Protein AF-0000000076832005 (afdb_homodimer)

pLDDT: mean 91.67, std 7.68, range [48.03, 98.44]

Nearest PDB structures (foldseek):
  1bcs-assembly1_B  TM=9.027E-01  e=2.244E-15  Triticum aestivum
  1gxs-assembly1_D  TM=8.799E-01  e=3.025E-14  Sorghum bicolor
  4mws-assembly1_B  TM=7.459E-01  e=1.011E-12  Homo sapiens
  7kdv-assembly1_B  TM=7.644E-01  e=4.303E-11  Mus musculus
  6k1a-assembly1_B  TM=3.938E-01  e=1.311E+00  Homo sapiens

Secondary structure (DSSP, 8-state):
--HHHHHHHHHHTTSS-HHHHHHHHHH--SSTT--HHHHHHHTT----S-BTTBTTS--EEE-TTS-EEESS-BTTB-TTHHHHHHHHHT-HHHHHHHTPPS----SS---------S-SHHHHHHHHHTT--EEEEEETT-SSS-HHHHHHHHHTTTPPEEEEEEEEEETTEEEEEEEEEGGGEEEEEETT--SSHHHH-HHHHHHHHHHHHHT-PPP--TT-/--HHHHHHHHHHTTSS-HHHHHHHHHH--SSTT--HHHHHHHTT----S-BTTBTTS--EEE-TTS-EEESS-BTTB-TTHHHHHHHHHT-HHHHHHHTPPS----SS---------S-SHHHHHHHHHTT--EEEEEETT-SSS-HHHHHHHHHTTTPPEEEEEEEEEETTEEEEEEEEEGGGEEEEEETT--SSHHHH-HHHHHHHHHHHHHT-PPP--TT-

Structure (mmCIF, N/CA/C/O backbone):
data_AF-0000000076832005-model_v1
#
loop_
_entity.id
_entity.type
_entity.pdbx_description
1 polymer 'Uncharacterized protein'
#
loop_
_atom_site.group_PDB
_atom_site.id
_atom_site.type_symbol
_atom_site.label_atom_id
_atom_site.label_alt_id
_atom_site.label_comp_id
_atom_site.label_asym_id
_atom_site.label_entity_id
_atom_site.label_seq_id
_atom_site.pdbx_PDB_ins_code
_atom_site.Cartn_x
_atom_site.Cartn_y
_atom_site.Cartn_z
_atom_site.occupancy
_atom_site.B_iso_or_equiv
_atom_site.auth_seq_id
_atom_site.auth_comp_id
_atom_site.auth_asym_id
_atom_site.auth_atom_id
_atom_site.pdbx_PDB_model_num
ATOM 1 N N . MET A 1 1 ? 4.004 -12.062 -17.266 1 69.19 1 MET A N 1
ATOM 2 C CA . MET A 1 1 ? 3.912 -11.008 -16.266 1 69.19 1 MET A CA 1
ATOM 3 C C . MET A 1 1 ? 3.604 -9.664 -16.906 1 69.19 1 MET A C 1
ATOM 5 O O . MET A 1 1 ? 4.129 -9.344 -17.984 1 69.19 1 MET A O 1
ATOM 9 N N . ASN A 1 2 ? 2.572 -8.938 -16.359 1 85.69 2 ASN A N 1
ATOM 10 C CA . ASN A 1 2 ? 2.232 -7.609 -16.859 1 85.69 2 ASN A CA 1
ATOM 11 C C . ASN A 1 2 ? 3.156 -6.543 -16.281 1 85.69 2 ASN A C 1
ATOM 13 O O . ASN A 1 2 ? 2.924 -6.047 -15.18 1 85.69 2 ASN A O 1
ATOM 17 N N . THR A 1 3 ? 4.223 -6.25 -17.031 1 89.94 3 THR A N 1
ATOM 18 C CA . THR A 1 3 ? 5.289 -5.375 -16.562 1 89.94 3 THR A CA 1
ATOM 19 C C . THR A 1 3 ? 4.77 -3.961 -16.328 1 89.94 3 THR A C 1
ATOM 21 O O . THR A 1 3 ? 5.215 -3.275 -15.398 1 89.94 3 THR A O 1
ATOM 24 N N . LYS A 1 4 ? 3.879 -3.523 -17.188 1 93.94 4 LYS A N 1
ATOM 25 C CA . LYS A 1 4 ? 3.285 -2.205 -16.969 1 93.94 4 LYS A CA 1
ATOM 26 C C . LYS A 1 4 ? 2.607 -2.117 -15.609 1 93.94 4 LYS A C 1
ATOM 28 O O . LYS A 1 4 ? 2.75 -1.117 -14.906 1 93.94 4 LYS A O 1
ATOM 33 N N . GLY A 1 5 ? 1.863 -3.189 -15.281 1 94.5 5 GLY A N 1
ATOM 34 C CA . GLY A 1 5 ? 1.214 -3.242 -13.977 1 94.5 5 GLY A CA 1
ATOM 35 C C . GLY A 1 5 ? 2.193 -3.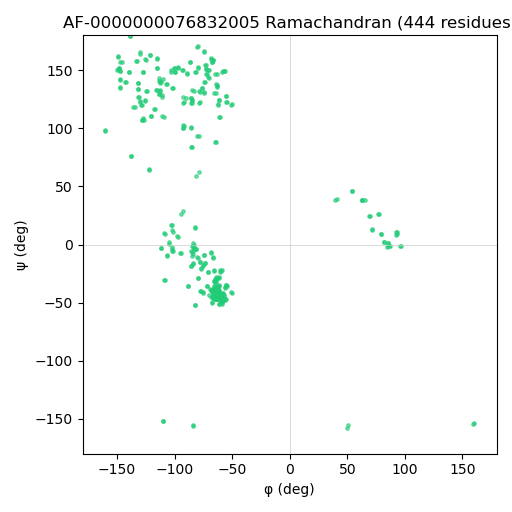219 -12.82 1 94.5 5 GLY A C 1
ATOM 36 O O . GLY A 1 5 ? 1.916 -2.619 -11.781 1 94.5 5 GLY A O 1
ATOM 37 N N . VAL A 1 6 ? 3.326 -3.83 -12.992 1 94.69 6 VAL A N 1
ATOM 38 C CA . VAL A 1 6 ? 4.367 -3.84 -11.969 1 94.69 6 VAL A CA 1
ATOM 39 C C . VAL A 1 6 ? 4.914 -2.428 -11.781 1 94.69 6 VAL A C 1
ATOM 41 O O . VAL A 1 6 ? 5.055 -1.958 -10.648 1 94.69 6 VAL A O 1
ATOM 44 N N . ILE A 1 7 ? 5.191 -1.732 -12.883 1 95.88 7 ILE A N 1
ATOM 45 C CA . ILE A 1 7 ? 5.75 -0.386 -12.852 1 95.88 7 ILE A CA 1
ATOM 46 C C . ILE A 1 7 ? 4.746 0.572 -12.211 1 95.88 7 ILE A C 1
ATOM 48 O O . ILE A 1 7 ? 5.109 1.389 -11.359 1 95.88 7 ILE A O 1
ATOM 52 N N . ASP A 1 8 ? 3.475 0.469 -12.594 1 95.62 8 ASP A N 1
ATOM 53 C CA . ASP A 1 8 ? 2.441 1.324 -12.023 1 95.62 8 ASP A CA 1
ATOM 54 C C . ASP A 1 8 ? 2.309 1.093 -10.523 1 95.62 8 ASP A C 1
ATOM 56 O O . ASP A 1 8 ? 2.111 2.039 -9.758 1 95.62 8 ASP A O 1
ATOM 60 N N . PHE A 1 9 ? 2.398 -0.144 -10.172 1 96.44 9 PHE A N 1
ATOM 61 C CA . PHE A 1 9 ? 2.324 -0.497 -8.766 1 96.44 9 PHE A CA 1
ATOM 62 C C . PHE A 1 9 ? 3.465 0.148 -7.984 1 96.44 9 PHE A C 1
ATOM 64 O O . PHE A 1 9 ? 3.234 0.805 -6.965 1 96.44 9 PHE A O 1
ATOM 71 N N . LEU A 1 10 ? 4.66 0.001 -8.406 1 96.19 10 LEU A N 1
ATOM 72 C CA . LEU A 1 10 ? 5.836 0.516 -7.715 1 96.19 10 LEU A CA 1
ATOM 73 C C . LEU A 1 10 ? 5.832 2.041 -7.699 1 96.19 10 LEU A C 1
ATOM 75 O O . LEU A 1 10 ? 6.277 2.658 -6.727 1 96.19 10 LEU A O 1
ATOM 79 N N . TRP A 1 11 ? 5.363 2.633 -8.773 1 96.44 11 TRP A N 1
ATOM 80 C CA . TRP A 1 11 ? 5.242 4.086 -8.836 1 96.44 11 TRP A CA 1
ATOM 81 C C . TRP A 1 11 ? 4.219 4.586 -7.82 1 96.44 11 TRP A C 1
ATOM 83 O O . TRP A 1 11 ? 4.477 5.543 -7.086 1 96.44 11 TRP A O 1
ATOM 93 N N . SER A 1 12 ? 3.086 3.881 -7.703 1 94.81 12 SER A N 1
ATOM 94 C CA . SER A 1 12 ? 2.006 4.312 -6.82 1 94.81 12 SER A CA 1
ATOM 95 C C . SER A 1 12 ? 2.346 4.039 -5.359 1 94.81 12 SER A C 1
ATOM 97 O O . SER A 1 12 ? 1.734 4.613 -4.457 1 94.81 12 SER A O 1
ATOM 99 N N . HIS A 1 13 ? 3.295 3.191 -5.113 1 95.5 13 HIS A N 1
ATOM 100 C CA . HIS A 1 13 ? 3.715 2.877 -3.754 1 95.5 13 HIS A CA 1
ATOM 101 C C . HIS A 1 13 ? 5.023 3.576 -3.406 1 95.5 13 HIS A C 1
ATOM 103 O O . HIS A 1 13 ? 5.75 3.137 -2.51 1 95.5 13 HIS A O 1
ATOM 109 N N . ALA A 1 14 ? 5.398 4.562 -4.152 1 95.12 14 ALA A N 1
ATOM 110 C CA . ALA A 1 14 ? 6.438 5.543 -3.85 1 95.12 14 ALA A CA 1
ATOM 111 C C . ALA A 1 14 ? 7.824 5 -4.18 1 95.12 14 ALA A C 1
ATOM 113 O O . ALA A 1 14 ? 8.828 5.695 -4.008 1 95.12 14 ALA A O 1
ATOM 114 N N . VAL A 1 15 ? 7.914 3.793 -4.719 1 95.5 15 VAL A N 1
ATOM 115 C CA . VAL A 1 15 ? 9.211 3.176 -4.961 1 95.5 15 VAL A CA 1
ATOM 116 C C . VAL A 1 15 ? 9.867 3.814 -6.184 1 95.5 15 VAL A C 1
ATOM 118 O O . VAL A 1 15 ? 11.07 4.098 -6.176 1 95.5 15 VAL A O 1
ATOM 121 N N . ILE A 1 16 ? 9.125 4.07 -7.195 1 95.94 16 ILE A N 1
ATOM 122 C CA . ILE A 1 16 ? 9.625 4.648 -8.438 1 95.94 16 ILE A CA 1
ATOM 123 C C . ILE A 1 16 ? 9.281 6.133 -8.492 1 95.94 16 ILE A C 1
ATOM 125 O O . ILE A 1 16 ? 8.156 6.531 -8.172 1 95.94 16 ILE A O 1
ATOM 129 N N . SER A 1 17 ? 10.211 6.934 -8.867 1 95.75 17 SER A N 1
ATOM 130 C CA . SER A 1 17 ? 10.008 8.375 -8.984 1 95.75 17 SER A CA 1
ATOM 131 C C . SER A 1 17 ? 9.18 8.719 -10.211 1 95.75 17 SER A C 1
ATOM 133 O O . SER A 1 17 ? 8.977 7.879 -11.086 1 95.75 17 SER A O 1
ATOM 135 N N . ASP A 1 18 ? 8.711 9.961 -10.227 1 95.31 18 ASP A N 1
ATOM 136 C CA . ASP A 1 18 ? 7.996 10.453 -11.398 1 95.31 18 ASP A CA 1
ATOM 137 C C . ASP A 1 18 ? 8.898 10.453 -12.633 1 95.31 18 ASP A C 1
ATOM 139 O O . ASP A 1 18 ? 8.461 10.094 -13.734 1 95.31 18 ASP A O 1
ATOM 143 N N . GLU A 1 19 ? 10.117 10.844 -12.445 1 95.12 19 GLU A N 1
ATOM 144 C CA . GLU A 1 19 ? 11.055 10.945 -13.555 1 95.12 19 GLU A CA 1
ATOM 145 C C . GLU A 1 19 ? 11.336 9.578 -14.172 1 95.12 19 GLU A C 1
ATOM 147 O O . GLU A 1 19 ? 11.328 9.43 -15.391 1 95.12 19 GLU A O 1
ATOM 152 N N . VAL A 1 20 ? 11.594 8.664 -13.312 1 96.06 20 VAL A N 1
ATOM 153 C CA . VAL A 1 20 ? 11.891 7.312 -13.781 1 96.06 20 VAL A CA 1
ATOM 154 C C . VAL A 1 20 ? 10.641 6.703 -14.422 1 96.06 20 VAL A C 1
ATOM 156 O O . VAL A 1 20 ? 10.727 6.066 -15.477 1 96.06 20 VAL A O 1
ATOM 159 N N . TYR A 1 21 ? 9.547 6.895 -13.812 1 96.69 21 TYR A N 1
ATOM 160 C CA . TYR A 1 21 ? 8.281 6.414 -14.359 1 96.69 21 TYR A CA 1
ATOM 161 C C . TYR A 1 21 ? 8.047 6.973 -15.758 1 96.69 21 TYR A C 1
ATOM 163 O O . TYR A 1 21 ? 7.68 6.234 -16.672 1 96.69 21 TYR A O 1
ATOM 171 N N . ALA A 1 22 ? 8.219 8.25 -15.945 1 96.25 22 ALA A N 1
ATOM 172 C CA . ALA A 1 22 ? 8.047 8.898 -17.234 1 96.25 22 ALA A CA 1
ATOM 173 C C . ALA A 1 22 ? 9.008 8.328 -18.281 1 96.25 22 ALA A C 1
ATOM 175 O O . ALA A 1 22 ? 8.625 8.094 -19.422 1 96.25 22 ALA A O 1
ATOM 176 N N . ASN A 1 23 ? 10.211 8.141 -17.859 1 96.94 23 ASN A N 1
ATOM 177 C CA . ASN A 1 23 ? 11.219 7.582 -18.766 1 96.94 23 ASN A CA 1
ATOM 178 C C . ASN A 1 23 ? 10.859 6.164 -19.203 1 96.94 23 ASN A C 1
ATOM 180 O O . ASN A 1 23 ? 10.992 5.82 -20.375 1 96.94 23 ASN A O 1
ATOM 184 N N . ILE A 1 24 ? 10.406 5.367 -18.266 1 96.94 24 ILE A N 1
ATOM 185 C CA . ILE A 1 24 ? 9.984 4.004 -18.578 1 96.94 24 ILE A CA 1
ATOM 186 C C . ILE A 1 24 ? 8.797 4.039 -19.531 1 96.94 24 ILE A C 1
ATOM 188 O O . ILE A 1 24 ? 8.781 3.332 -20.547 1 96.94 24 ILE A O 1
ATOM 192 N N . THR A 1 25 ? 7.832 4.879 -19.219 1 95.56 25 THR A N 1
ATOM 193 C CA . THR A 1 25 ? 6.621 4.98 -20.031 1 95.56 25 THR A CA 1
ATOM 194 C C . THR A 1 25 ? 6.953 5.438 -21.438 1 95.56 25 THR A C 1
ATOM 196 O O . THR A 1 25 ? 6.328 4.988 -22.406 1 95.56 25 THR A O 1
ATOM 199 N N . LYS A 1 26 ? 7.879 6.277 -21.594 1 96.38 26 LYS A N 1
ATOM 200 C CA . LYS A 1 26 ? 8.289 6.816 -22.891 1 96.38 26 LYS A CA 1
ATOM 201 C C . LYS A 1 26 ? 9.023 5.766 -23.719 1 96.38 26 LYS A C 1
ATOM 203 O O . LYS A 1 26 ? 8.867 5.699 -24.938 1 96.38 26 LYS A O 1
ATOM 208 N N . ASN A 1 27 ? 9.781 4.953 -23.078 1 96.38 27 ASN A N 1
ATOM 209 C CA . ASN A 1 27 ? 10.734 4.129 -23.812 1 96.38 27 ASN A CA 1
ATOM 210 C C . ASN A 1 27 ? 10.289 2.672 -23.875 1 96.38 27 ASN A C 1
ATOM 212 O O . ASN A 1 27 ? 10.906 1.854 -24.562 1 96.38 27 ASN A O 1
ATOM 216 N N . CYS A 1 28 ? 9.25 2.342 -23.109 1 95.56 28 CYS A N 1
ATOM 217 C CA . CYS A 1 28 ? 8.812 0.953 -23.062 1 95.56 28 CYS A CA 1
ATOM 218 C C . CYS A 1 28 ? 7.41 0.805 -23.641 1 95.56 28 CYS A C 1
ATOM 220 O O . CYS A 1 28 ? 6.512 1.585 -23.297 1 95.56 28 CYS A O 1
ATOM 222 N N . ASN A 1 29 ? 7.234 -0.164 -24.484 1 91.81 29 ASN A N 1
ATOM 223 C CA . ASN A 1 29 ? 5.918 -0.546 -24.984 1 91.81 29 ASN A CA 1
ATOM 224 C C . ASN A 1 29 ? 5.316 -1.688 -24.172 1 91.81 29 ASN A C 1
ATOM 226 O O . ASN A 1 29 ? 4.168 -2.072 -24.391 1 91.81 29 ASN A O 1
ATOM 230 N N . PHE A 1 30 ? 6.074 -2.227 -23.297 1 89.06 30 PHE A N 1
ATOM 231 C CA . PHE A 1 30 ? 5.695 -3.293 -22.391 1 89.06 30 PHE A CA 1
ATOM 232 C C . PHE A 1 30 ? 5.32 -4.559 -23.141 1 89.06 30 PHE A C 1
ATOM 234 O O . PHE A 1 30 ? 4.297 -5.18 -22.859 1 89.06 30 PHE A O 1
ATOM 241 N N . ASN A 1 31 ? 6.012 -4.812 -24.156 1 83.88 31 ASN A N 1
ATOM 242 C CA . ASN A 1 31 ? 5.883 -6.043 -2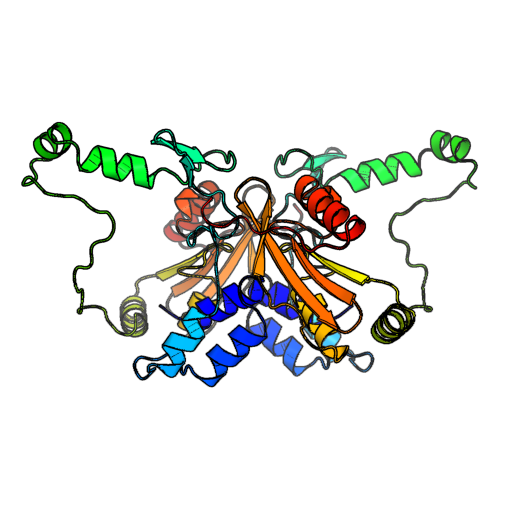4.922 1 83.88 31 ASN A CA 1
ATOM 243 C C . ASN A 1 31 ? 7.246 -6.59 -25.344 1 83.88 31 ASN A C 1
ATOM 245 O O . ASN A 1 31 ? 8.281 -6.086 -24.906 1 83.88 31 ASN A O 1
ATOM 249 N N . LEU A 1 32 ? 7.223 -7.719 -26.031 1 78.5 32 LEU A N 1
ATOM 250 C CA . LEU A 1 32 ? 8.445 -8.461 -26.344 1 78.5 32 LEU A CA 1
ATOM 251 C C . LEU A 1 32 ? 9.336 -7.668 -27.297 1 78.5 32 LEU A C 1
ATOM 253 O O . LEU A 1 32 ? 10.523 -7.984 -27.438 1 78.5 32 LEU A O 1
ATOM 257 N N . SER A 1 33 ? 8.875 -6.551 -27.922 1 81.69 33 SER A N 1
ATOM 258 C CA . SER A 1 33 ? 9.656 -5.77 -28.875 1 81.69 33 SER A CA 1
ATOM 259 C C . SER A 1 33 ? 10.531 -4.742 -28.156 1 81.69 33 SER A C 1
ATOM 261 O O . SER A 1 33 ? 11.359 -4.082 -28.781 1 81.69 33 SER A O 1
ATOM 263 N N . ASP A 1 34 ? 10.32 -4.68 -26.859 1 88.12 34 ASP A N 1
ATOM 264 C CA . ASP A 1 34 ? 11.07 -3.664 -26.125 1 88.12 34 ASP A CA 1
ATOM 265 C C . ASP A 1 34 ? 12.57 -3.936 -26.203 1 88.12 34 ASP A C 1
ATOM 267 O O . ASP A 1 34 ? 13.008 -5.09 -26.125 1 88.12 34 ASP A O 1
ATOM 271 N N . GLY A 1 35 ? 13.383 -2.889 -26.438 1 89.56 35 GLY A N 1
ATOM 272 C CA . GLY A 1 35 ? 14.82 -3 -26.625 1 89.56 35 GLY A CA 1
ATOM 273 C C . GLY A 1 35 ? 15.617 -2.414 -25.469 1 89.56 35 GLY A C 1
ATOM 274 O O . GLY A 1 35 ? 15.141 -2.4 -24.328 1 89.56 35 GLY A O 1
ATOM 275 N N . ASN A 1 36 ? 16.781 -1.972 -25.781 1 91.75 36 ASN A N 1
ATOM 276 C CA . ASN A 1 36 ? 17.75 -1.51 -24.797 1 91.75 36 ASN A CA 1
ATOM 277 C C . ASN A 1 36 ? 17.266 -0.248 -24.078 1 91.75 36 ASN A C 1
ATOM 279 O O . ASN A 1 36 ? 17.516 -0.066 -22.891 1 91.75 36 ASN A O 1
ATOM 283 N N . ALA A 1 37 ? 16.641 0.579 -24.828 1 92.5 37 ALA A N 1
ATOM 284 C CA . ALA A 1 37 ? 16.141 1.817 -24.234 1 92.5 37 ALA A CA 1
ATOM 285 C C . ALA A 1 37 ? 15.195 1.527 -23.078 1 92.5 37 ALA A C 1
ATOM 287 O O . ALA A 1 37 ? 15.258 2.182 -22.031 1 92.5 37 ALA A O 1
ATOM 288 N N . CYS A 1 38 ? 14.352 0.58 -23.266 1 93.12 38 CYS A N 1
ATOM 289 C CA . CYS A 1 38 ? 13.438 0.172 -22.219 1 93.12 38 CYS A CA 1
ATOM 290 C C . CYS A 1 38 ? 14.195 -0.462 -21.047 1 93.12 38 CYS A C 1
ATOM 292 O O . CYS A 1 38 ? 13.953 -0.126 -19.891 1 93.12 38 CYS A O 1
ATOM 294 N N . SER A 1 39 ? 15.078 -1.318 -21.328 1 91.94 39 SER A N 1
ATOM 295 C CA . SER A 1 39 ? 15.867 -1.978 -20.297 1 91.94 39 SER A CA 1
ATOM 296 C C . SER A 1 39 ? 16.641 -0.961 -19.453 1 91.94 39 SER A C 1
ATOM 298 O O . SER A 1 39 ? 16.688 -1.079 -18.234 1 91.94 39 SER A O 1
ATOM 300 N N . ASP A 1 40 ? 17.219 0.04 -20.062 1 92.38 40 ASP A N 1
ATOM 301 C CA . ASP A 1 40 ? 17.969 1.086 -19.359 1 92.38 40 ASP A CA 1
ATOM 302 C C . ASP A 1 40 ? 17.031 1.9 -18.469 1 92.38 40 ASP A C 1
ATOM 304 O O . ASP A 1 40 ? 17.406 2.234 -17.328 1 92.38 40 ASP A O 1
ATOM 308 N N . ALA A 1 41 ? 15.891 2.189 -19.016 1 91.5 41 ALA A N 1
ATOM 309 C CA . ALA A 1 41 ? 14.914 2.949 -18.234 1 91.5 41 ALA A CA 1
ATOM 310 C C . ALA A 1 41 ? 14.492 2.176 -16.984 1 91.5 41 ALA A C 1
ATOM 312 O O . ALA A 1 41 ? 14.367 2.75 -15.898 1 91.5 41 ALA A O 1
ATOM 313 N N . MET A 1 42 ? 14.336 0.905 -17.141 1 90.12 42 MET A N 1
ATOM 314 C CA . MET A 1 42 ? 13.883 0.042 -16.062 1 90.12 42 MET A CA 1
ATOM 315 C C . MET A 1 42 ? 14.969 -0.114 -15 1 90.12 42 MET A C 1
ATOM 317 O O . MET A 1 42 ? 14.664 -0.37 -13.828 1 90.12 42 MET A O 1
ATOM 321 N N . ALA A 1 43 ? 16.141 0.066 -15.328 1 89 43 ALA A N 1
ATOM 322 C CA . ALA A 1 43 ? 17.266 -0.116 -14.414 1 89 43 ALA A CA 1
ATOM 323 C C . ALA A 1 43 ? 17.453 1.107 -13.523 1 89 43 ALA A C 1
ATOM 325 O O . ALA A 1 43 ? 18.234 1.074 -12.57 1 89 43 ALA A O 1
ATOM 326 N N . ALA A 1 44 ? 16.688 2.09 -13.758 1 86.75 44 ALA A N 1
ATOM 327 C CA . ALA A 1 44 ? 16.953 3.383 -13.133 1 86.75 44 ALA A CA 1
ATOM 328 C C . ALA A 1 44 ? 16.328 3.463 -11.75 1 86.75 44 ALA A C 1
ATOM 330 O O . ALA A 1 44 ? 16.656 4.352 -10.961 1 86.75 44 ALA A O 1
ATOM 331 N N . TYR A 1 45 ? 15.391 2.615 -11.469 1 83 45 TYR A N 1
ATOM 332 C CA . TYR A 1 45 ? 14.859 2.699 -10.117 1 83 45 TYR A CA 1
ATOM 333 C C . TYR A 1 45 ? 15.516 1.676 -9.203 1 83 45 TYR A C 1
ATOM 335 O O . TYR A 1 45 ? 16.016 0.652 -9.664 1 83 45 TYR A O 1
ATOM 343 N N . ASP A 1 46 ? 15.547 2.049 -7.895 1 81.56 46 ASP A N 1
ATOM 344 C CA . ASP A 1 46 ? 16.156 1.252 -6.836 1 81.56 46 ASP A CA 1
ATOM 345 C C . ASP A 1 46 ? 15.109 0.813 -5.812 1 81.56 46 ASP A C 1
ATOM 347 O O . ASP A 1 46 ? 14.523 1.647 -5.117 1 81.56 46 ASP A O 1
ATOM 351 N N . THR A 1 47 ? 14.898 -0.48 -5.707 1 83.25 47 THR A N 1
ATOM 352 C CA . THR A 1 47 ? 13.969 -0.996 -4.711 1 83.25 47 THR A CA 1
ATOM 353 C C . THR A 1 47 ? 14.656 -1.146 -3.355 1 83.25 47 THR A C 1
ATOM 355 O O . THR A 1 47 ? 14.008 -1.433 -2.35 1 83.25 47 THR A O 1
ATOM 358 N N . ALA A 1 48 ? 15.945 -0.822 -3.365 1 86.12 48 ALA A N 1
ATOM 359 C CA . ALA A 1 48 ? 16.734 -0.964 -2.146 1 86.12 48 ALA A CA 1
ATOM 360 C C . ALA A 1 48 ? 16.547 -2.348 -1.531 1 86.12 48 ALA A C 1
ATOM 362 O O . ALA A 1 48 ? 16.391 -3.336 -2.25 1 86.12 48 ALA A O 1
ATOM 363 N N . ASN A 1 49 ? 16.828 -2.451 -0.228 1 85.06 49 ASN A N 1
ATOM 364 C CA . ASN A 1 49 ? 16.688 -3.723 0.475 1 85.06 49 ASN A CA 1
ATOM 365 C C . ASN A 1 49 ? 15.234 -4.02 0.83 1 85.06 49 ASN A C 1
ATOM 367 O O . ASN A 1 49 ? 14.867 -4.027 2.006 1 85.06 49 ASN A O 1
ATOM 371 N N . THR A 1 50 ? 14.438 -4.152 -0.23 1 90.12 50 THR A N 1
ATOM 372 C CA . THR A 1 50 ? 13.039 -4.535 -0.045 1 90.12 50 THR A CA 1
ATOM 373 C C . THR A 1 50 ? 12.773 -5.914 -0.637 1 90.12 50 THR A C 1
ATOM 375 O O . THR A 1 50 ? 13.43 -6.32 -1.597 1 90.12 50 THR A O 1
ATOM 378 N N . LEU A 1 51 ? 11.945 -6.602 0.048 1 89.75 51 LEU A N 1
ATOM 379 C CA . LEU A 1 51 ? 11.5 -7.883 -0.489 1 89.75 51 LEU A CA 1
ATOM 380 C C . LEU A 1 51 ? 10.422 -7.68 -1.552 1 89.75 51 LEU A C 1
ATOM 382 O O . LEU A 1 51 ? 9.359 -7.125 -1.268 1 89.75 51 LEU A O 1
ATOM 386 N N . LEU A 1 52 ? 10.656 -8.148 -2.713 1 90.31 52 LEU A N 1
ATOM 387 C CA . LEU A 1 52 ? 9.719 -7.961 -3.811 1 90.31 52 LEU A CA 1
ATOM 388 C C . LEU A 1 52 ? 8.391 -8.656 -3.516 1 90.31 52 LEU A C 1
ATOM 390 O O . LEU A 1 52 ? 7.336 -8.203 -3.955 1 90.31 52 LEU A O 1
ATOM 394 N N . PHE A 1 53 ? 8.406 -9.711 -2.742 1 93.12 53 PHE A N 1
ATOM 395 C CA . PHE A 1 53 ? 7.219 -10.508 -2.457 1 93.12 53 PHE A CA 1
ATOM 396 C C . PHE A 1 53 ? 6.34 -9.82 -1.42 1 93.12 53 PHE A C 1
ATOM 398 O O . PHE A 1 53 ? 5.184 -10.195 -1.228 1 93.12 53 PHE A O 1
ATOM 405 N N . ASP A 1 54 ? 6.852 -8.867 -0.76 1 95.88 54 ASP A N 1
ATOM 406 C CA . ASP A 1 54 ? 6.18 -7.996 0.202 1 95.88 54 ASP A CA 1
ATOM 407 C C . ASP A 1 54 ? 6.969 -6.707 0.42 1 95.88 54 ASP A C 1
ATOM 409 O O . ASP A 1 54 ? 7.844 -6.645 1.285 1 95.88 54 ASP A O 1
ATOM 413 N N . ILE A 1 55 ? 6.629 -5.688 -0.204 1 95.81 55 ILE A N 1
ATOM 414 C CA . ILE A 1 55 ? 7.473 -4.496 -0.255 1 95.81 55 ILE A CA 1
ATOM 415 C C . ILE A 1 55 ? 7.41 -3.766 1.084 1 95.81 55 ILE A C 1
ATOM 417 O O . ILE A 1 55 ? 8.219 -2.867 1.344 1 95.81 55 ILE A O 1
ATOM 421 N N . TYR A 1 56 ? 6.535 -4.152 1.959 1 95.56 56 TYR A N 1
ATOM 422 C CA . TYR A 1 56 ? 6.426 -3.494 3.258 1 95.56 56 TYR A CA 1
ATOM 423 C C . TYR A 1 56 ? 6.879 -4.426 4.379 1 95.56 56 TYR A C 1
ATOM 425 O O . TYR A 1 56 ? 6.871 -4.043 5.551 1 95.56 56 TYR A O 1
ATOM 433 N N . GLY A 1 57 ? 7.23 -5.668 4.027 1 93.94 57 GLY A N 1
ATOM 434 C CA . GLY A 1 57 ? 7.629 -6.66 5.012 1 93.94 57 GLY A CA 1
ATOM 435 C C . GLY A 1 57 ? 9.07 -6.504 5.465 1 93.94 57 GLY A C 1
ATOM 436 O O . GLY A 1 57 ? 9.82 -5.715 4.895 1 93.94 57 GLY A O 1
ATOM 437 N N . PRO A 1 58 ? 9.406 -7.258 6.512 1 94.44 58 PRO A N 1
ATOM 438 C CA . PRO A 1 58 ? 10.805 -7.281 6.941 1 94.44 58 PRO A CA 1
ATOM 439 C C . PRO A 1 58 ? 11.719 -7.969 5.934 1 94.44 58 PRO A C 1
ATOM 441 O O . PRO A 1 58 ? 11.242 -8.68 5.043 1 94.44 58 PRO A O 1
ATOM 444 N N . VAL A 1 59 ? 12.945 -7.695 6.027 1 94.31 59 VAL A N 1
ATOM 445 C CA . VAL A 1 59 ? 13.945 -8.312 5.16 1 94.31 59 VAL A CA 1
ATOM 446 C C . VAL A 1 59 ? 14.891 -9.18 5.992 1 94.31 59 VAL A C 1
ATOM 448 O O . VAL A 1 59 ? 14.93 -9.055 7.219 1 94.31 59 VAL A O 1
ATOM 451 N N . CYS A 1 60 ? 15.531 -10.039 5.355 1 94 60 CYS A N 1
ATOM 452 C CA . CYS A 1 60 ? 16.547 -10.852 6.016 1 94 60 CYS A CA 1
ATOM 453 C C . CYS A 1 60 ? 17.891 -10.133 6.051 1 94 60 CYS A C 1
ATOM 455 O O . CYS A 1 60 ? 18.391 -9.711 5.012 1 94 60 CYS A O 1
ATOM 457 N N . ILE A 1 61 ? 18.422 -9.977 7.184 1 92.88 61 ILE A N 1
ATOM 458 C CA . ILE A 1 61 ? 19.734 -9.359 7.375 1 92.88 61 ILE A CA 1
ATOM 459 C C . ILE A 1 61 ? 20.812 -10.438 7.379 1 92.88 61 ILE A C 1
ATOM 461 O O . ILE A 1 61 ? 20.703 -11.445 8.086 1 92.88 61 ILE A O 1
ATOM 465 N N . ASP A 1 62 ? 21.688 -10.219 6.469 1 90.12 62 ASP A N 1
ATOM 466 C CA . ASP A 1 62 ? 22.875 -11.062 6.438 1 90.12 62 ASP A CA 1
ATOM 467 C C . ASP A 1 62 ? 24.016 -10.438 7.23 1 90.12 62 ASP A C 1
ATOM 469 O O . ASP A 1 62 ? 24.766 -9.617 6.699 1 90.12 62 ASP A O 1
ATOM 473 N N . ALA A 1 63 ? 24.219 -10.891 8.438 1 89.69 63 ALA A N 1
ATOM 474 C CA . ALA A 1 63 ? 25.188 -10.273 9.328 1 89.69 63 ALA A CA 1
ATOM 475 C C . ALA A 1 63 ? 26.609 -10.734 9 1 89.69 63 ALA A C 1
ATOM 477 O O . ALA A 1 63 ? 26.797 -11.844 8.508 1 89.69 63 ALA A O 1
ATOM 478 N N . PRO A 1 64 ? 27.578 -9.891 9.305 1 89.44 64 PRO A N 1
ATOM 479 C CA . PRO A 1 64 ? 28.984 -10.227 9.016 1 89.44 64 PRO A CA 1
ATOM 480 C C . PRO A 1 64 ? 29.438 -11.484 9.742 1 89.44 64 PRO A C 1
ATOM 482 O O . PRO A 1 64 ? 30.375 -12.148 9.297 1 89.44 64 PRO A O 1
ATOM 485 N N . ASP A 1 65 ? 28.844 -11.82 10.766 1 90.69 65 ASP A N 1
ATOM 486 C CA . ASP A 1 65 ? 29.25 -12.992 11.531 1 90.69 65 ASP A CA 1
ATOM 487 C C . ASP A 1 65 ? 28.656 -14.273 10.953 1 90.69 65 ASP A C 1
ATOM 489 O O . ASP A 1 65 ? 28.797 -15.352 11.531 1 90.69 65 ASP A O 1
ATOM 493 N N . GLY A 1 66 ? 27.938 -14.109 9.945 1 86.12 66 GLY A N 1
ATOM 494 C CA . GLY A 1 66 ? 27.391 -15.273 9.25 1 86.12 66 GLY A CA 1
ATOM 495 C C . GLY A 1 66 ? 25.969 -15.609 9.664 1 86.12 66 GLY A C 1
ATOM 496 O O . GLY A 1 66 ? 25.391 -16.562 9.156 1 86.12 66 GLY A O 1
ATOM 497 N N . LYS A 1 67 ? 25.5 -14.867 10.547 1 90.44 67 LYS A N 1
ATOM 498 C CA . LYS A 1 67 ? 24.125 -15.133 11 1 90.44 67 LYS A CA 1
ATOM 499 C C . LYS A 1 67 ? 23.109 -14.375 10.156 1 90.44 67 LYS A C 1
ATOM 501 O O . LYS A 1 67 ? 23.406 -13.305 9.617 1 90.44 67 LYS A O 1
ATOM 506 N N . TYR A 1 68 ? 21.891 -15.016 9.984 1 92.56 68 TYR A N 1
ATOM 507 C CA . TYR A 1 68 ? 20.766 -14.391 9.32 1 92.56 68 TYR A CA 1
ATOM 508 C C . TYR A 1 68 ? 19.625 -14.125 10.305 1 92.56 68 TYR A C 1
ATOM 510 O O . TYR A 1 68 ? 19.312 -14.977 11.141 1 92.56 68 TYR A O 1
ATOM 518 N N . TYR A 1 69 ? 19.094 -12.953 10.273 1 93.75 69 TYR A N 1
ATOM 519 C CA . TYR A 1 69 ? 17.969 -12.633 11.141 1 93.75 69 TYR A CA 1
ATOM 520 C C . TYR A 1 69 ? 17.047 -11.617 10.484 1 93.75 69 TYR A C 1
ATOM 522 O O . TYR A 1 69 ? 17.469 -10.844 9.625 1 93.75 69 TYR A O 1
ATOM 530 N N . PRO A 1 70 ? 15.812 -11.688 10.859 1 94.5 70 PRO A N 1
ATOM 531 C CA . PRO A 1 70 ? 14.883 -10.711 10.289 1 94.5 70 PRO A CA 1
ATOM 532 C C . PRO A 1 70 ? 15.117 -9.297 10.812 1 94.5 70 PRO A C 1
ATOM 534 O O . PRO A 1 70 ? 15.469 -9.117 11.984 1 94.5 70 PRO A O 1
ATOM 537 N N . SER A 1 71 ? 14.945 -8.305 9.969 1 93.56 71 SER A N 1
ATOM 538 C CA . SER A 1 71 ? 15.078 -6.91 10.367 1 93.56 71 SER A CA 1
ATOM 539 C C . SER A 1 71 ? 14.039 -6.527 11.406 1 93.56 71 SER A C 1
ATOM 541 O O . SER A 1 71 ? 14.234 -5.586 12.18 1 93.56 71 SER A O 1
ATOM 543 N N . ARG A 1 72 ? 12.906 -7.168 11.391 1 91.44 72 ARG A N 1
ATOM 544 C CA . ARG A 1 72 ? 11.82 -6.988 12.352 1 91.44 72 ARG A CA 1
ATOM 545 C C . ARG A 1 72 ? 11.031 -8.281 12.539 1 91.44 72 ARG A C 1
ATOM 547 O O . ARG A 1 72 ? 10.883 -9.062 11.594 1 91.44 72 ARG A O 1
ATOM 554 N N . TYR A 1 73 ? 10.508 -8.398 13.719 1 90.12 73 TYR A N 1
ATOM 555 C CA . TYR A 1 73 ? 9.742 -9.602 14.008 1 90.12 73 TYR A CA 1
ATOM 556 C C . TYR A 1 73 ? 8.297 -9.453 13.562 1 90.12 73 TYR A C 1
ATOM 558 O O . TYR A 1 73 ? 7.625 -8.477 13.922 1 90.12 73 TYR A O 1
ATOM 566 N N . VAL A 1 74 ? 7.824 -10.352 12.789 1 87.5 74 VAL A N 1
ATOM 567 C CA . VAL A 1 74 ? 6.426 -10.5 12.398 1 87.5 74 VAL A CA 1
ATOM 568 C C . VAL A 1 74 ? 5.969 -11.938 12.641 1 87.5 74 VAL A C 1
ATOM 570 O O . VAL A 1 74 ? 6.539 -12.883 12.086 1 87.5 74 VAL A O 1
ATOM 573 N N . PRO A 1 75 ? 4.969 -12.023 13.484 1 86.25 75 PRO A N 1
ATOM 574 C CA . PRO A 1 75 ? 4.539 -13.398 13.773 1 86.25 75 PRO A CA 1
ATOM 575 C C . PRO A 1 75 ? 4.191 -14.188 12.516 1 86.25 75 PRO A C 1
ATOM 577 O O . PRO A 1 75 ? 3.451 -13.695 11.656 1 86.25 75 PRO A O 1
ATOM 580 N N . GLY A 1 76 ? 4.805 -15.359 12.43 1 86.62 76 GLY A N 1
ATOM 581 C CA . GLY A 1 76 ? 4.461 -16.266 11.352 1 86.62 76 GLY A CA 1
ATOM 582 C C . GLY A 1 76 ? 5.223 -15.992 10.07 1 86.62 76 GLY A C 1
ATOM 583 O O . GLY A 1 76 ? 5.008 -16.656 9.055 1 86.62 76 GLY A O 1
ATOM 584 N N . TYR A 1 77 ? 6.066 -15.031 10.148 1 89.31 77 TYR A N 1
ATOM 585 C CA . TYR A 1 77 ? 6.797 -14.68 8.938 1 89.31 77 TYR A CA 1
ATOM 586 C C . TYR A 1 77 ? 8.289 -14.562 9.219 1 89.31 77 TYR A C 1
ATOM 588 O O . TYR A 1 77 ? 8.703 -13.867 10.148 1 89.31 77 TYR A O 1
ATOM 596 N N . ASP A 1 78 ? 9.047 -15.297 8.422 1 93.69 78 ASP A N 1
ATOM 597 C CA . ASP A 1 78 ? 10.508 -15.211 8.484 1 93.69 78 ASP A CA 1
ATOM 598 C C . ASP A 1 78 ? 11.102 -14.961 7.105 1 93.69 78 ASP A C 1
ATOM 600 O O . ASP A 1 78 ? 11.148 -15.867 6.27 1 93.69 78 ASP A O 1
ATOM 604 N N . PRO A 1 79 ? 11.578 -13.766 6.867 1 93.69 79 PRO A N 1
ATOM 605 C CA . PRO A 1 79 ? 12.133 -13.453 5.551 1 93.69 79 PRO A CA 1
ATOM 606 C C . PRO A 1 79 ? 13.43 -14.203 5.262 1 93.69 79 PRO A C 1
ATOM 608 O O . PRO A 1 79 ? 13.922 -14.18 4.129 1 93.69 79 PRO A O 1
ATOM 611 N N . CYS A 1 80 ? 13.984 -14.914 6.238 1 94.44 80 CYS A N 1
ATOM 612 C CA . CYS A 1 80 ? 15.258 -15.602 6.059 1 94.44 80 CYS A CA 1
ATOM 613 C C . CYS A 1 80 ? 15.031 -17.078 5.711 1 94.44 80 CYS A C 1
ATOM 615 O O . CYS A 1 80 ? 15.992 -17.844 5.609 1 94.44 80 CYS A O 1
ATOM 617 N N . THR A 1 81 ? 13.836 -17.484 5.496 1 91.94 81 THR A N 1
ATOM 618 C CA . THR A 1 81 ? 13.484 -18.875 5.273 1 91.94 81 THR A CA 1
ATOM 619 C C . THR A 1 81 ? 14.273 -19.453 4.098 1 91.94 81 THR A C 1
ATOM 621 O O . THR A 1 81 ? 14.633 -20.625 4.102 1 91.94 81 THR A O 1
ATOM 624 N N . GLY A 1 82 ? 14.508 -18.641 3.047 1 88.56 82 GLY A N 1
ATOM 625 C CA . GLY A 1 82 ? 15.25 -19.094 1.885 1 88.56 82 GLY A CA 1
ATOM 626 C C . GLY A 1 82 ? 16.625 -19.656 2.234 1 88.56 82 GLY A C 1
ATOM 627 O O . GLY A 1 82 ? 17.078 -20.641 1.634 1 88.56 82 GLY A O 1
ATOM 628 N N . TYR A 1 83 ? 17.234 -19.062 3.232 1 88.94 83 TYR A N 1
ATOM 629 C CA . TYR A 1 83 ? 18.562 -19.516 3.652 1 88.94 83 TYR A CA 1
ATOM 630 C C . TYR A 1 83 ? 18.484 -20.906 4.281 1 88.94 83 TYR A C 1
ATOM 632 O O . TYR A 1 83 ? 19.328 -21.766 4.023 1 88.94 83 TYR A O 1
ATOM 640 N N . TYR A 1 84 ? 17.453 -21.094 5.035 1 90.81 84 TYR A N 1
ATOM 641 C CA . TYR A 1 84 ? 17.281 -22.391 5.691 1 90.81 84 TYR A CA 1
ATOM 642 C C . TYR A 1 84 ? 16.953 -23.484 4.672 1 90.81 84 TYR A C 1
ATOM 644 O O . TYR A 1 84 ? 17.453 -24.609 4.785 1 90.81 84 TYR A O 1
ATOM 652 N N . ILE A 1 85 ? 16.172 -23.078 3.725 1 92.44 85 ILE A N 1
ATOM 653 C CA . ILE A 1 85 ? 15.797 -24.031 2.68 1 92.44 85 ILE A CA 1
ATOM 654 C C . ILE A 1 85 ? 17.031 -24.422 1.875 1 92.44 85 ILE A C 1
ATOM 656 O O . ILE A 1 85 ? 17.281 -25.609 1.628 1 92.44 85 ILE A O 1
ATOM 660 N N . ASP A 1 86 ? 17.797 -23.484 1.516 1 91.69 86 ASP A N 1
ATOM 661 C CA . ASP A 1 86 ? 19.016 -23.734 0.754 1 91.69 86 ASP A CA 1
ATOM 662 C C . ASP A 1 86 ? 19.969 -24.641 1.52 1 91.69 86 ASP A C 1
ATOM 664 O O . ASP A 1 86 ? 20.484 -25.609 0.961 1 91.69 86 ASP A O 1
ATOM 668 N N . ALA A 1 87 ? 20.234 -24.312 2.779 1 92.56 87 ALA A N 1
ATOM 669 C CA . ALA A 1 87 ? 21.125 -25.125 3.609 1 92.56 87 ALA A CA 1
ATOM 670 C C . ALA A 1 87 ? 20.609 -26.547 3.742 1 92.56 87 ALA A C 1
ATOM 672 O O . ALA A 1 87 ? 21.359 -27.516 3.611 1 92.56 87 ALA A O 1
ATOM 673 N N . TYR A 1 88 ? 19.312 -26.656 3.955 1 95.62 88 TYR A N 1
ATOM 674 C CA . TYR A 1 88 ? 18.688 -27.953 4.16 1 95.62 88 TYR A CA 1
ATOM 675 C C . TYR A 1 88 ? 18.75 -28.797 2.895 1 95.62 88 TYR A C 1
ATOM 677 O O . TYR A 1 88 ? 19.141 -29.969 2.941 1 95.62 88 TYR A O 1
ATOM 685 N N . LEU A 1 89 ? 18.438 -28.188 1.746 1 96.12 89 LEU A N 1
ATOM 686 C CA . LEU A 1 89 ? 18.312 -28.938 0.507 1 96.12 89 LEU A CA 1
ATOM 687 C C . LEU A 1 89 ? 19.672 -29.203 -0.106 1 96.12 89 LEU A C 1
ATOM 689 O O . LEU A 1 89 ? 19.812 -30.047 -1.003 1 96.12 89 LEU A O 1
ATOM 693 N N . ASN A 1 90 ? 20.688 -28.578 0.406 1 96.12 90 ASN A N 1
ATOM 694 C CA . ASN A 1 90 ? 22.047 -28.844 -0.072 1 96.12 90 ASN A CA 1
ATOM 695 C C . ASN A 1 90 ? 22.812 -29.75 0.893 1 96.12 90 ASN A C 1
ATOM 697 O O . ASN A 1 90 ? 23.969 -30.062 0.652 1 96.12 90 ASN A O 1
ATOM 701 N N . ASP A 1 91 ? 22.203 -30.078 1.981 1 96.44 91 ASP A N 1
ATOM 702 C CA . ASP A 1 91 ? 22.781 -31.062 2.891 1 96.44 91 ASP A CA 1
ATOM 703 C C . ASP A 1 91 ? 22.875 -32.438 2.236 1 96.44 91 ASP A C 1
ATOM 705 O O . ASP A 1 91 ? 21.859 -32.969 1.777 1 96.44 91 ASP A O 1
ATOM 709 N N . PRO A 1 92 ? 24.031 -32.969 2.367 1 96.12 92 PRO A N 1
ATOM 710 C CA . PRO A 1 92 ? 24.203 -34.281 1.701 1 96.12 92 PRO A CA 1
ATOM 711 C C . PRO A 1 92 ? 23.312 -35.375 2.301 1 96.12 92 PRO A C 1
ATOM 713 O O . PRO A 1 92 ? 22.828 -36.219 1.577 1 96.12 92 PRO A O 1
ATOM 716 N N . GLU A 1 93 ? 23.156 -35.375 3.576 1 97.31 93 GLU A N 1
ATOM 717 C CA . GLU A 1 93 ? 22.297 -36.375 4.23 1 97.31 93 GLU A CA 1
ATOM 718 C C . GLU A 1 93 ? 20.844 -36.219 3.812 1 97.31 93 GLU A C 1
ATOM 720 O O . GLU A 1 93 ? 20.125 -37.219 3.664 1 97.31 93 GLU A O 1
ATOM 725 N N . VAL A 1 94 ? 20.391 -35 3.619 1 97.31 94 VAL A N 1
ATOM 726 C CA . VAL A 1 94 ? 19.031 -34.719 3.17 1 97.31 94 VAL A CA 1
ATOM 727 C C . VAL A 1 94 ? 18.859 -35.188 1.723 1 97.31 94 VAL A C 1
ATOM 729 O O . VAL A 1 94 ? 17.875 -35.844 1.386 1 97.31 94 VAL A O 1
ATOM 732 N N . GLN A 1 95 ? 19.844 -34.875 0.871 1 96.75 95 GLN A N 1
ATOM 733 C CA . GLN A 1 95 ? 19.766 -35.281 -0.527 1 96.75 95 GLN A CA 1
ATOM 734 C C . GLN A 1 95 ? 19.75 -36.812 -0.653 1 96.75 95 GLN A C 1
ATOM 736 O O . GLN A 1 95 ? 18.969 -37.344 -1.442 1 96.75 95 GLN A O 1
ATOM 741 N N . LYS A 1 96 ? 20.5 -37.438 0.178 1 96.44 96 LYS A N 1
ATOM 742 C CA . LYS A 1 96 ? 20.484 -38.906 0.208 1 96.44 96 LYS A CA 1
ATOM 743 C C . LYS A 1 96 ? 19.109 -39.438 0.624 1 96.44 96 LYS A C 1
ATOM 745 O O . LYS A 1 96 ? 18.594 -40.375 0.012 1 96.44 96 LYS A O 1
ATOM 750 N N . ALA A 1 97 ? 18.562 -38.812 1.629 1 97.19 97 ALA A N 1
ATOM 751 C CA . ALA A 1 97 ? 17.25 -39.219 2.137 1 97.19 97 ALA A CA 1
ATOM 752 C C . ALA A 1 97 ? 16.172 -39 1.084 1 97.19 97 ALA A C 1
ATOM 754 O O . ALA A 1 97 ? 15.211 -39.781 1.017 1 97.19 97 ALA A O 1
ATOM 755 N N . LEU A 1 98 ? 16.281 -38.031 0.25 1 95.56 98 LEU A N 1
ATOM 756 C CA . LEU A 1 98 ? 15.297 -37.688 -0.779 1 95.56 98 LEU A CA 1
ATOM 757 C C . LEU A 1 98 ? 15.531 -38.531 -2.041 1 95.56 98 LEU A C 1
ATOM 759 O O . LEU A 1 98 ? 14.727 -38.469 -2.973 1 95.56 98 LEU A O 1
ATOM 763 N N . HIS A 1 99 ? 16.625 -39.219 -2.08 1 96.62 99 HIS A N 1
ATOM 764 C CA . HIS A 1 99 ? 17 -40.094 -3.193 1 96.62 99 HIS A CA 1
ATOM 765 C C . HIS A 1 99 ? 17.234 -39.281 -4.465 1 96.62 99 HIS A C 1
ATOM 767 O O . HIS A 1 99 ? 16.859 -39.688 -5.559 1 96.62 99 HIS A O 1
ATOM 773 N N . VAL A 1 100 ? 17.828 -38.125 -4.336 1 94 100 VAL A N 1
ATOM 774 C CA . VAL A 1 100 ? 18.188 -37.312 -5.496 1 94 100 VAL A CA 1
ATOM 775 C C . VAL A 1 100 ? 19.656 -37.469 -5.824 1 94 100 VAL A C 1
ATOM 777 O O . VAL A 1 100 ? 20.453 -37.875 -4.965 1 94 100 VAL A O 1
ATOM 780 N N . ARG A 1 101 ? 19.984 -37.281 -7.113 1 92.5 101 ARG A N 1
ATOM 781 C CA . ARG A 1 101 ? 21.391 -37.219 -7.477 1 92.5 101 ARG A CA 1
ATOM 782 C C . ARG A 1 101 ? 22.062 -36 -6.824 1 92.5 101 ARG A C 1
ATOM 784 O O . ARG A 1 101 ? 21.469 -34.938 -6.719 1 92.5 101 ARG A O 1
ATOM 791 N N . THR A 1 102 ? 23.281 -36.281 -6.336 1 90.5 102 THR A N 1
ATOM 792 C CA . THR A 1 102 ? 24.031 -35.188 -5.715 1 90.5 102 THR A CA 1
ATOM 793 C C . THR A 1 102 ? 24.062 -33.969 -6.629 1 90.5 102 THR A C 1
ATOM 795 O O . THR A 1 102 ? 24.453 -34.062 -7.793 1 90.5 102 THR A O 1
ATOM 798 N N . THR A 1 103 ? 23.547 -32.844 -6.141 1 90.12 103 THR A N 1
ATOM 799 C CA . THR A 1 103 ? 23.453 -31.625 -6.922 1 90.12 103 THR A CA 1
ATOM 800 C C . THR A 1 103 ? 23.609 -30.406 -6.027 1 90.12 103 THR A C 1
ATOM 802 O O . THR A 1 103 ? 23.531 -30.5 -4.801 1 90.12 103 THR A O 1
ATOM 805 N N . LYS A 1 104 ? 24.016 -29.328 -6.688 1 90.94 104 LYS A N 1
ATOM 806 C CA . LYS A 1 104 ? 23.922 -28.031 -6.023 1 90.94 104 LYS A CA 1
ATOM 807 C C . LYS A 1 104 ? 22.547 -27.422 -6.211 1 90.94 104 LYS A C 1
ATOM 809 O O . LYS A 1 104 ? 22.266 -26.828 -7.258 1 90.94 104 LYS A O 1
ATOM 814 N N . TRP A 1 105 ? 21.766 -27.578 -5.164 1 90.12 105 TRP A N 1
ATOM 815 C CA . TRP A 1 105 ? 20.391 -27.125 -5.223 1 90.12 105 TRP A CA 1
ATOM 816 C C . TRP A 1 105 ? 20.312 -25.594 -5.156 1 90.12 105 TRP A C 1
ATOM 818 O O . TRP A 1 105 ? 21.062 -24.969 -4.41 1 90.12 105 TRP A O 1
ATOM 828 N N . ALA A 1 106 ? 19.438 -25.016 -5.938 1 87.12 106 ALA A N 1
ATOM 829 C CA . ALA A 1 106 ? 19.078 -23.609 -5.879 1 87.12 106 ALA A CA 1
ATOM 830 C C . ALA A 1 106 ? 17.594 -23.391 -6.145 1 87.12 106 ALA A C 1
ATOM 832 O O . ALA A 1 106 ? 16.984 -24.125 -6.938 1 87.12 106 ALA A O 1
ATOM 833 N N . GLY A 1 107 ? 17.016 -22.484 -5.395 1 80.38 107 GLY A N 1
ATOM 834 C CA . GLY A 1 107 ? 15.609 -22.172 -5.594 1 80.38 107 GLY A CA 1
ATOM 835 C C . GLY A 1 107 ? 15.312 -21.656 -6.992 1 80.38 107 GLY A C 1
ATOM 836 O O . GLY A 1 107 ? 14.227 -21.906 -7.531 1 80.38 107 GLY A O 1
ATOM 837 N N . CYS A 1 108 ? 16.141 -20.766 -7.512 1 76 108 CYS A N 1
ATOM 838 C CA . CYS A 1 108 ? 15.984 -20.234 -8.859 1 76 108 CYS A CA 1
ATOM 839 C C . CYS A 1 108 ? 17.266 -20.391 -9.656 1 76 108 CYS A C 1
ATOM 841 O O . CYS A 1 108 ? 18.344 -20.016 -9.188 1 76 108 CYS A O 1
ATOM 843 N N . THR A 1 109 ? 17.141 -21.328 -10.562 1 73.25 109 THR A N 1
ATOM 844 C CA . THR A 1 109 ? 18.266 -21.484 -11.477 1 73.25 109 THR A CA 1
ATOM 845 C C . THR A 1 109 ? 17.891 -21.062 -12.891 1 73.25 109 THR A C 1
ATOM 847 O O . THR A 1 109 ? 16.719 -21.109 -13.266 1 73.25 109 THR A O 1
ATOM 850 N N . ASP A 1 110 ? 18.891 -20.375 -13.508 1 75 110 ASP A N 1
ATOM 851 C CA . ASP A 1 110 ? 18.641 -20.016 -14.906 1 75 110 ASP A CA 1
ATOM 852 C C . ASP A 1 110 ? 18.516 -21.266 -15.781 1 75 110 ASP A C 1
ATOM 854 O O . ASP A 1 110 ? 19.531 -21.891 -16.109 1 75 110 ASP A O 1
ATOM 858 N N . LEU A 1 111 ? 17.344 -21.734 -15.859 1 69.06 111 LEU A N 1
ATOM 859 C CA . LEU A 1 111 ? 17.125 -22.922 -16.672 1 69.06 111 LEU A CA 1
ATOM 860 C C . LEU A 1 111 ? 16.984 -22.547 -18.141 1 69.06 111 LEU A C 1
ATOM 862 O O . LEU A 1 111 ? 16.812 -23.422 -19 1 69.06 111 LEU A O 1
ATOM 866 N N . HIS A 1 112 ? 17.391 -21.344 -18.422 1 71.44 112 HIS A N 1
ATOM 867 C CA . HIS A 1 112 ? 17.203 -20.875 -19.781 1 71.44 112 HIS A CA 1
ATOM 868 C C . HIS A 1 112 ? 15.859 -21.328 -20.344 1 71.44 112 HIS A C 1
ATOM 870 O O . HIS A 1 112 ? 15.781 -21.859 -21.453 1 71.44 112 HIS A O 1
ATOM 876 N N . TRP A 1 113 ? 14.938 -21.281 -19.469 1 67.12 113 TRP A N 1
ATOM 877 C CA . TRP A 1 113 ? 13.586 -21.703 -19.797 1 67.12 113 TRP A CA 1
ATOM 878 C C . TRP A 1 113 ? 13 -20.844 -20.922 1 67.12 113 TRP A C 1
ATOM 880 O O . TRP A 1 113 ? 12.93 -19.625 -20.797 1 67.12 113 TRP A O 1
ATOM 890 N N . LYS A 1 114 ? 12.812 -21.391 -22.141 1 68.88 114 LYS A N 1
ATOM 891 C CA . LYS A 1 114 ? 12.297 -20.672 -23.297 1 68.88 114 LYS A CA 1
ATOM 892 C C . LYS A 1 114 ? 10.852 -21.047 -23.578 1 68.88 114 LYS A C 1
ATOM 894 O O . LYS A 1 114 ? 10.227 -20.516 -24.5 1 68.88 114 LYS A O 1
ATOM 899 N N . ASP A 1 115 ? 10.289 -21.953 -22.734 1 68.5 115 ASP A N 1
ATOM 900 C CA . ASP A 1 115 ? 8.961 -22.484 -23.016 1 68.5 115 ASP A CA 1
ATOM 901 C C . ASP A 1 115 ? 7.879 -21.672 -22.312 1 68.5 115 ASP A C 1
ATOM 903 O O . ASP A 1 115 ? 6.832 -22.219 -21.953 1 68.5 115 ASP A O 1
ATOM 907 N N . SER A 1 116 ? 8.133 -20.469 -22.109 1 65.62 116 SER A N 1
ATOM 908 C CA . SER A 1 116 ? 7.074 -19.688 -21.469 1 65.62 116 SER A CA 1
ATOM 909 C C . SER A 1 116 ? 6.184 -19.016 -22.5 1 65.62 116 SER A C 1
ATOM 911 O O . SER A 1 116 ? 6.676 -18.469 -23.5 1 65.62 116 SER A O 1
ATOM 913 N N . SER A 1 117 ? 4.859 -19.281 -22.312 1 68.25 117 SER A N 1
ATOM 914 C CA . SER A 1 117 ? 3.93 -18.562 -23.188 1 68.25 117 SER A CA 1
ATOM 915 C C . SER A 1 117 ? 3.977 -17.062 -22.938 1 68.25 117 SER A C 1
ATOM 917 O O . SER A 1 117 ? 4.281 -16.625 -21.828 1 68.25 117 SER A O 1
ATOM 919 N N . ALA A 1 118 ? 3.773 -16.328 -24.047 1 67.69 118 ALA A N 1
ATOM 920 C CA . ALA A 1 118 ? 3.789 -14.867 -23.953 1 67.69 118 ALA A CA 1
ATOM 921 C C . ALA A 1 118 ? 2.639 -14.352 -23.094 1 67.69 118 ALA A C 1
ATOM 923 O O . ALA A 1 118 ? 2.746 -13.289 -22.484 1 67.69 118 ALA A O 1
ATOM 924 N N . SER A 1 119 ? 1.598 -15.117 -23.141 1 76.38 119 SER A N 1
ATOM 925 C CA . SER A 1 119 ? 0.425 -14.672 -22.391 1 76.38 119 SER A CA 1
ATOM 926 C C . SER A 1 119 ? -0.362 -15.859 -21.844 1 76.38 119 SER A C 1
ATOM 928 O O . SER A 1 119 ? -0.502 -16.875 -22.531 1 76.38 119 SER A O 1
ATOM 930 N N . ILE A 1 120 ? -0.743 -15.742 -20.625 1 81.94 120 ILE A N 1
ATOM 931 C CA . ILE A 1 120 ? -1.567 -16.766 -20.016 1 81.94 120 ILE A CA 1
ATOM 932 C C . ILE A 1 120 ? -3.035 -16.547 -20.359 1 81.94 120 ILE A C 1
ATOM 934 O O . ILE A 1 120 ? -3.881 -17.406 -20.125 1 81.94 120 ILE A O 1
ATOM 938 N N . VAL A 1 121 ? -3.34 -15.508 -21.047 1 83.44 121 VAL A N 1
ATOM 939 C CA . VAL A 1 121 ? -4.711 -15.102 -21.344 1 83.44 121 VAL A CA 1
ATOM 940 C C . VAL A 1 121 ? -5.402 -16.188 -22.172 1 83.44 121 VAL A C 1
ATOM 942 O O . VAL A 1 121 ? -6.504 -16.609 -21.828 1 83.44 121 VAL A O 1
ATOM 945 N N . PRO A 1 122 ? -4.762 -16.734 -23.188 1 85.31 122 PRO A N 1
ATOM 946 C CA . PRO A 1 122 ? -5.426 -17.797 -23.953 1 85.31 122 PRO A CA 1
ATOM 947 C C . PRO A 1 122 ? -5.707 -19.047 -23.109 1 85.31 122 PRO A C 1
ATOM 949 O O . PRO A 1 122 ? -6.754 -19.672 -23.266 1 85.31 122 PRO A O 1
ATOM 952 N N . THR A 1 123 ? -4.805 -19.328 -22.281 1 88.31 123 THR A N 1
ATOM 953 C CA . THR A 1 123 ? -4.988 -20.484 -21.406 1 88.31 123 THR A CA 1
ATOM 954 C C . THR A 1 123 ? -6.172 -20.266 -20.469 1 88.31 123 THR A C 1
ATOM 956 O O . THR A 1 123 ? -7.004 -21.156 -20.297 1 88.31 123 THR A O 1
ATOM 959 N N . LEU A 1 124 ? -6.258 -19.109 -19.891 1 89.5 124 LEU A N 1
ATOM 960 C CA . LEU A 1 124 ? -7.363 -18.781 -18.984 1 89.5 124 LEU A CA 1
ATOM 961 C C . LEU A 1 124 ? -8.695 -18.844 -19.734 1 89.5 124 LEU A C 1
ATOM 963 O O . LEU A 1 124 ? -9.672 -19.375 -19.219 1 89.5 124 LEU A O 1
ATOM 967 N N . LYS A 1 125 ? -8.727 -18.344 -20.891 1 88.38 125 LYS A N 1
ATOM 968 C CA . LYS A 1 125 ? -9.938 -18.375 -21.703 1 88.38 125 LYS A CA 1
ATOM 969 C C . LYS A 1 125 ? -10.359 -19.812 -22.016 1 88.38 125 LYS A C 1
ATOM 971 O O . LYS A 1 125 ? -11.555 -20.125 -21.969 1 88.38 125 LYS A O 1
ATOM 976 N N . TRP A 1 126 ? -9.352 -20.578 -22.375 1 91.56 126 TRP A N 1
ATOM 977 C CA . TRP A 1 126 ? -9.617 -21.984 -22.672 1 91.56 126 TRP A CA 1
ATOM 978 C C . TRP A 1 126 ? -10.195 -22.703 -21.453 1 91.56 126 TRP A C 1
ATOM 980 O O . TRP A 1 126 ? -11.18 -23.438 -21.562 1 91.56 126 TRP A O 1
ATOM 990 N N . LEU A 1 127 ? -9.602 -22.531 -20.281 1 93.5 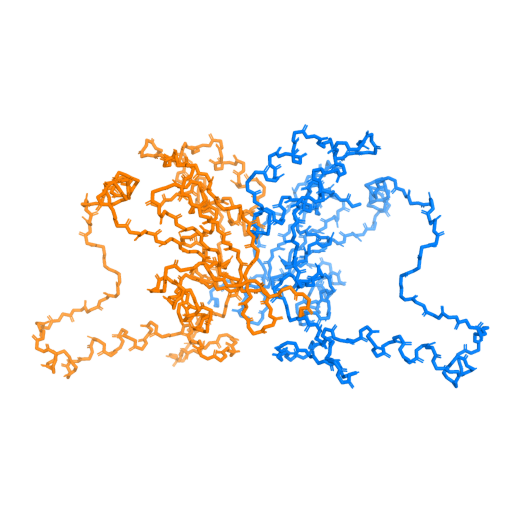127 LEU A N 1
ATOM 991 C CA . LEU A 1 127 ? -10.07 -23.156 -19.047 1 93.5 127 LEU A CA 1
ATOM 992 C C . LEU A 1 127 ? -11.508 -22.734 -18.75 1 93.5 127 LEU A C 1
ATOM 994 O O . LEU A 1 127 ? -12.359 -23.594 -18.484 1 93.5 127 LEU A O 1
ATOM 998 N N . MET A 1 128 ? -11.781 -21.484 -18.797 1 92.38 128 MET A N 1
ATOM 999 C CA . MET A 1 128 ? -13.109 -20.953 -18.516 1 92.38 128 MET A CA 1
ATOM 1000 C C . MET A 1 128 ? -14.125 -21.469 -19.547 1 92.38 128 MET A C 1
ATOM 1002 O O . MET A 1 128 ? -15.258 -21.797 -19.203 1 92.38 128 MET A O 1
ATOM 1006 N N . GLY A 1 129 ? -13.734 -21.516 -20.812 1 92.38 129 GLY A N 1
ATOM 1007 C CA . GLY A 1 129 ? -14.586 -22.047 -21.875 1 92.38 129 GLY A CA 1
ATOM 1008 C C . GLY A 1 129 ? -14.992 -23.484 -21.656 1 92.38 129 GLY A C 1
ATOM 1009 O O . GLY A 1 129 ? -16.016 -23.938 -22.188 1 92.38 129 GLY A O 1
ATOM 1010 N N . HIS A 1 130 ? -14.258 -24.219 -20.875 1 95.38 130 HIS A N 1
ATOM 1011 C CA . HIS A 1 130 ? -14.547 -25.625 -20.609 1 95.38 130 HIS A CA 1
ATOM 1012 C C . HIS A 1 130 ? -15.219 -25.797 -19.25 1 95.38 130 HIS A C 1
ATOM 1014 O O . HIS A 1 130 ? -15.227 -26.906 -18.703 1 95.38 130 HIS A O 1
ATOM 1020 N N . GLY A 1 131 ? -15.617 -24.766 -18.656 1 92.25 131 GLY A N 1
ATOM 1021 C CA . GLY A 1 131 ? -16.484 -24.828 -17.484 1 92.25 131 GLY A CA 1
ATOM 1022 C C . GLY A 1 131 ? -15.719 -24.828 -16.188 1 92.25 131 GLY A C 1
ATOM 1023 O O . GLY A 1 131 ? -16.297 -25.047 -15.117 1 92.25 131 GLY A O 1
ATOM 1024 N N . LEU A 1 132 ? -14.43 -24.594 -16.266 1 94.31 132 LEU A N 1
ATOM 1025 C CA . LEU A 1 132 ? -13.648 -24.562 -15.031 1 94.31 132 LEU A CA 1
ATOM 1026 C C . LEU A 1 132 ? -13.711 -23.172 -14.391 1 94.31 132 LEU A C 1
ATOM 1028 O O . LEU A 1 132 ? -13.648 -22.156 -15.086 1 94.31 132 LEU A O 1
ATOM 1032 N N . ARG A 1 133 ? -13.961 -23.172 -13.117 1 93.44 133 ARG A N 1
ATOM 1033 C CA . ARG A 1 133 ? -13.906 -21.922 -12.375 1 93.44 133 ARG A CA 1
ATOM 1034 C C . ARG A 1 133 ? -12.461 -21.5 -12.117 1 93.44 133 ARG A C 1
ATOM 1036 O O . ARG A 1 133 ? -11.633 -22.328 -11.734 1 93.44 133 ARG A O 1
ATOM 1043 N N . VAL A 1 134 ? -12.125 -20.203 -12.336 1 95.44 134 VAL A N 1
ATOM 1044 C CA . VAL A 1 134 ? -10.781 -19.688 -12.125 1 95.44 134 VAL A CA 1
ATOM 1045 C C . VAL A 1 134 ? -10.836 -18.484 -11.18 1 95.44 134 VAL A C 1
ATOM 1047 O O . VAL A 1 134 ? -11.602 -17.547 -11.391 1 95.44 134 VAL A O 1
ATOM 1050 N N . TRP A 1 135 ? -10.078 -18.594 -10.102 1 96.81 135 TRP A N 1
ATOM 1051 C CA . TRP A 1 135 ? -9.914 -17.453 -9.195 1 96.81 135 TRP A CA 1
ATOM 1052 C C . TRP A 1 135 ? -8.492 -16.922 -9.266 1 96.81 135 TRP A C 1
ATOM 1054 O O . TRP A 1 135 ? -7.523 -17.672 -9.227 1 96.81 135 TRP A O 1
ATOM 1064 N N . LEU A 1 136 ? -8.398 -15.68 -9.469 1 95.56 136 LEU A N 1
ATOM 1065 C CA . LEU A 1 136 ? -7.129 -14.961 -9.367 1 95.56 136 LEU A CA 1
ATOM 1066 C C . LEU A 1 136 ? -7.098 -14.094 -8.117 1 95.56 136 LEU A C 1
ATOM 1068 O O . LEU A 1 136 ? -8.109 -13.484 -7.75 1 95.56 136 LEU A O 1
ATOM 1072 N N . PHE A 1 137 ? -6.023 -14.047 -7.418 1 96.94 137 PHE A N 1
ATOM 1073 C CA . PHE A 1 137 ? -5.895 -13.141 -6.281 1 96.94 137 PHE A CA 1
ATOM 1074 C C . PHE A 1 137 ? -4.512 -12.508 -6.246 1 96.94 137 PHE A C 1
ATOM 1076 O O . PHE A 1 137 ? -3.543 -13.094 -6.742 1 96.94 137 PHE A O 1
ATOM 1083 N N . SER A 1 138 ? -4.383 -11.312 -5.77 1 97.31 138 SER A N 1
ATOM 1084 C CA . SER A 1 138 ? -3.139 -10.586 -5.562 1 97.31 138 SER A CA 1
ATOM 1085 C C . SER A 1 138 ? -3.09 -9.961 -4.172 1 97.31 138 SER A C 1
ATOM 1087 O O . SER A 1 138 ? -4.07 -9.359 -3.719 1 97.31 138 SER A O 1
ATOM 1089 N N . GLY A 1 139 ? -1.922 -10.148 -3.496 1 97.88 139 GLY A N 1
ATOM 1090 C CA . GLY A 1 139 ? -1.713 -9.398 -2.27 1 97.88 139 GLY A CA 1
ATOM 1091 C C . GLY A 1 139 ? -1.446 -7.922 -2.516 1 97.88 139 GLY A C 1
ATOM 1092 O O . GLY A 1 139 ? -0.751 -7.562 -3.467 1 97.88 139 GLY A O 1
ATOM 1093 N N . ASP A 1 140 ? -1.902 -7.109 -1.587 1 97.25 140 ASP A N 1
ATOM 1094 C CA . ASP A 1 140 ? -1.793 -5.66 -1.737 1 97.25 140 ASP A CA 1
ATOM 1095 C C . ASP A 1 140 ? -0.333 -5.215 -1.718 1 97.25 140 ASP A C 1
ATOM 1097 O O . ASP A 1 140 ? -0.002 -4.133 -2.203 1 97.25 140 ASP A O 1
ATOM 1101 N N . PHE A 1 141 ? 0.515 -6.039 -1.137 1 97.5 141 PHE A N 1
ATOM 1102 C CA . PHE A 1 141 ? 1.9 -5.633 -0.933 1 97.5 141 PHE A CA 1
ATOM 1103 C C . PHE A 1 141 ? 2.83 -6.395 -1.871 1 97.5 141 PHE A C 1
ATOM 1105 O O . PHE A 1 141 ? 4.055 -6.328 -1.729 1 97.5 141 PHE A O 1
ATOM 1112 N N . ASP A 1 142 ? 2.266 -7.125 -2.82 1 97.38 142 ASP A N 1
ATOM 1113 C CA . ASP A 1 142 ? 3.004 -7.953 -3.768 1 97.38 142 ASP A CA 1
ATOM 1114 C C . ASP A 1 142 ? 3.463 -7.133 -4.973 1 97.38 142 ASP A C 1
ATOM 1116 O O . ASP A 1 142 ? 2.641 -6.598 -5.715 1 97.38 142 ASP A O 1
ATOM 1120 N N . SER A 1 143 ? 4.746 -7.102 -5.207 1 95.62 143 SER A N 1
ATOM 1121 C CA . SER A 1 143 ? 5.203 -6.359 -6.379 1 95.62 143 SER A CA 1
ATOM 1122 C C . SER A 1 143 ? 5.531 -7.301 -7.535 1 95.62 143 SER A C 1
ATOM 1124 O O . SER A 1 143 ? 5.82 -6.848 -8.648 1 95.62 143 SER A O 1
ATOM 1126 N N . VAL A 1 144 ? 5.488 -8.586 -7.332 1 93.44 144 VAL A N 1
ATOM 1127 C CA . VAL A 1 144 ? 5.801 -9.57 -8.367 1 93.44 144 VAL A CA 1
ATOM 1128 C C . VAL A 1 144 ? 4.578 -9.789 -9.258 1 93.44 144 VAL A C 1
ATOM 1130 O O . VAL A 1 144 ? 4.664 -9.688 -10.484 1 93.44 144 VAL A O 1
ATOM 1133 N N . CYS A 1 145 ? 3.521 -10.062 -8.633 1 93.69 145 CYS A N 1
ATOM 1134 C CA . CYS A 1 145 ? 2.209 -10.148 -9.266 1 93.69 145 CYS A CA 1
ATOM 1135 C C . CYS A 1 145 ? 1.228 -9.18 -8.617 1 93.69 145 CYS A C 1
ATOM 1137 O O . CYS A 1 145 ? 0.213 -9.594 -8.055 1 93.69 145 CYS A O 1
ATOM 1139 N N . PRO A 1 146 ? 1.555 -7.906 -8.781 1 96.75 146 PRO A N 1
ATOM 1140 C CA . PRO A 1 146 ? 0.758 -6.91 -8.062 1 96.75 146 PRO A CA 1
ATOM 1141 C C . PRO A 1 146 ? -0.684 -6.836 -8.555 1 96.75 146 PRO A C 1
ATOM 1143 O O . PRO A 1 146 ? -0.98 -7.277 -9.672 1 96.75 146 PRO A O 1
ATOM 1146 N N . PHE A 1 147 ? -1.488 -6.332 -7.711 1 96.25 147 PHE A N 1
ATOM 1147 C CA . PHE A 1 147 ? -2.906 -6.156 -8 1 96.25 147 PHE A CA 1
ATOM 1148 C C . PHE A 1 147 ? -3.102 -5.441 -9.336 1 96.25 147 PHE A C 1
ATOM 1150 O O . PHE A 1 147 ? -3.959 -5.828 -10.133 1 96.25 147 PHE A O 1
ATOM 1157 N N . THR A 1 148 ? -2.352 -4.43 -9.672 1 95.88 148 THR A N 1
ATOM 1158 C CA . THR A 1 148 ? -2.477 -3.662 -10.906 1 95.88 148 THR A CA 1
ATOM 1159 C C . THR A 1 148 ? -2.191 -4.543 -12.117 1 95.88 148 THR A C 1
ATOM 1161 O O . THR A 1 148 ? -2.893 -4.461 -13.125 1 95.88 148 THR A O 1
ATOM 1164 N N . ALA A 1 149 ? -1.179 -5.363 -12 1 94.12 149 ALA A N 1
ATOM 1165 C CA . ALA A 1 149 ? -0.829 -6.246 -13.109 1 94.12 149 ALA A CA 1
ATOM 1166 C C . ALA A 1 149 ? -1.942 -7.254 -13.383 1 94.12 149 ALA A C 1
ATOM 1168 O O . ALA A 1 149 ? -2.291 -7.512 -14.539 1 94.12 149 ALA A O 1
ATOM 1169 N N . THR A 1 150 ? -2.443 -7.809 -12.336 1 94.38 150 THR A N 1
ATOM 1170 C CA . THR A 1 150 ? -3.535 -8.766 -12.477 1 94.38 150 THR A CA 1
ATOM 1171 C C . THR A 1 150 ? -4.762 -8.086 -13.086 1 94.38 150 THR A C 1
ATOM 1173 O O . THR A 1 150 ? -5.379 -8.625 -14.008 1 94.38 150 THR A O 1
ATOM 1176 N N . ARG A 1 151 ? -5.023 -6.953 -12.602 1 93.94 151 ARG A N 1
ATOM 1177 C CA . ARG A 1 151 ? -6.16 -6.18 -13.094 1 93.94 151 ARG A CA 1
ATOM 1178 C C . ARG A 1 151 ? -6.023 -5.906 -14.586 1 93.94 151 ARG A C 1
ATOM 1180 O O . ARG A 1 151 ? -6.98 -6.082 -15.344 1 93.94 151 ARG A O 1
ATOM 1187 N N . TYR A 1 152 ? -4.898 -5.488 -14.992 1 92.69 152 TYR A N 1
ATOM 1188 C CA . TYR A 1 152 ? -4.668 -5.191 -16.406 1 92.69 152 TYR A CA 1
ATOM 1189 C C . TYR A 1 152 ? -4.785 -6.453 -17.25 1 92.69 152 TYR A C 1
ATOM 1191 O O . TYR A 1 152 ? -5.32 -6.414 -18.359 1 92.69 152 TYR A O 1
ATOM 1199 N N . SER A 1 153 ? -4.301 -7.555 -16.719 1 91.06 153 SER A N 1
ATOM 1200 C CA . SER A 1 153 ? -4.391 -8.82 -17.438 1 91.06 153 SER A CA 1
ATOM 1201 C C . SER A 1 153 ? -5.84 -9.25 -17.625 1 91.06 153 SER A C 1
ATOM 1203 O O . SER A 1 153 ? -6.211 -9.766 -18.688 1 91.06 153 SER A O 1
ATOM 1205 N N . ILE A 1 154 ? -6.645 -9.023 -16.656 1 92.75 154 ILE A N 1
ATOM 1206 C CA . ILE A 1 154 ? -8.055 -9.383 -16.719 1 92.75 154 ILE A CA 1
ATOM 1207 C C . ILE A 1 154 ? -8.758 -8.516 -17.766 1 92.75 154 ILE A C 1
ATOM 1209 O O . ILE A 1 154 ? -9.625 -9 -18.5 1 92.75 154 ILE A O 1
ATOM 1213 N N . HIS A 1 155 ? -8.398 -7.266 -17.797 1 90.75 155 HIS A N 1
ATOM 1214 C CA . HIS A 1 155 ? -8.953 -6.383 -18.812 1 90.75 155 HIS A CA 1
ATOM 1215 C C . HIS A 1 155 ? -8.719 -6.945 -20.219 1 90.75 155 HIS A C 1
ATOM 1217 O O . HIS A 1 155 ? -9.594 -6.844 -21.078 1 90.75 155 HIS A O 1
ATOM 1223 N N . ASP A 1 156 ? -7.648 -7.559 -20.422 1 87 156 ASP A N 1
ATOM 1224 C CA . ASP A 1 156 ? -7.277 -8.102 -21.734 1 87 156 ASP A CA 1
ATOM 1225 C C . ASP A 1 156 ? -8.102 -9.344 -22.062 1 87 156 ASP A C 1
ATOM 1227 O O . ASP A 1 156 ? -8.148 -9.773 -23.219 1 87 156 ASP A O 1
ATOM 1231 N N . LEU A 1 157 ? -8.734 -9.922 -21.109 1 89.44 157 LEU A N 1
ATOM 1232 C CA . LEU A 1 157 ? -9.523 -11.133 -21.312 1 89.44 157 LEU A CA 1
ATOM 1233 C C . LEU A 1 157 ? -10.859 -10.805 -21.969 1 89.44 157 LEU A C 1
ATOM 1235 O O . LEU A 1 157 ? -11.5 -11.68 -22.547 1 89.44 157 LEU A O 1
ATOM 1239 N N . GLY A 1 158 ? -11.273 -9.555 -21.859 1 88.31 158 GLY A N 1
ATOM 1240 C CA . GLY A 1 158 ? -12.516 -9.133 -22.484 1 88.31 158 GLY A CA 1
ATOM 1241 C C . GLY A 1 158 ? -13.742 -9.734 -21.812 1 88.31 158 GLY A C 1
ATOM 1242 O O . GLY A 1 158 ? -14.75 -9.992 -22.484 1 88.31 158 GLY A O 1
ATOM 1243 N N . VAL A 1 159 ? -13.68 -10.102 -20.625 1 92.81 159 VAL A N 1
ATOM 1244 C CA . VAL A 1 159 ? -14.805 -10.648 -19.875 1 92.81 159 VAL A CA 1
ATOM 1245 C C . VAL A 1 159 ? -15.609 -9.516 -19.25 1 92.81 159 VAL A C 1
ATOM 1247 O O . VAL A 1 159 ? -15.086 -8.422 -19.031 1 92.81 159 VAL A O 1
ATOM 1250 N N . ALA A 1 160 ? -16.859 -9.828 -18.969 1 95.31 160 ALA A N 1
ATOM 1251 C CA . ALA A 1 160 ? -17.734 -8.812 -18.391 1 95.31 160 ALA A CA 1
ATOM 1252 C C . ALA A 1 160 ? -17.922 -9.023 -16.891 1 95.31 160 ALA A C 1
ATOM 1254 O O . ALA A 1 160 ? -17.922 -10.164 -16.406 1 95.31 160 ALA A O 1
ATOM 1255 N N . ILE A 1 161 ? -18.125 -7.961 -16.203 1 97.19 161 ILE A N 1
ATOM 1256 C CA . ILE A 1 161 ? -18.344 -8.008 -14.766 1 97.19 161 ILE A CA 1
ATOM 1257 C C . ILE A 1 161 ? -19.75 -8.523 -14.477 1 97.19 161 ILE A C 1
ATOM 1259 O O . ILE A 1 161 ? -20.719 -8.055 -15.07 1 97.19 161 ILE A O 1
ATOM 1263 N N . THR A 1 162 ? -19.922 -9.477 -13.602 1 97.19 162 THR A N 1
ATOM 1264 C CA . THR A 1 162 ? -21.219 -10.008 -13.195 1 97.19 162 THR A CA 1
ATOM 1265 C C . THR A 1 162 ? -21.547 -9.586 -11.766 1 97.19 162 THR A C 1
ATOM 1267 O O . THR A 1 162 ? -22.719 -9.445 -11.414 1 97.19 162 THR A O 1
ATOM 1270 N N . GLU A 1 163 ? -20.578 -9.406 -10.898 1 97.12 163 GLU A N 1
ATOM 1271 C CA . GLU A 1 163 ? -20.688 -8.836 -9.562 1 97.12 163 GLU A CA 1
ATOM 1272 C C . GLU A 1 163 ? -19.641 -7.734 -9.344 1 97.12 163 GLU A C 1
ATOM 1274 O O . GLU A 1 163 ? -18.438 -7.98 -9.453 1 97.12 163 GLU A O 1
ATOM 1279 N N . PRO A 1 164 ? -20.125 -6.586 -9.016 1 95.88 164 PRO A N 1
ATOM 1280 C CA . PRO A 1 164 ? -19.203 -5.449 -8.938 1 95.88 164 PRO A CA 1
ATOM 1281 C C . PRO A 1 164 ? -18.203 -5.582 -7.789 1 95.88 164 PRO A C 1
ATOM 1283 O O . PRO A 1 164 ? -18.469 -6.289 -6.812 1 95.88 164 PRO A O 1
ATOM 1286 N N . TRP A 1 165 ? -17.141 -4.891 -7.969 1 96.56 165 TRP A N 1
ATOM 1287 C CA . TRP A 1 165 ? -16.062 -4.812 -6.996 1 96.56 165 TRP A CA 1
ATOM 1288 C C . TRP A 1 165 ? -16.578 -4.367 -5.633 1 96.56 165 TRP A C 1
ATOM 1290 O O . TRP A 1 165 ? -17.219 -3.322 -5.52 1 96.56 165 TRP A O 1
ATOM 1300 N N . ARG A 1 166 ? -16.344 -5.188 -4.582 1 95.62 166 ARG A N 1
ATOM 1301 C CA . ARG A 1 166 ? -16.812 -4.879 -3.232 1 95.62 166 ARG A CA 1
ATOM 1302 C C . ARG A 1 166 ? -15.859 -5.461 -2.186 1 95.62 166 ARG A C 1
ATOM 1304 O O . ARG A 1 166 ? -15.109 -6.398 -2.467 1 95.62 166 ARG A O 1
ATOM 1311 N N . PRO A 1 167 ? -15.961 -4.941 -0.947 1 96.19 167 PRO A N 1
ATOM 1312 C CA . PRO A 1 167 ? -15.125 -5.504 0.116 1 96.19 167 PRO A CA 1
ATOM 1313 C C . PRO A 1 167 ? -15.609 -6.879 0.575 1 96.19 167 PRO A C 1
ATOM 1315 O O . PRO A 1 167 ? -16.766 -7.25 0.33 1 96.19 167 PRO A O 1
ATOM 1318 N N . TRP A 1 168 ? -14.75 -7.633 1.074 1 97.25 168 TRP A N 1
ATOM 1319 C CA . TRP A 1 168 ? -15.055 -8.805 1.886 1 97.25 168 TRP A CA 1
ATOM 1320 C C . TRP A 1 168 ? -14.336 -8.742 3.23 1 97.25 168 TRP A C 1
ATOM 1322 O O . TRP A 1 168 ? -13.391 -7.965 3.4 1 97.25 168 TRP A O 1
ATOM 1332 N N . THR A 1 169 ? -14.836 -9.516 4.23 1 96.19 169 THR A N 1
ATOM 1333 C CA . THR A 1 169 ? -14.414 -9.305 5.609 1 96.19 169 THR A CA 1
ATOM 1334 C C . THR A 1 169 ? -13.625 -10.508 6.117 1 96.19 169 THR A C 1
ATOM 1336 O O . THR A 1 169 ? -13.938 -11.656 5.777 1 96.19 169 THR A O 1
ATOM 1339 N N . ALA A 1 170 ? -12.633 -10.211 6.836 1 95.25 170 ALA A N 1
ATOM 1340 C CA . ALA A 1 170 ? -11.875 -11.188 7.617 1 95.25 170 ALA A CA 1
ATOM 1341 C C . ALA A 1 170 ? -11.586 -10.656 9.023 1 95.25 170 ALA A C 1
ATOM 1343 O O . ALA A 1 170 ? -10.891 -9.648 9.18 1 95.25 170 ALA A O 1
ATOM 1344 N N . ASN A 1 171 ? -12.07 -11.32 10.07 1 90.62 171 ASN A N 1
ATOM 1345 C CA . ASN A 1 171 ? -11.805 -10.961 11.461 1 90.62 171 ASN A CA 1
ATOM 1346 C C . ASN A 1 171 ? -12.156 -9.508 11.75 1 90.62 171 ASN A C 1
ATOM 1348 O O . ASN A 1 171 ? -11.328 -8.75 12.258 1 90.62 171 ASN A O 1
ATOM 1352 N N . LYS A 1 172 ? -13.289 -9.102 11.297 1 90.75 172 LYS A N 1
ATOM 1353 C CA . LYS A 1 172 ? -13.906 -7.809 11.586 1 90.75 172 LYS A CA 1
ATOM 1354 C C . LYS A 1 172 ? -13.164 -6.68 10.883 1 90.75 172 LYS A C 1
ATOM 1356 O O . LYS A 1 172 ? -13.328 -5.508 11.227 1 90.75 172 LYS A O 1
ATOM 1361 N N . GLU A 1 173 ? -12.344 -7.023 9.992 1 93.75 173 GLU A N 1
ATOM 1362 C CA . GLU A 1 173 ? -11.672 -6.066 9.117 1 93.75 173 GLU A CA 1
ATOM 1363 C C . GLU A 1 173 ? -11.961 -6.355 7.652 1 93.75 173 GLU A C 1
ATOM 1365 O O . GLU A 1 173 ? -12.469 -7.43 7.312 1 93.75 173 GLU A O 1
ATOM 1370 N N . VAL A 1 174 ? -11.695 -5.367 6.891 1 95.38 174 VAL A N 1
ATOM 1371 C CA . VAL A 1 174 ? -11.68 -5.645 5.457 1 95.38 174 VAL A CA 1
ATOM 1372 C C . VAL A 1 174 ? -10.586 -6.668 5.141 1 95.38 174 VAL A C 1
ATOM 1374 O O . VAL A 1 174 ? -9.422 -6.473 5.496 1 95.38 174 VAL A O 1
ATOM 1377 N N . GLY A 1 175 ? -11 -7.762 4.594 1 96.75 175 GLY A N 1
ATOM 1378 C CA . GLY A 1 175 ? -10.039 -8.75 4.137 1 96.75 175 GLY A CA 1
ATOM 1379 C C . GLY A 1 175 ? -9.422 -8.406 2.791 1 96.75 175 GLY A C 1
ATOM 1380 O O . GLY A 1 175 ? -8.297 -8.805 2.502 1 96.75 175 GLY A O 1
ATOM 1381 N N . GLY A 1 176 ? -10.117 -7.734 2.004 1 97.31 176 GLY A N 1
ATOM 1382 C CA . GLY A 1 176 ? -9.797 -7.301 0.653 1 97.31 176 GLY A CA 1
ATOM 1383 C C . GLY A 1 176 ? -11.023 -6.934 -0.161 1 97.31 176 GLY A C 1
ATOM 1384 O O . GLY A 1 176 ? -12.016 -6.434 0.385 1 97.31 176 GLY A O 1
ATOM 1385 N N . TYR A 1 177 ? -10.883 -7.062 -1.424 1 97.31 177 TYR A N 1
ATOM 1386 C CA . TYR A 1 177 ? -11.977 -6.777 -2.348 1 97.31 177 TYR A CA 1
ATOM 1387 C C . TYR A 1 177 ? -12.125 -7.891 -3.379 1 97.31 177 TYR A C 1
ATOM 1389 O O . TYR A 1 177 ? -11.18 -8.641 -3.633 1 97.31 177 TYR A O 1
ATOM 1397 N N . VAL A 1 178 ? -13.281 -7.965 -3.926 1 98 178 VAL A N 1
ATOM 1398 C CA . VAL A 1 178 ? -13.539 -9.086 -4.824 1 98 178 VAL A CA 1
ATOM 1399 C C . VAL A 1 178 ? -14.508 -8.648 -5.926 1 98 178 VAL A C 1
ATOM 1401 O O . VAL A 1 178 ? -15.328 -7.754 -5.723 1 98 178 VAL A O 1
ATOM 1404 N N . GLU A 1 179 ? -14.344 -9.234 -7.027 1 97.69 179 GLU A N 1
ATOM 1405 C CA . GLU A 1 179 ? -15.164 -9.008 -8.211 1 97.69 179 GLU A CA 1
ATOM 1406 C C . GLU A 1 179 ? -15.312 -10.281 -9.039 1 97.69 179 GLU A C 1
ATOM 1408 O O . GLU A 1 179 ? -14.367 -11.07 -9.141 1 97.69 179 GLU A O 1
ATOM 1413 N N . ALA A 1 180 ? -16.484 -10.469 -9.578 1 97.81 180 ALA A N 1
ATOM 1414 C CA . ALA A 1 180 ? -16.719 -11.648 -10.414 1 97.81 180 ALA A CA 1
ATOM 1415 C C . ALA A 1 180 ? -17.016 -11.258 -11.852 1 97.81 180 ALA A C 1
ATOM 1417 O O . ALA A 1 180 ? -17.516 -10.156 -12.117 1 97.81 180 ALA A O 1
ATOM 1418 N N . TYR A 1 181 ? -16.688 -12.148 -12.766 1 96.5 181 TYR A N 1
ATOM 1419 C CA . TYR A 1 181 ? -16.828 -11.945 -14.203 1 96.5 181 TYR A CA 1
ATOM 1420 C C . TYR A 1 181 ? -17.547 -13.117 -14.859 1 96.5 181 TYR A C 1
ATOM 1422 O O . TYR A 1 181 ? -17.703 -14.172 -14.25 1 96.5 181 TYR A O 1
ATOM 1430 N N . THR A 1 182 ? -17.969 -12.836 -16.094 1 94.56 182 THR A N 1
ATOM 1431 C CA . THR A 1 182 ? -18.516 -13.914 -16.906 1 94.56 182 THR A CA 1
ATOM 1432 C C . THR A 1 182 ? -17.5 -15.047 -17.047 1 94.56 182 THR A C 1
ATOM 1434 O O . THR A 1 182 ? -16.297 -14.82 -16.953 1 94.56 182 THR A O 1
ATOM 1437 N N . GLY A 1 183 ? -18.031 -16.312 -17.172 1 91.19 183 GLY A N 1
ATOM 1438 C CA . GLY A 1 183 ? -17.172 -17.469 -17.375 1 91.19 183 GLY A CA 1
ATOM 1439 C C . GLY A 1 183 ? -16.656 -18.078 -16.078 1 91.19 183 GLY A C 1
ATOM 1440 O O . GLY A 1 183 ? -15.906 -19.047 -16.094 1 91.19 183 GLY A O 1
ATOM 1441 N N . GLY A 1 184 ? -17.062 -17.422 -14.992 1 93.19 184 GLY A N 1
ATOM 1442 C CA . GLY A 1 184 ? -16.688 -18 -13.703 1 93.19 184 GLY A CA 1
ATOM 1443 C C . GLY A 1 184 ? -15.391 -17.438 -13.156 1 93.19 184 GLY A C 1
ATOM 1444 O O . GLY A 1 184 ? -14.852 -17.969 -12.18 1 93.19 184 GLY A O 1
ATOM 1445 N N . LEU A 1 185 ? -14.852 -16.375 -13.742 1 96.38 185 LEU A N 1
ATOM 1446 C CA . LEU A 1 185 ? -13.625 -15.742 -13.266 1 96.38 185 LEU A CA 1
ATOM 1447 C C . LEU A 1 185 ? -13.914 -14.852 -12.062 1 96.38 185 LEU A C 1
ATOM 1449 O O . LEU A 1 185 ? -14.891 -14.109 -12.055 1 96.38 185 LEU A O 1
ATOM 1453 N N . VAL A 1 186 ? -13.117 -15.023 -11.055 1 97.88 186 VAL A N 1
ATOM 1454 C CA . VAL A 1 186 ? -13.18 -14.164 -9.875 1 97.88 186 VAL A CA 1
ATOM 1455 C C . VAL A 1 186 ? -11.805 -13.555 -9.609 1 97.88 186 VAL A C 1
ATOM 1457 O O . VAL A 1 186 ? -10.781 -14.234 -9.734 1 97.88 186 VAL A O 1
ATOM 1460 N N . PHE A 1 187 ? -11.805 -12.297 -9.398 1 97.94 187 PHE A N 1
ATOM 1461 C CA . PHE A 1 187 ? -10.594 -11.602 -8.992 1 97.94 187 PHE A CA 1
ATOM 1462 C C . PHE A 1 187 ? -10.727 -11.062 -7.574 1 97.94 187 PHE A C 1
ATOM 1464 O O . PHE A 1 187 ? -11.727 -10.43 -7.234 1 97.94 187 PHE A O 1
ATOM 1471 N N . ALA A 1 188 ? -9.734 -11.344 -6.707 1 98.38 188 ALA A N 1
ATOM 1472 C CA . ALA A 1 188 ? -9.758 -10.852 -5.332 1 98.38 188 ALA A CA 1
ATOM 1473 C C . ALA A 1 188 ? -8.422 -10.227 -4.945 1 98.38 188 ALA A C 1
ATOM 1475 O O . ALA A 1 188 ? -7.363 -10.719 -5.332 1 98.38 188 ALA A O 1
ATOM 1476 N N . SER A 1 189 ? -8.508 -9.148 -4.254 1 98.06 189 SER A N 1
ATOM 1477 C CA . SER A 1 189 ? -7.34 -8.633 -3.551 1 98.06 189 SER A CA 1
ATOM 1478 C C . SER A 1 189 ? -7.297 -9.133 -2.111 1 98.06 189 SER A C 1
ATOM 1480 O O . SER A 1 189 ? -8.336 -9.453 -1.526 1 98.06 189 SER A O 1
ATOM 1482 N N . VAL A 1 190 ? -6.137 -9.258 -1.604 1 98.44 190 VAL A N 1
ATOM 1483 C CA . VAL A 1 190 ? -5.961 -9.656 -0.21 1 98.44 190 VAL A CA 1
ATOM 1484 C C . VAL A 1 190 ? -5.199 -8.562 0.545 1 98.44 190 VAL A C 1
ATOM 1486 O O . VAL A 1 190 ? -4.004 -8.375 0.326 1 98.44 190 VAL A O 1
ATOM 1489 N N . ARG A 1 191 ? -5.879 -7.891 1.427 1 96.94 191 ARG A N 1
ATOM 1490 C CA . ARG A 1 191 ? -5.371 -6.734 2.158 1 96.94 191 ARG A CA 1
ATOM 1491 C C . ARG A 1 191 ? -4.164 -7.117 3.01 1 96.94 191 ARG A C 1
ATOM 1493 O O . ARG A 1 191 ? -4.227 -8.062 3.797 1 96.94 191 ARG A O 1
ATOM 1500 N N . GLY A 1 192 ? -3.051 -6.383 2.766 1 95.12 192 GLY A N 1
ATOM 1501 C CA . GLY A 1 192 ? -1.883 -6.523 3.619 1 95.12 192 GLY A CA 1
ATOM 1502 C C . GLY A 1 192 ? -1.057 -7.754 3.297 1 95.12 192 GLY A C 1
ATOM 1503 O O . GLY A 1 192 ? -0.172 -8.133 4.066 1 95.12 192 GLY A O 1
ATOM 1504 N N . ALA A 1 193 ? -1.334 -8.422 2.248 1 96.81 193 ALA A N 1
ATOM 1505 C CA . ALA A 1 193 ? -0.595 -9.641 1.928 1 96.81 193 ALA A CA 1
ATOM 1506 C C . ALA A 1 193 ? 0.478 -9.367 0.876 1 96.81 193 ALA A C 1
ATOM 1508 O O . ALA A 1 193 ? 0.279 -8.555 -0.027 1 96.81 193 ALA A O 1
ATOM 1509 N N . GLY A 1 194 ? 1.575 -10.117 0.973 1 95.44 194 GLY A N 1
ATOM 1510 C CA . GLY A 1 194 ? 2.549 -10.219 -0.103 1 95.44 194 GLY A CA 1
ATOM 1511 C C . GLY A 1 194 ? 2.174 -11.242 -1.154 1 95.44 194 GLY A C 1
ATOM 1512 O O . GLY A 1 194 ? 0.996 -11.57 -1.318 1 95.44 194 GLY A O 1
ATOM 1513 N N . HIS A 1 195 ? 3.162 -11.719 -1.83 1 93 195 HIS A N 1
ATOM 1514 C CA . HIS A 1 195 ? 2.986 -12.586 -2.986 1 93 195 HIS A CA 1
ATOM 1515 C C . HIS A 1 195 ? 2.404 -13.938 -2.578 1 93 195 HIS A C 1
ATOM 1517 O O . HIS A 1 195 ? 1.479 -14.438 -3.219 1 93 195 HIS A O 1
ATOM 1523 N N . GLN A 1 196 ? 3.051 -14.531 -1.546 1 93.94 196 GLN A N 1
ATOM 1524 C CA . GLN A 1 196 ? 2.562 -15.805 -1.029 1 93.94 196 GLN A CA 1
ATOM 1525 C C . GLN A 1 196 ? 1.466 -15.594 0.011 1 93.94 196 GLN A C 1
ATOM 1527 O O . GLN A 1 196 ? 1.694 -15.789 1.208 1 93.94 196 GLN A O 1
ATOM 1532 N N . VAL A 1 197 ? 0.258 -15.422 -0.449 1 95.56 197 VAL A N 1
ATOM 1533 C CA . VAL A 1 197 ? -0.868 -15 0.375 1 95.56 197 VAL A CA 1
ATOM 1534 C C . VAL A 1 197 ? -1.041 -15.961 1.55 1 95.56 197 VAL A C 1
ATOM 1536 O O . VAL A 1 197 ? -1.169 -15.523 2.697 1 95.56 197 VAL A O 1
ATOM 1539 N N . PRO A 1 198 ? -1.017 -17.297 1.311 1 94.88 198 PRO A N 1
ATOM 1540 C CA . PRO A 1 198 ? -1.2 -18.188 2.461 1 94.88 198 PRO A CA 1
ATOM 1541 C C . PRO A 1 198 ? -0.111 -18.016 3.518 1 94.88 198 PRO A C 1
ATOM 1543 O O . PRO A 1 198 ? -0.364 -18.219 4.707 1 94.88 198 PRO A O 1
ATOM 1546 N N . TYR A 1 199 ? 1.026 -17.625 3.051 1 93.19 199 TYR A N 1
ATOM 1547 C CA . TYR A 1 199 ? 2.148 -17.422 3.961 1 93.19 199 TYR A CA 1
ATOM 1548 C C . TYR A 1 199 ? 2 -16.109 4.723 1 93.19 199 TYR A C 1
ATOM 1550 O O . TYR A 1 199 ? 2.197 -16.062 5.941 1 93.19 199 TYR A O 1
ATOM 1558 N N . PHE A 1 200 ? 1.558 -15.078 4.105 1 93.88 200 PHE A N 1
ATOM 1559 C CA . PHE A 1 200 ? 1.527 -13.742 4.68 1 93.88 200 PHE A CA 1
ATOM 1560 C C . PHE A 1 200 ? 0.226 -13.508 5.438 1 93.88 200 PHE A C 1
ATOM 1562 O O . PHE A 1 200 ? 0.203 -12.781 6.434 1 93.88 200 PHE A O 1
ATOM 1569 N N . GLN A 1 201 ? -0.855 -14.078 4.891 1 96 201 GLN A N 1
ATOM 1570 C CA . GLN A 1 201 ? -2.184 -13.922 5.473 1 96 201 GLN A CA 1
ATOM 1571 C C . GLN A 1 201 ? -2.957 -15.234 5.457 1 96 201 GLN A C 1
ATOM 1573 O O . GLN A 1 201 ? -3.91 -15.391 4.691 1 96 201 GLN A O 1
ATOM 1578 N N . PRO A 1 202 ? -2.598 -16.109 6.367 1 96.12 202 PRO A N 1
ATOM 1579 C CA . PRO A 1 202 ? -3.172 -17.453 6.312 1 96.12 202 PRO A CA 1
ATOM 1580 C C . PRO A 1 202 ? -4.684 -17.453 6.535 1 96.12 202 PRO A C 1
ATOM 1582 O O . PRO A 1 202 ? -5.402 -18.234 5.895 1 96.12 202 PRO A O 1
ATOM 1585 N N . GLU A 1 203 ? -5.164 -16.641 7.453 1 96.06 203 GLU A N 1
ATOM 1586 C CA . GLU A 1 203 ? -6.602 -16.609 7.707 1 96.06 203 GLU A CA 1
ATOM 1587 C C . GLU A 1 203 ? -7.367 -16.125 6.477 1 96.06 203 GLU A C 1
ATOM 1589 O O . GLU A 1 203 ? -8.375 -16.734 6.094 1 96.06 203 GLU A O 1
ATOM 1594 N N . LYS A 1 204 ? -6.93 -15.102 5.898 1 97.5 204 LYS A N 1
ATOM 1595 C CA . LYS A 1 204 ? -7.582 -14.578 4.703 1 97.5 204 LYS A CA 1
ATOM 1596 C C . LYS A 1 204 ? -7.5 -15.57 3.551 1 97.5 204 LYS A C 1
ATOM 1598 O O . LYS A 1 204 ? -8.461 -15.727 2.787 1 97.5 204 LYS A O 1
ATOM 1603 N N . ALA A 1 205 ? -6.379 -16.203 3.461 1 98 205 ALA A N 1
ATOM 1604 C CA . ALA A 1 205 ? -6.223 -17.25 2.445 1 98 205 ALA A CA 1
ATOM 1605 C C . ALA A 1 205 ? -7.254 -18.359 2.631 1 98 205 ALA A C 1
ATOM 1607 O O . ALA A 1 205 ? -7.848 -18.828 1.658 1 98 205 ALA A O 1
ATOM 1608 N N . LEU A 1 206 ? -7.41 -18.734 3.865 1 98.38 206 LEU A N 1
ATOM 1609 C CA . LEU A 1 206 ? -8.375 -19.797 4.164 1 98.38 206 LEU A CA 1
ATOM 1610 C C . LEU A 1 206 ? -9.789 -19.359 3.781 1 98.38 206 LEU A C 1
ATOM 1612 O O . LEU A 1 206 ? -10.555 -20.156 3.232 1 98.38 206 LEU A O 1
ATOM 1616 N N . ILE A 1 207 ? -10.148 -18.156 4.027 1 98.19 207 ILE A N 1
ATOM 1617 C CA . ILE A 1 207 ? -11.477 -17.641 3.691 1 98.19 207 ILE A CA 1
ATOM 1618 C C . ILE A 1 207 ? -1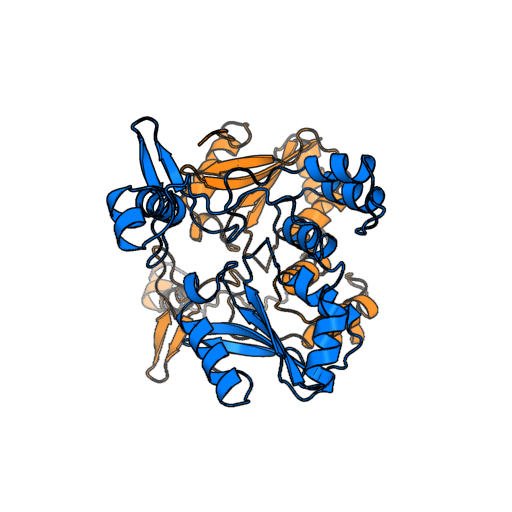1.68 -17.688 2.18 1 98.19 207 ILE A C 1
ATOM 1620 O O . ILE A 1 207 ? -12.719 -18.156 1.701 1 98.19 207 ILE A O 1
ATOM 1624 N N . LEU A 1 208 ? -10.688 -17.266 1.422 1 98.25 208 LEU A N 1
ATOM 1625 C CA . LEU A 1 208 ? -10.789 -17.297 -0.033 1 98.25 208 LEU A CA 1
ATOM 1626 C C . LEU A 1 208 ? -10.906 -18.719 -0.545 1 98.25 208 LEU A C 1
ATOM 1628 O O . LEU A 1 208 ? -11.758 -19.016 -1.389 1 98.25 208 LEU A O 1
ATOM 1632 N N . PHE A 1 209 ? -10.039 -19.562 -0.01 1 98.19 209 PHE A N 1
ATOM 1633 C CA . PHE A 1 209 ? -10.023 -20.953 -0.453 1 98.19 209 PHE A CA 1
ATOM 1634 C C . PHE A 1 209 ? -11.352 -21.625 -0.134 1 98.19 209 PHE A C 1
ATOM 1636 O O . PHE A 1 209 ? -11.906 -22.344 -0.969 1 98.19 209 PHE A O 1
ATOM 1643 N N . SER A 1 210 ? -11.859 -21.406 1.058 1 98.38 210 SER A N 1
ATOM 1644 C CA . SER A 1 210 ? -13.133 -21.984 1.46 1 98.38 210 SER A CA 1
ATOM 1645 C C . SER A 1 210 ? -14.273 -21.469 0.587 1 98.38 210 SER A C 1
ATOM 1647 O O . SER A 1 210 ? -15.156 -22.234 0.193 1 98.38 210 SER A O 1
ATOM 1649 N N . SER A 1 211 ? -14.273 -20.203 0.333 1 98.19 211 SER A N 1
ATOM 1650 C CA . SER A 1 211 ? -15.289 -19.609 -0.534 1 98.19 211 SER A CA 1
ATOM 1651 C C . SER A 1 211 ? -15.242 -20.219 -1.935 1 98.19 211 SER A C 1
ATOM 1653 O O . SER A 1 211 ? -16.281 -20.516 -2.525 1 98.19 211 SER A O 1
ATOM 1655 N N . PHE A 1 212 ? -14.047 -20.406 -2.48 1 98 212 PHE A N 1
ATOM 1656 C CA . PHE A 1 212 ? -13.859 -21.031 -3.787 1 98 212 PHE A CA 1
ATOM 1657 C C . PHE A 1 212 ? -14.469 -22.422 -3.82 1 98 212 PHE A C 1
ATOM 1659 O O . PHE A 1 212 ? -15.203 -22.766 -4.75 1 98 212 PHE A O 1
ATOM 1666 N N . LEU A 1 213 ? -14.156 -23.203 -2.758 1 97.62 213 LEU A N 1
ATOM 1667 C CA . LEU A 1 213 ? -14.633 -24.578 -2.699 1 97.62 213 LEU A CA 1
ATOM 1668 C C . LEU A 1 213 ? -16.156 -24.609 -2.578 1 97.62 213 LEU A C 1
ATOM 1670 O O . LEU A 1 213 ? -16.797 -25.516 -3.119 1 97.62 213 LEU A O 1
ATOM 1674 N N . LYS A 1 214 ? -16.75 -23.641 -1.943 1 97.06 214 LYS A N 1
ATOM 1675 C CA . LYS A 1 214 ? -18.188 -23.578 -1.74 1 97.06 214 LYS A CA 1
ATOM 1676 C C . LYS A 1 214 ? -18.891 -22.969 -2.949 1 97.06 214 LYS A C 1
ATOM 1678 O O . LYS A 1 214 ? -20.109 -23.047 -3.076 1 97.06 214 LYS A O 1
ATOM 1683 N N . GLY A 1 215 ? -18.141 -22.328 -3.793 1 94.94 215 GLY A N 1
ATOM 1684 C CA . GLY A 1 215 ? -18.719 -21.688 -4.965 1 94.94 215 GLY A CA 1
ATOM 1685 C C . GLY A 1 215 ? -19.422 -20.375 -4.648 1 94.94 215 GLY A C 1
ATOM 1686 O O . GLY A 1 215 ? -20.406 -20.016 -5.293 1 94.94 215 GLY A O 1
ATOM 1687 N N . THR A 1 216 ? -18.953 -19.75 -3.561 1 96.94 216 THR A N 1
ATOM 1688 C CA . THR A 1 216 ? -19.5 -18.469 -3.168 1 96.94 216 THR A CA 1
ATOM 1689 C C . THR A 1 216 ? -18.391 -17.438 -2.969 1 96.94 216 THR A C 1
ATOM 1691 O O . THR A 1 216 ? -17.25 -17.812 -2.643 1 96.94 216 THR A O 1
ATOM 1694 N N . LEU A 1 217 ? -18.703 -16.188 -3.248 1 97.94 217 LEU A N 1
ATOM 1695 C CA . LEU A 1 217 ? -17.719 -15.148 -2.971 1 97.94 217 LEU A CA 1
ATOM 1696 C C . LEU A 1 217 ? -17.562 -14.938 -1.469 1 97.94 217 LEU A C 1
ATOM 1698 O O . LEU A 1 217 ? -18.484 -15.203 -0.697 1 97.94 217 LEU A O 1
ATOM 1702 N N . PRO A 1 218 ? -16.391 -14.539 -1.049 1 98.06 218 PRO A N 1
ATOM 1703 C CA . PRO A 1 218 ? -16.25 -14.258 0.381 1 98.06 218 PRO A CA 1
ATOM 1704 C C . PRO A 1 218 ? -17.219 -13.195 0.879 1 98.06 218 PRO A C 1
ATOM 1706 O O . PRO A 1 218 ? -17.516 -12.242 0.157 1 98.06 218 PRO A O 1
ATOM 1709 N N . LEU A 1 219 ? -17.609 -13.297 2.102 1 96.06 219 LEU A N 1
ATOM 1710 C CA . LEU A 1 219 ? -18.688 -12.492 2.643 1 96.06 219 LEU A CA 1
ATOM 1711 C C . LEU A 1 219 ? -18.188 -11.109 3.057 1 96.06 219 LEU A C 1
ATOM 1713 O O . LEU A 1 219 ? -17.016 -10.945 3.402 1 96.06 219 LEU A O 1
ATOM 1717 N N . TYR A 1 220 ? -19.078 -10.234 2.92 1 94 220 TYR A N 1
ATOM 1718 C CA . TYR A 1 220 ? -18.891 -8.891 3.457 1 94 220 TYR A CA 1
ATOM 1719 C C . TYR A 1 220 ? -19.828 -8.641 4.633 1 94 220 TYR A C 1
ATOM 1721 O O . TYR A 1 220 ? -21.047 -8.578 4.461 1 94 220 TYR A O 1
ATOM 1729 N N . GLU A 1 221 ? -19.312 -8.555 5.738 1 86.44 221 GLU A N 1
ATOM 1730 C CA . GLU A 1 221 ? -20.109 -8.25 6.926 1 86.44 221 GLU A CA 1
ATOM 1731 C C . GLU A 1 221 ? -20.125 -6.75 7.195 1 86.44 221 GLU A C 1
ATOM 1733 O O . GLU A 1 221 ? -19.172 -6.191 7.734 1 86.44 221 GLU A O 1
ATOM 1738 N N . LYS A 1 222 ? -21.359 -6.191 6.777 1 73.19 222 LYS A N 1
ATOM 1739 C CA . LYS A 1 222 ? -21.516 -4.754 6.977 1 73.19 222 LYS A CA 1
ATOM 1740 C C . LYS A 1 222 ? -21.703 -4.422 8.453 1 73.19 222 LYS A C 1
ATOM 1742 O O . LYS A 1 222 ? -22.328 -5.191 9.195 1 73.19 222 LYS A O 1
ATOM 1747 N N . GLY A 1 223 ? -21.312 -3.254 8.977 1 61.16 223 GLY A N 1
ATOM 1748 C CA . GLY A 1 223 ? -21.656 -2.795 10.312 1 61.16 223 GLY A CA 1
ATOM 1749 C C . GLY A 1 223 ? -20.719 -3.314 11.383 1 61.16 223 GLY A C 1
ATOM 1750 O O . GLY A 1 223 ? -21 -3.197 12.578 1 61.16 223 GLY A O 1
ATOM 1751 N N . GLN A 1 224 ? -19.781 -4.09 11.016 1 48.28 224 GLN A N 1
ATOM 1752 C CA . GLN A 1 224 ? -18.875 -4.465 12.086 1 48.28 224 GLN A CA 1
ATOM 1753 C C . GLN A 1 224 ? -17.703 -3.49 12.172 1 48.28 224 GLN A C 1
ATOM 1755 O O . GLN A 1 224 ? -17.297 -2.898 11.172 1 48.28 224 GLN A O 1
ATOM 1760 N N . MET B 1 1 ? -6.695 19.984 -0.444 1 68.88 1 MET B N 1
ATOM 1761 C CA . MET B 1 1 ? -6.445 18.547 -0.649 1 68.88 1 MET B CA 1
ATOM 1762 C C . MET B 1 1 ? -6.535 18.188 -2.129 1 68.88 1 MET B C 1
ATOM 1764 O O . MET B 1 1 ? -7.398 18.703 -2.846 1 68.88 1 MET B O 1
ATOM 1768 N N . ASN B 1 2 ? -5.488 17.469 -2.65 1 85.56 2 ASN B N 1
ATOM 1769 C CA . ASN B 1 2 ? -5.5 17 -4.035 1 85.56 2 ASN B CA 1
ATOM 1770 C C . ASN B 1 2 ? -6.348 15.75 -4.207 1 85.56 2 ASN B C 1
ATOM 1772 O O . ASN B 1 2 ? -5.871 14.641 -3.98 1 85.56 2 ASN B O 1
ATOM 1776 N N . THR B 1 3 ? -7.613 15.969 -4.562 1 89.94 3 THR B N 1
ATOM 1777 C CA . THR B 1 3 ? -8.602 14.898 -4.609 1 89.94 3 THR B CA 1
ATOM 1778 C C . THR B 1 3 ? -8.234 13.867 -5.672 1 89.94 3 THR B C 1
ATOM 1780 O O . THR B 1 3 ? -8.469 12.672 -5.496 1 89.94 3 THR B O 1
ATOM 1783 N N . LYS B 1 4 ? -7.707 14.352 -6.781 1 93.88 4 LYS B N 1
ATOM 1784 C CA . LYS B 1 4 ? -7.266 13.414 -7.809 1 93.88 4 LYS B CA 1
ATOM 1785 C C . LYS B 1 4 ? -6.23 12.438 -7.254 1 93.88 4 LYS B C 1
ATOM 1787 O O . LYS B 1 4 ? -6.293 11.234 -7.527 1 93.88 4 LYS B O 1
ATOM 1792 N N . GLY B 1 5 ? -5.281 12.992 -6.484 1 94.5 5 GLY B N 1
ATOM 1793 C CA . GLY B 1 5 ? -4.273 12.148 -5.852 1 94.5 5 GLY B CA 1
ATOM 1794 C C . GLY B 1 5 ? -4.859 11.141 -4.887 1 94.5 5 GLY B C 1
ATOM 1795 O O . GLY B 1 5 ? -4.375 10.008 -4.785 1 94.5 5 GLY B O 1
ATOM 1796 N N . VAL B 1 6 ? -5.898 11.516 -4.195 1 94.69 6 VAL B N 1
ATOM 1797 C CA . VAL B 1 6 ? -6.578 10.617 -3.266 1 94.69 6 VAL B CA 1
ATOM 1798 C C . VAL B 1 6 ? -7.23 9.477 -4.035 1 94.69 6 VAL B C 1
ATOM 1800 O O . VAL B 1 6 ? -7.094 8.305 -3.658 1 94.69 6 VAL B O 1
ATOM 1803 N N . ILE B 1 7 ? -7.91 9.812 -5.137 1 95.81 7 ILE B N 1
ATOM 1804 C CA . ILE B 1 7 ? -8.609 8.82 -5.945 1 95.81 7 ILE B CA 1
ATOM 1805 C C . ILE B 1 7 ? -7.602 7.855 -6.566 1 95.81 7 ILE B C 1
ATOM 1807 O O . ILE B 1 7 ? -7.805 6.641 -6.555 1 95.81 7 ILE B O 1
ATOM 1811 N N . ASP B 1 8 ? -6.504 8.375 -7.098 1 95.56 8 ASP B N 1
ATOM 1812 C CA . ASP B 1 8 ? -5.469 7.531 -7.688 1 95.56 8 ASP B CA 1
ATOM 1813 C C . ASP B 1 8 ? -4.871 6.586 -6.648 1 95.56 8 ASP B C 1
ATOM 1815 O O . ASP B 1 8 ? -4.59 5.422 -6.945 1 95.56 8 ASP B O 1
ATOM 1819 N N . PHE B 1 9 ? -4.691 7.129 -5.5 1 96.44 9 PHE B N 1
ATOM 1820 C CA . PHE B 1 9 ? -4.16 6.324 -4.406 1 96.44 9 PHE B CA 1
ATOM 1821 C C . PHE B 1 9 ? -5.098 5.168 -4.078 1 96.44 9 PHE B C 1
ATOM 1823 O O . PHE B 1 9 ? -4.668 4.016 -4.016 1 96.44 9 PHE B O 1
ATOM 1830 N N . LEU B 1 10 ? -6.328 5.418 -3.873 1 96.25 10 LEU B N 1
ATOM 1831 C CA . LEU B 1 10 ? -7.305 4.402 -3.492 1 96.25 10 LEU B CA 1
ATOM 1832 C C . LEU B 1 10 ? -7.504 3.391 -4.613 1 96.25 10 LEU B C 1
ATOM 1834 O O . LEU B 1 10 ? -7.719 2.205 -4.355 1 96.25 10 LEU B O 1
ATOM 1838 N N . TRP B 1 11 ? -7.453 3.867 -5.84 1 96.44 11 TRP B N 1
ATOM 1839 C CA . TRP B 1 11 ? -7.551 2.971 -6.988 1 96.44 11 TRP B CA 1
ATOM 1840 C C . TRP B 1 11 ? -6.352 2.027 -7.043 1 96.44 11 TRP B C 1
ATOM 1842 O O . TRP B 1 11 ? -6.512 0.82 -7.23 1 96.44 11 TRP B O 1
ATOM 1852 N N . SER B 1 12 ? -5.152 2.551 -6.777 1 94.81 12 SER B N 1
ATOM 1853 C CA . SER B 1 12 ? -3.93 1.76 -6.879 1 94.81 12 SER B CA 1
ATOM 1854 C C . SER B 1 12 ? -3.789 0.808 -5.695 1 94.81 12 SER B C 1
ATOM 1856 O O . SER B 1 12 ? -3.027 -0.159 -5.754 1 94.81 12 SER B O 1
ATOM 1858 N N . HIS B 1 13 ? -4.5 1.06 -4.637 1 95.5 13 HIS B N 1
ATOM 1859 C CA . HIS B 1 13 ? -4.465 0.198 -3.461 1 95.5 13 HIS B CA 1
ATOM 1860 C C . HIS B 1 13 ? -5.695 -0.7 -3.396 1 95.5 13 HIS B C 1
ATOM 1862 O O . HIS B 1 13 ? -6.062 -1.182 -2.322 1 95.5 13 HIS B O 1
ATOM 1868 N N . ALA B 1 14 ? -6.398 -0.836 -4.477 1 95.19 14 ALA B N 1
ATOM 1869 C CA . ALA B 1 14 ? -7.426 -1.846 -4.727 1 95.19 14 ALA B CA 1
ATOM 1870 C C . ALA B 1 14 ? -8.758 -1.43 -4.117 1 95.19 14 ALA B C 1
ATOM 1872 O O . ALA B 1 14 ? -9.758 -2.146 -4.242 1 95.19 14 ALA B O 1
ATOM 1873 N N . VAL B 1 15 ? -8.836 -0.259 -3.514 1 95.56 15 VAL B N 1
ATOM 1874 C CA . VAL B 1 15 ? -10.055 0.151 -2.822 1 95.56 15 VAL B CA 1
ATOM 1875 C C . VAL B 1 15 ? -11.125 0.549 -3.842 1 95.56 15 VAL B C 1
ATOM 1877 O O . VAL B 1 15 ? -12.297 0.192 -3.695 1 95.56 15 VAL B O 1
ATOM 1880 N N . ILE B 1 16 ? -10.75 1.241 -4.855 1 96 16 ILE B N 1
ATOM 1881 C CA . ILE B 1 16 ? -11.664 1.72 -5.887 1 96 16 ILE B CA 1
ATOM 1882 C C . ILE B 1 16 ? -11.555 0.833 -7.125 1 96 16 ILE B C 1
ATOM 1884 O O . ILE B 1 16 ? -10.453 0.489 -7.559 1 96 16 ILE B O 1
ATOM 1888 N N . SER B 1 17 ? -12.656 0.459 -7.672 1 95.69 17 SER B N 1
ATOM 1889 C CA . SER B 1 17 ? -12.695 -0.375 -8.867 1 95.69 17 SER B CA 1
ATOM 1890 C C . SER B 1 17 ? -12.312 0.423 -10.109 1 95.69 17 SER B C 1
ATOM 1892 O O . SER B 1 17 ? -12.266 1.654 -10.078 1 95.69 17 SER B O 1
ATOM 1894 N N . ASP B 1 18 ? -12.047 -0.321 -11.172 1 95.25 18 ASP B N 1
ATOM 1895 C CA . ASP B 1 18 ? -11.781 0.322 -12.461 1 95.25 18 ASP B CA 1
ATOM 1896 C C . ASP B 1 18 ? -12.992 1.118 -12.938 1 95.25 18 ASP B C 1
ATOM 1898 O O . ASP B 1 18 ? -12.852 2.223 -13.461 1 95.25 18 ASP B O 1
ATOM 1902 N N . GLU B 1 19 ? -14.148 0.552 -12.766 1 95 19 GLU B N 1
ATOM 1903 C CA . GLU B 1 19 ? -15.375 1.183 -13.234 1 95 19 GLU B CA 1
ATOM 1904 C C . GLU B 1 19 ? -15.641 2.496 -12.508 1 95 19 GLU B C 1
ATOM 1906 O O . GLU B 1 19 ? -15.961 3.508 -13.133 1 95 19 GLU B O 1
ATOM 1911 N N . VAL B 1 20 ? -15.508 2.43 -11.234 1 96.06 20 VAL B N 1
ATOM 1912 C CA . VAL B 1 20 ? -15.742 3.623 -10.43 1 96.06 20 VAL B CA 1
ATOM 1913 C C . VAL B 1 20 ? -14.664 4.664 -10.727 1 96.06 20 VAL B C 1
ATOM 1915 O O . VAL B 1 20 ? -14.961 5.855 -10.867 1 96.06 20 VAL B O 1
ATOM 1918 N N . TYR B 1 21 ? -13.469 4.227 -10.812 1 96.62 21 TYR B N 1
ATOM 1919 C CA . TYR B 1 21 ? -12.367 5.117 -11.156 1 96.62 21 TYR B CA 1
ATOM 1920 C C . TYR B 1 21 ? -12.633 5.82 -12.484 1 96.62 21 TYR B C 1
ATOM 1922 O O . TYR B 1 21 ? -12.445 7.035 -12.602 1 96.62 21 TYR B O 1
ATOM 1930 N N . ALA B 1 22 ? -13.023 5.109 -13.484 1 96.19 22 ALA B N 1
ATOM 1931 C CA . ALA B 1 22 ? -13.328 5.664 -14.805 1 96.19 22 ALA B CA 1
ATOM 1932 C C . ALA B 1 22 ? -14.469 6.68 -14.719 1 96.19 22 ALA B C 1
ATOM 1934 O O . ALA B 1 22 ? -14.406 7.738 -15.352 1 96.19 22 ALA B O 1
ATOM 1935 N N . ASN B 1 23 ? -15.445 6.324 -13.992 1 96.88 23 ASN B N 1
ATOM 1936 C CA . ASN B 1 23 ? -16.594 7.219 -13.828 1 96.88 23 ASN B CA 1
ATOM 1937 C C . ASN B 1 23 ? -16.188 8.523 -13.141 1 96.88 23 ASN B C 1
ATOM 1939 O O . ASN B 1 23 ? -16.609 9.602 -13.562 1 96.88 23 ASN B O 1
ATOM 1943 N N . ILE B 1 24 ? -15.375 8.414 -12.117 1 96.94 24 ILE B N 1
ATOM 1944 C CA . ILE B 1 24 ? -14.883 9.602 -11.422 1 96.94 24 ILE B CA 1
ATOM 1945 C C . ILE B 1 24 ? -14.039 10.445 -12.375 1 96.94 24 ILE B C 1
ATOM 1947 O O . ILE B 1 24 ? -14.219 11.664 -12.461 1 96.94 24 ILE B O 1
ATOM 1951 N N . THR B 1 25 ? -13.156 9.789 -13.094 1 95.56 25 THR B N 1
ATOM 1952 C CA . THR B 1 25 ? -12.258 10.484 -14.008 1 95.56 25 THR B CA 1
ATOM 1953 C C . THR B 1 25 ? -13.055 11.195 -15.102 1 95.56 25 THR B C 1
ATOM 1955 O O . THR B 1 25 ? -12.68 12.289 -15.531 1 95.56 25 THR B O 1
ATOM 1958 N N . LYS B 1 26 ? -14.086 10.633 -15.547 1 96.38 26 LYS B N 1
ATOM 1959 C CA . LYS B 1 26 ? -14.922 11.188 -16.609 1 96.38 26 LYS B CA 1
ATOM 1960 C C . LYS B 1 26 ? -15.727 12.391 -16.109 1 96.38 26 LYS B C 1
ATOM 1962 O O . LYS B 1 26 ? -15.922 13.359 -16.844 1 96.38 26 LYS B O 1
ATOM 1967 N N . ASN B 1 27 ? -16.141 12.336 -14.914 1 96.31 27 ASN B N 1
ATOM 1968 C CA . ASN B 1 27 ? -17.156 13.297 -14.461 1 96.31 27 ASN B CA 1
ATOM 1969 C C . ASN B 1 27 ? -16.547 14.352 -13.539 1 96.31 27 ASN B C 1
ATOM 1971 O O . ASN B 1 27 ? -17.234 15.312 -13.164 1 96.31 27 ASN B O 1
ATOM 1975 N N . CYS B 1 28 ? -15.305 14.156 -13.148 1 95.56 28 CYS B N 1
ATOM 1976 C CA . CYS B 1 28 ? -14.688 15.094 -12.211 1 95.56 28 CYS B CA 1
ATOM 1977 C C . CYS B 1 28 ? -13.508 15.812 -12.859 1 95.56 28 CYS B C 1
ATOM 1979 O O . CYS B 1 28 ? -12.672 15.18 -13.5 1 95.56 28 CYS B O 1
ATOM 1981 N N . ASN B 1 29 ? -13.469 17.109 -12.703 1 91.81 29 ASN B N 1
ATOM 1982 C CA . ASN B 1 29 ? -12.32 17.906 -13.109 1 91.81 29 ASN B CA 1
ATOM 1983 C C . ASN B 1 29 ? -11.359 18.141 -11.945 1 91.81 29 ASN B C 1
ATOM 1985 O O . ASN B 1 29 ? -10.289 18.719 -12.125 1 91.81 29 ASN B O 1
ATOM 1989 N N . PHE B 1 30 ? -11.75 17.75 -10.805 1 89.06 30 PHE B N 1
ATOM 1990 C CA . PHE B 1 30 ? -10.977 17.812 -9.57 1 89.06 30 PHE B CA 1
ATOM 1991 C C . PHE B 1 30 ? -10.672 19.266 -9.203 1 89.06 30 PHE B C 1
ATOM 1993 O O . PHE B 1 30 ? -9.539 19.594 -8.867 1 89.06 30 PHE B O 1
ATOM 2000 N N . ASN B 1 31 ? -11.586 20.094 -9.414 1 83.88 31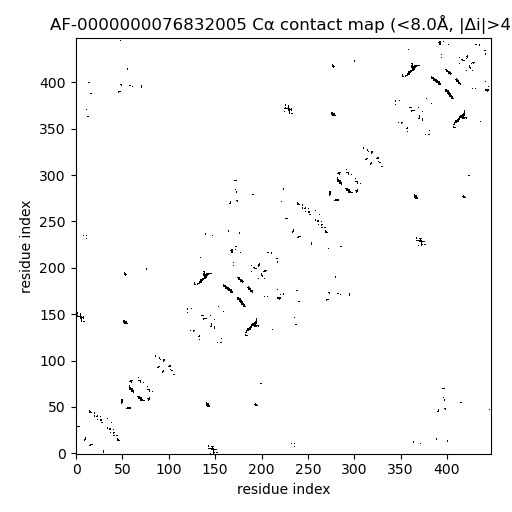 ASN B N 1
ATOM 2001 C CA . ASN B 1 31 ? -11.531 21.5 -9.008 1 83.88 31 ASN B CA 1
ATOM 2002 C C . ASN B 1 31 ? -12.875 21.969 -8.453 1 83.88 31 ASN B C 1
ATOM 2004 O O . ASN B 1 31 ? -13.789 21.172 -8.258 1 83.88 31 ASN B O 1
ATOM 2008 N N . LEU B 1 32 ? -12.906 23.219 -8.047 1 78.56 32 LEU B N 1
ATOM 2009 C CA . LEU B 1 32 ? -14.047 23.766 -7.324 1 78.56 32 LEU B CA 1
ATOM 2010 C C . LEU B 1 32 ? -15.281 23.828 -8.227 1 78.56 32 LEU B C 1
ATOM 2012 O O . LEU B 1 32 ? -16.406 23.984 -7.738 1 78.56 32 LEU B O 1
ATOM 2016 N N . SER B 1 33 ? -15.18 23.625 -9.57 1 81.62 33 SER B N 1
ATOM 2017 C CA . SER B 1 33 ? -16.312 23.703 -10.5 1 81.62 33 SER B CA 1
ATOM 2018 C C . SER B 1 33 ? -17.062 22.375 -10.57 1 81.62 33 SER B C 1
ATOM 2020 O O . SER B 1 33 ? -18.125 22.297 -11.203 1 81.62 33 SER B O 1
ATOM 2022 N N . ASP B 1 34 ? -16.484 21.406 -9.898 1 88.25 34 ASP B N 1
ATOM 2023 C CA . ASP B 1 34 ? -17.109 20.094 -9.984 1 88.25 34 ASP B CA 1
ATOM 2024 C C . ASP B 1 34 ? -18.516 20.125 -9.383 1 88.25 34 ASP B C 1
ATOM 2026 O O . ASP B 1 34 ? -18.75 20.766 -8.359 1 88.25 34 ASP B O 1
ATOM 2030 N N . GLY B 1 35 ? -19.5 19.5 -10.07 1 89.56 35 GLY B N 1
ATOM 2031 C CA . GLY B 1 35 ? -20.891 19.5 -9.672 1 89.56 35 GLY B CA 1
ATOM 2032 C C . GLY B 1 35 ? -21.391 18.156 -9.188 1 89.56 35 GLY B C 1
ATOM 2033 O O . GLY B 1 35 ? -20.609 17.359 -8.656 1 89.56 35 GLY B O 1
ATOM 2034 N N . ASN B 1 36 ? -22.641 17.953 -9.367 1 91.88 36 ASN B N 1
ATOM 2035 C CA . ASN B 1 36 ? -23.344 16.781 -8.836 1 91.88 36 ASN B CA 1
ATOM 2036 C C . ASN B 1 36 ? -22.844 15.484 -9.484 1 91.88 36 ASN B C 1
ATOM 2038 O O . ASN B 1 36 ? -22.75 14.453 -8.828 1 91.88 36 ASN B O 1
ATOM 2042 N N . ALA B 1 37 ? -22.578 15.586 -10.734 1 92.75 37 ALA B N 1
ATOM 2043 C CA . ALA B 1 37 ? -22.094 14.391 -11.43 1 92.75 37 ALA B CA 1
ATOM 2044 C C . ALA B 1 37 ? -20.828 13.859 -10.797 1 92.75 37 ALA B C 1
ATOM 2046 O O . ALA B 1 37 ? -20.656 12.641 -10.641 1 92.75 37 ALA B O 1
ATOM 2047 N N . CYS B 1 38 ? -19.953 14.742 -10.453 1 93.25 38 CYS B N 1
ATOM 2048 C CA . CYS B 1 38 ? -18.734 14.352 -9.781 1 93.25 38 CYS B CA 1
ATOM 2049 C C . CYS B 1 38 ? -19.016 13.805 -8.383 1 93.25 38 CYS B C 1
ATOM 2051 O O . CYS B 1 38 ? -18.5 12.758 -8 1 93.25 38 CYS B O 1
ATOM 2053 N N . SER B 1 39 ? -19.828 14.453 -7.66 1 91.94 39 SER B N 1
ATOM 2054 C CA . SER B 1 39 ? -20.188 14.016 -6.316 1 91.94 39 SER B CA 1
ATOM 2055 C C . SER B 1 39 ? -20.797 12.617 -6.336 1 91.94 39 SER B C 1
ATOM 2057 O O . SER B 1 39 ? -20.469 11.773 -5.492 1 91.94 39 SER B O 1
ATOM 2059 N N . ASP B 1 40 ? -21.656 12.328 -7.273 1 92.44 40 ASP B N 1
ATOM 2060 C CA . ASP B 1 40 ? -22.297 11.023 -7.414 1 92.44 40 ASP B CA 1
ATOM 2061 C C . ASP B 1 40 ? -21.266 9.945 -7.738 1 92.44 40 ASP B C 1
ATOM 2063 O O . ASP B 1 40 ? -21.312 8.836 -7.199 1 92.44 40 ASP B O 1
ATOM 2067 N N . ALA B 1 41 ? -20.375 10.312 -8.625 1 91.69 41 ALA B N 1
ATOM 2068 C CA . ALA B 1 41 ? -19.328 9.367 -8.992 1 91.69 41 ALA B CA 1
ATOM 2069 C C . ALA B 1 41 ? -18.453 9.016 -7.797 1 91.69 41 ALA B C 1
ATOM 2071 O O . ALA B 1 41 ? -18.094 7.852 -7.598 1 91.69 41 ALA B O 1
ATOM 2072 N N . MET B 1 42 ? -18.188 10 -6.996 1 90.12 42 MET B N 1
ATOM 2073 C CA . MET B 1 42 ? -17.328 9.82 -5.832 1 90.12 42 MET B CA 1
ATOM 2074 C C . MET B 1 42 ? -18.016 8.992 -4.758 1 90.12 42 MET B C 1
ATOM 2076 O O . MET B 1 42 ? -17.359 8.328 -3.953 1 90.12 42 MET B O 1
ATOM 2080 N N . ALA B 1 43 ? -19.25 8.953 -4.75 1 88.94 43 ALA B N 1
ATOM 2081 C CA . ALA B 1 43 ? -20.031 8.242 -3.736 1 88.94 43 ALA B CA 1
ATOM 2082 C C . ALA B 1 43 ? -20.109 6.75 -4.047 1 88.94 43 ALA B C 1
ATOM 2084 O O . ALA B 1 43 ? -20.547 5.957 -3.215 1 88.94 43 ALA B O 1
ATOM 2085 N N . ALA B 1 44 ? -19.578 6.379 -5.137 1 86.75 44 ALA B N 1
ATOM 2086 C CA . ALA B 1 44 ? -19.812 5.027 -5.641 1 86.75 44 ALA B CA 1
ATOM 2087 C C . ALA B 1 44 ? -18.812 4.039 -5.039 1 86.75 44 ALA B C 1
ATOM 2089 O O . ALA B 1 44 ? -19.016 2.822 -5.117 1 86.75 44 ALA B O 1
ATOM 2090 N N . TYR B 1 45 ? -17.75 4.516 -4.52 1 82.88 45 TYR B N 1
ATOM 2091 C CA . TYR B 1 45 ? -16.859 3.535 -3.916 1 82.88 45 TYR B CA 1
ATOM 2092 C C . TYR B 1 45 ? -17.078 3.443 -2.412 1 82.88 45 TYR B C 1
ATOM 2094 O O . TYR B 1 45 ? -17.547 4.398 -1.788 1 82.88 45 TYR B O 1
ATOM 2102 N N . ASP B 1 46 ? -16.766 2.232 -1.882 1 81.56 46 ASP B N 1
ATOM 2103 C CA . ASP B 1 46 ? -16.938 1.891 -0.472 1 81.56 46 ASP B CA 1
ATOM 2104 C C . ASP B 1 46 ? -15.586 1.562 0.168 1 81.56 46 ASP B C 1
ATOM 2106 O O . ASP B 1 46 ? -14.938 0.582 -0.206 1 81.56 46 ASP B O 1
ATOM 2110 N N . THR B 1 47 ? -15.195 2.355 1.132 1 83.31 47 THR B N 1
ATOM 2111 C CA . THR B 1 47 ? -13.953 2.078 1.849 1 83.31 47 THR B CA 1
ATOM 2112 C C . THR B 1 47 ? -14.195 1.089 2.984 1 83.31 47 THR B C 1
ATOM 2114 O O . THR B 1 47 ? -13.25 0.635 3.631 1 83.31 47 THR B O 1
ATOM 2117 N N . ALA B 1 48 ? -15.445 0.72 3.107 1 85.75 48 ALA B N 1
ATOM 2118 C CA . ALA B 1 48 ? -15.828 -0.195 4.18 1 85.75 48 ALA B CA 1
ATOM 2119 C C . ALA B 1 48 ? -15.297 0.287 5.527 1 85.75 48 ALA B C 1
ATOM 2121 O O . ALA B 1 48 ? -15.234 1.492 5.781 1 85.75 48 ALA B O 1
ATOM 2122 N N . ASN B 1 49 ? -15.125 -0.654 6.473 1 85.31 49 ASN B N 1
ATOM 2123 C CA . ASN B 1 49 ? -14.641 -0.319 7.805 1 85.31 49 ASN B CA 1
ATOM 2124 C C . ASN B 1 49 ? -13.117 -0.176 7.824 1 85.31 49 ASN B C 1
ATOM 2126 O O . ASN B 1 49 ? -12.43 -0.951 8.484 1 85.31 49 ASN B O 1
ATOM 2130 N N . THR B 1 50 ? -12.641 0.759 6.984 1 90.12 50 THR B N 1
ATOM 2131 C CA . THR B 1 50 ? -11.211 1.057 6.977 1 90.12 50 THR B CA 1
ATOM 2132 C C . THR B 1 50 ? -10.945 2.441 7.559 1 90.12 50 THR B C 1
ATOM 2134 O O . THR B 1 50 ? -11.781 3.34 7.449 1 90.12 50 THR B O 1
ATOM 2137 N N . LEU B 1 51 ? -9.883 2.504 8.258 1 89.81 51 LEU B N 1
ATOM 2138 C CA . LEU B 1 51 ? -9.445 3.805 8.758 1 89.81 51 LEU B CA 1
ATOM 2139 C C . LEU B 1 51 ? -8.766 4.605 7.648 1 89.81 51 LEU B C 1
ATOM 2141 O O . LEU B 1 51 ? -7.758 4.164 7.086 1 89.81 51 LEU B O 1
ATOM 2145 N N . LEU B 1 52 ? -9.258 5.742 7.379 1 90.44 52 LEU B N 1
ATOM 2146 C CA . LEU B 1 52 ? -8.711 6.562 6.301 1 90.44 52 LEU B CA 1
ATOM 2147 C C . LEU B 1 52 ? -7.273 6.98 6.605 1 90.44 52 LEU B C 1
ATOM 2149 O O . LEU B 1 52 ? -6.465 7.148 5.691 1 90.44 52 LEU B O 1
ATOM 2153 N N . PHE B 1 53 ? -6.918 7.094 7.863 1 93.12 53 PHE B N 1
ATOM 2154 C CA . PHE B 1 53 ? -5.602 7.562 8.281 1 93.12 53 PHE B CA 1
ATOM 2155 C C . PHE B 1 53 ? -4.562 6.461 8.133 1 93.12 53 PHE B C 1
ATOM 2157 O O . PHE B 1 53 ? -3.359 6.723 8.188 1 93.12 53 PHE B O 1
ATOM 2164 N N . ASP B 1 54 ? -4.988 5.273 7.973 1 96 54 ASP B N 1
ATOM 2165 C CA . ASP B 1 54 ? -4.188 4.078 7.703 1 96 54 ASP B CA 1
ATOM 2166 C C . ASP B 1 54 ? -5.047 2.967 7.109 1 96 54 ASP B C 1
ATOM 2168 O O . ASP B 1 54 ? -5.633 2.166 7.844 1 96 54 ASP B O 1
ATOM 2172 N N . ILE B 1 55 ? -5.039 2.805 5.875 1 95.88 55 ILE B N 1
ATOM 2173 C CA . ILE B 1 55 ? -6.012 1.946 5.211 1 95.88 55 ILE B CA 1
ATOM 2174 C C . ILE B 1 55 ? -5.66 0.481 5.453 1 95.88 55 ILE B C 1
ATOM 2176 O O . ILE B 1 55 ? -6.465 -0.412 5.18 1 95.88 55 ILE B O 1
ATOM 2180 N N . TYR B 1 56 ? -4.527 0.203 6.012 1 95.62 56 TYR B N 1
ATOM 2181 C CA . TYR B 1 56 ? -4.133 -1.175 6.281 1 95.62 56 TYR B CA 1
ATOM 2182 C C . TYR B 1 56 ? -4.105 -1.455 7.777 1 95.62 56 TYR B C 1
ATOM 2184 O O . TYR B 1 56 ? -3.799 -2.572 8.203 1 95.62 56 TYR B O 1
ATOM 2192 N N . GLY B 1 57 ? -4.371 -0.426 8.602 1 94.06 57 GLY B N 1
ATOM 2193 C CA . GLY B 1 57 ? -4.324 -0.556 10.047 1 94.06 57 GLY B CA 1
ATOM 2194 C C . GLY B 1 57 ? -5.57 -1.199 10.625 1 94.06 57 GLY B C 1
ATOM 2195 O O . GLY B 1 57 ? -6.559 -1.401 9.922 1 94.06 57 GLY B O 1
ATOM 2196 N N . PRO B 1 58 ? -5.484 -1.514 11.922 1 94.44 58 PRO B N 1
ATOM 2197 C CA . PRO B 1 58 ? -6.676 -2.014 12.609 1 94.44 58 PRO B CA 1
ATOM 2198 C C . PRO B 1 58 ? -7.754 -0.942 12.773 1 94.44 58 PRO B C 1
ATOM 2200 O O . PRO B 1 58 ? -7.473 0.249 12.617 1 94.44 58 PRO B O 1
ATOM 2203 N N . VAL B 1 59 ? -8.914 -1.375 12.992 1 94.38 59 VAL B N 1
ATOM 2204 C CA . VAL B 1 59 ? -10.039 -0.468 13.219 1 94.38 59 VAL B CA 1
ATOM 2205 C C . VAL B 1 59 ? -10.57 -0.641 14.641 1 94.38 59 VAL B C 1
ATOM 2207 O O . VAL B 1 59 ? -10.266 -1.634 15.305 1 94.38 59 VAL B O 1
ATOM 2210 N N . CYS B 1 60 ? -11.234 0.315 15.07 1 93.94 60 CYS B N 1
ATOM 2211 C CA . CYS B 1 60 ? -11.891 0.226 16.375 1 93.94 60 CYS B CA 1
ATOM 2212 C C . CYS B 1 60 ? -13.25 -0.461 16.266 1 93.94 60 CYS B C 1
ATOM 2214 O O . CYS B 1 60 ? -14.102 -0.036 15.477 1 93.94 60 CYS B O 1
ATOM 2216 N N . ILE B 1 61 ? -13.453 -1.472 16.984 1 92.88 61 ILE B N 1
ATOM 2217 C CA . ILE B 1 61 ? -14.719 -2.201 17.031 1 92.88 61 ILE B CA 1
ATOM 2218 C C . ILE B 1 61 ? -15.594 -1.648 18.156 1 92.88 61 ILE B C 1
ATOM 2220 O O . ILE B 1 61 ? -15.141 -1.498 19.281 1 92.88 61 ILE B O 1
ATOM 2224 N N . ASP B 1 62 ? -16.703 -1.239 17.688 1 90.12 62 ASP B N 1
ATOM 2225 C CA . ASP B 1 62 ? -17.719 -0.826 18.656 1 90.12 62 ASP B CA 1
ATOM 2226 C C . ASP B 1 62 ? -18.656 -1.988 19 1 90.12 62 ASP B C 1
ATOM 2228 O O . ASP B 1 62 ? -19.625 -2.24 18.297 1 90.12 62 ASP B O 1
ATOM 2232 N N . ALA B 1 63 ? -18.422 -2.609 20.125 1 89.69 63 ALA B N 1
ATOM 2233 C CA . ALA B 1 63 ? -19.156 -3.811 20.5 1 89.69 63 ALA B CA 1
ATOM 2234 C C . ALA B 1 63 ? -20.531 -3.457 21.062 1 89.69 63 ALA B C 1
ATOM 2236 O O . ALA B 1 63 ? -20.719 -2.385 21.641 1 89.69 63 ALA B O 1
ATOM 2237 N N . PRO B 1 64 ? -21.469 -4.375 20.891 1 89.19 64 PRO B N 1
ATOM 2238 C CA . PRO B 1 64 ? -22.828 -4.129 21.375 1 89.19 64 PRO B CA 1
ATOM 2239 C C . PRO B 1 64 ? -22.891 -3.898 22.891 1 89.19 64 PRO B C 1
ATOM 2241 O O . PRO B 1 64 ? -23.828 -3.258 23.391 1 89.19 64 PRO B O 1
ATOM 2244 N N . ASP B 1 65 ? -21.984 -4.344 23.578 1 90.56 65 ASP B N 1
ATOM 2245 C CA . ASP B 1 65 ? -21.984 -4.199 25.031 1 90.56 65 ASP B CA 1
ATOM 2246 C C . ASP B 1 65 ? -21.406 -2.844 25.453 1 90.56 65 ASP B C 1
ATOM 2248 O O . ASP B 1 65 ? -21.234 -2.576 26.641 1 90.56 65 ASP B O 1
ATOM 2252 N N . GLY B 1 66 ? -21.062 -2.104 24.516 1 85.44 66 GLY B N 1
ATOM 2253 C CA . GLY B 1 66 ? -20.594 -0.752 24.797 1 85.44 66 GLY B CA 1
ATOM 2254 C C . GLY B 1 66 ? -19.094 -0.639 24.875 1 85.44 66 GLY B C 1
ATOM 2255 O O . GLY B 1 66 ? -18.562 0.445 25.125 1 85.44 66 GLY B O 1
ATOM 2256 N N . LYS B 1 67 ? -18.469 -1.723 24.719 1 90.31 67 LYS B N 1
ATOM 2257 C CA . LYS B 1 67 ? -17.016 -1.703 24.797 1 90.31 67 LYS B CA 1
ATOM 2258 C C . LYS B 1 67 ? -16.406 -1.435 23.422 1 90.31 67 LYS B C 1
ATOM 2260 O O . LYS B 1 67 ? -16.984 -1.79 22.406 1 90.31 67 LYS B O 1
ATOM 2265 N N . TYR B 1 68 ? -15.227 -0.715 23.438 1 92.5 68 TYR B N 1
ATOM 2266 C CA . TYR B 1 68 ? -14.438 -0.477 22.234 1 92.5 68 TYR B CA 1
ATOM 2267 C C . TYR B 1 68 ? -13.109 -1.221 22.312 1 92.5 68 TYR B C 1
ATOM 2269 O O . TYR B 1 68 ? -12.453 -1.245 23.359 1 92.5 68 TYR B O 1
ATOM 2277 N N . TYR B 1 69 ? -12.773 -1.893 21.266 1 93.69 69 TYR B N 1
ATOM 2278 C CA . TYR B 1 69 ? -11.492 -2.586 21.219 1 93.69 69 TYR B CA 1
ATOM 2279 C C . TYR B 1 69 ? -10.953 -2.639 19.797 1 93.69 69 TYR B C 1
ATOM 2281 O O . TYR B 1 69 ? -11.719 -2.574 18.828 1 93.69 69 TYR B O 1
ATOM 2289 N N . PRO B 1 70 ? -9.664 -2.699 19.719 1 94.5 70 PRO B N 1
ATOM 2290 C CA . PRO B 1 70 ? -9.086 -2.793 18.375 1 94.5 70 PRO B CA 1
ATOM 2291 C C . PRO B 1 70 ? -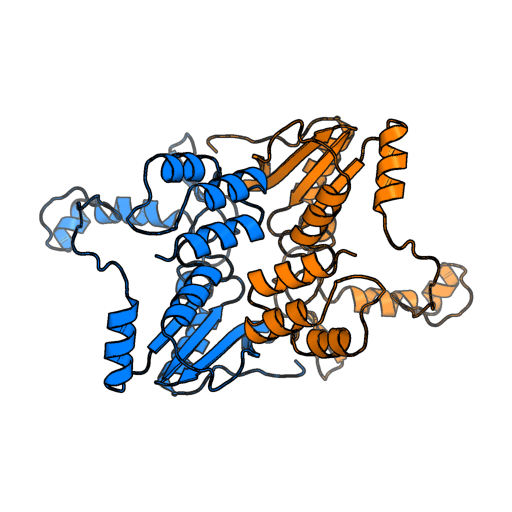9.336 -4.145 17.719 1 94.5 70 PRO B C 1
ATOM 2293 O O . PRO B 1 70 ? -9.344 -5.176 18.391 1 94.5 70 PRO B O 1
ATOM 2296 N N . SER B 1 71 ? -9.547 -4.16 16.422 1 93.69 71 SER B N 1
ATOM 2297 C CA . SER B 1 71 ? -9.742 -5.395 15.664 1 93.69 71 SER B CA 1
ATOM 2298 C C . SER B 1 71 ? -8.5 -6.273 15.703 1 93.69 71 SER B C 1
ATOM 2300 O O . SER B 1 71 ? -8.586 -7.492 15.531 1 93.69 71 SER B O 1
ATOM 2302 N N . ARG B 1 72 ? -7.355 -5.684 15.828 1 91.5 72 ARG B N 1
ATOM 2303 C CA . ARG B 1 72 ? -6.07 -6.363 15.953 1 91.5 72 ARG B CA 1
ATOM 2304 C C . ARG B 1 72 ? -5.098 -5.539 16.797 1 91.5 72 ARG B C 1
ATOM 2306 O O . ARG B 1 72 ? -5.137 -4.309 16.766 1 91.5 72 ARG B O 1
ATOM 2313 N N . TYR B 1 73 ? -4.234 -6.266 17.438 1 90.19 73 TYR B N 1
ATOM 2314 C CA . TYR B 1 73 ? -3.26 -5.582 18.281 1 90.19 73 TYR B CA 1
ATOM 2315 C C . TYR B 1 73 ? -2.047 -5.141 17.469 1 90.19 73 TYR B C 1
ATOM 2317 O O . TYR B 1 73 ? -1.437 -5.949 16.766 1 90.19 73 TYR B O 1
ATOM 2325 N N . VAL B 1 74 ? -1.713 -3.906 17.531 1 87.75 74 VAL B N 1
ATOM 2326 C CA . VAL B 1 74 ? -0.489 -3.32 16.984 1 87.75 74 VAL B CA 1
ATOM 2327 C C . VAL B 1 74 ? 0.207 -2.496 18.078 1 87.75 74 VAL B C 1
ATOM 2329 O O . VAL B 1 74 ? -0.368 -1.542 18.594 1 87.75 74 VAL B O 1
ATOM 2332 N N . PRO B 1 75 ? 1.412 -2.914 18.344 1 86.38 75 PRO B N 1
ATOM 2333 C CA . PRO B 1 75 ? 2.088 -2.172 19.406 1 86.38 75 PRO B CA 1
ATOM 2334 C C . PRO B 1 75 ? 2.15 -0.671 19.141 1 86.38 75 PRO B C 1
ATOM 2336 O O . PRO B 1 75 ? 2.533 -0.254 18.031 1 86.38 75 PRO B O 1
ATOM 2339 N N . GLY B 1 76 ? 1.701 0.078 20.125 1 86.75 76 GLY B N 1
ATOM 2340 C CA . GLY B 1 76 ? 1.826 1.525 20.062 1 86.75 76 GLY B CA 1
ATOM 2341 C C . GLY B 1 76 ? 0.688 2.186 19.312 1 86.75 76 GLY B C 1
ATOM 2342 O O . GLY B 1 76 ? 0.677 3.406 19.141 1 86.75 76 GLY B O 1
ATOM 2343 N N . TYR B 1 77 ? -0.206 1.373 18.891 1 89.5 77 TYR B N 1
ATOM 2344 C CA . TYR B 1 77 ? -1.305 1.936 18.125 1 89.5 77 TYR B CA 1
ATOM 2345 C C . TYR B 1 77 ? -2.648 1.441 18.641 1 89.5 77 TYR B C 1
ATOM 2347 O O . TYR B 1 77 ? -2.854 0.237 18.812 1 89.5 77 TYR B O 1
ATOM 2355 N N . ASP B 1 78 ? -3.506 2.4 18.922 1 93.75 78 ASP B N 1
ATOM 2356 C CA . ASP B 1 78 ? -4.875 2.096 19.328 1 93.75 78 ASP B CA 1
ATOM 2357 C C . ASP B 1 78 ? -5.879 2.879 18.484 1 93.75 78 ASP B C 1
ATOM 2359 O O . ASP B 1 78 ? -6.047 4.086 18.672 1 93.75 78 ASP B O 1
ATOM 2363 N N . PRO B 1 79 ? -6.559 2.197 17.594 1 93.69 79 PRO B N 1
ATOM 2364 C CA . PRO B 1 79 ? -7.512 2.889 16.734 1 93.69 79 PRO B CA 1
ATOM 2365 C C . PRO B 1 79 ? -8.727 3.418 17.484 1 93.69 79 PRO B C 1
ATOM 2367 O O . PRO B 1 79 ? -9.523 4.176 16.938 1 93.69 79 PRO B O 1
ATOM 2370 N N . CYS B 1 80 ? -8.867 3.096 18.766 1 94.38 80 CYS B N 1
ATOM 2371 C CA . CYS B 1 80 ? -10.031 3.51 19.531 1 94.38 80 CYS B CA 1
ATOM 2372 C C . CYS B 1 80 ? -9.727 4.762 20.359 1 94.38 80 CYS B C 1
ATOM 2374 O O . CYS B 1 80 ? -10.562 5.215 21.141 1 94.38 80 CYS B O 1
ATOM 2376 N N . THR B 1 81 ? -8.602 5.344 20.172 1 91.88 81 THR B N 1
ATOM 2377 C CA . THR B 1 81 ? -8.148 6.477 20.969 1 91.88 81 THR B CA 1
ATOM 2378 C C . THR B 1 81 ? -9.164 7.613 20.922 1 91.88 81 THR B C 1
ATOM 2380 O O . THR B 1 81 ? -9.344 8.336 21.906 1 91.88 81 THR B O 1
ATOM 2383 N N . GLY B 1 82 ? -9.797 7.832 19.75 1 88.38 82 GLY B N 1
ATOM 2384 C CA . GLY B 1 82 ? -10.789 8.891 19.609 1 88.38 82 GLY B CA 1
ATOM 2385 C C . GLY B 1 82 ? -11.906 8.805 20.641 1 88.38 82 GLY B C 1
ATOM 2386 O O . GLY B 1 82 ? -12.375 9.828 21.141 1 88.38 82 GLY B O 1
ATOM 2387 N N . TYR B 1 83 ? -12.273 7.59 20.969 1 88.62 83 TYR B N 1
ATOM 2388 C CA . TYR B 1 83 ? -13.336 7.391 21.938 1 88.62 83 TYR B CA 1
ATOM 2389 C C . TYR B 1 83 ? -12.906 7.852 23.328 1 88.62 83 TYR B C 1
ATOM 2391 O O . TYR B 1 83 ? -13.672 8.484 24.047 1 88.62 83 TYR B O 1
ATOM 2399 N N . TYR B 1 84 ? -11.688 7.555 23.641 1 90.62 84 TYR B N 1
ATOM 2400 C CA . TYR B 1 84 ? -11.164 7.941 24.953 1 90.62 84 TYR B CA 1
ATOM 2401 C C . TYR B 1 84 ? -11.031 9.461 25.047 1 90.62 84 TYR B C 1
ATOM 2403 O O . TYR B 1 84 ? -11.32 10.039 26.094 1 90.62 84 TYR B O 1
ATOM 2411 N N . ILE B 1 85 ? -10.609 10.016 23.953 1 92.31 85 ILE B N 1
ATOM 2412 C CA . ILE B 1 85 ? -10.445 11.461 23.922 1 92.31 85 ILE B CA 1
ATOM 2413 C C . ILE B 1 85 ? -11.805 12.141 24.094 1 92.31 85 ILE B C 1
ATOM 2415 O O . ILE B 1 85 ? -11.961 13.07 24.891 1 92.31 85 ILE B O 1
ATOM 2419 N N . ASP B 1 86 ? -12.742 11.672 23.391 1 91.56 86 ASP B N 1
ATOM 2420 C CA . ASP B 1 86 ? -14.094 12.219 23.453 1 91.56 86 ASP B CA 1
ATOM 2421 C C . ASP B 1 86 ? -14.656 12.125 24.875 1 91.56 86 ASP B C 1
ATOM 2423 O O . ASP B 1 86 ? -15.188 13.094 25.406 1 91.56 86 ASP B O 1
ATOM 2427 N N . ALA B 1 87 ? -14.586 10.93 25.469 1 92.38 87 ALA B N 1
ATOM 2428 C CA . ALA B 1 87 ? -15.078 10.719 26.828 1 92.38 87 ALA B CA 1
ATOM 2429 C C . ALA B 1 87 ? -14.367 11.633 27.828 1 92.38 87 ALA B C 1
ATOM 2431 O O . ALA B 1 87 ? -15.008 12.25 28.672 1 92.38 87 ALA B O 1
ATOM 2432 N N . TYR B 1 88 ? -13.078 11.719 27.672 1 95.5 88 TYR B N 1
ATOM 2433 C CA . TYR B 1 88 ? -12.25 12.508 28.562 1 95.5 88 TYR B CA 1
ATOM 2434 C C . TYR B 1 88 ? -12.586 13.992 28.453 1 95.5 88 TYR B C 1
ATOM 2436 O O . TYR B 1 88 ? -12.789 14.664 29.469 1 95.5 88 TYR B O 1
ATOM 2444 N N . LEU B 1 89 ? -12.695 14.492 27.219 1 96.06 89 LEU B N 1
ATOM 2445 C CA . LEU B 1 89 ? -12.852 15.922 27 1 96.06 89 LEU B CA 1
ATOM 2446 C C . LEU B 1 89 ? -14.297 16.359 27.234 1 96.06 89 LEU B C 1
ATOM 2448 O O . LEU B 1 89 ? -14.586 17.547 27.344 1 96.06 89 LEU B O 1
ATOM 2452 N N . ASN B 1 90 ? -15.188 15.406 27.359 1 96.06 90 ASN B N 1
ATOM 2453 C CA . ASN B 1 90 ? -16.578 15.742 27.656 1 96.06 90 ASN B CA 1
ATOM 2454 C C . ASN B 1 90 ? -16.906 15.492 29.125 1 96.06 90 ASN B C 1
ATOM 2456 O O . ASN B 1 90 ? -18.031 15.711 29.562 1 96.06 90 ASN B O 1
ATOM 2460 N N . ASP B 1 91 ? -15.961 15 29.875 1 96.38 91 ASP B N 1
ATOM 2461 C CA . ASP B 1 91 ? -16.125 14.883 31.328 1 96.38 91 ASP B CA 1
ATOM 2462 C C . ASP B 1 91 ? -16.219 16.25 31.984 1 96.38 91 ASP B C 1
ATOM 2464 O O . ASP B 1 91 ? -15.336 17.094 31.812 1 96.38 91 ASP B O 1
ATOM 2468 N N . PRO B 1 92 ? -17.219 16.344 32.781 1 96.06 92 PRO B N 1
ATOM 2469 C CA . PRO B 1 92 ? -17.406 17.672 33.406 1 96.06 92 PRO B CA 1
ATOM 2470 C C . PRO B 1 92 ? -16.25 18.062 34.312 1 96.06 92 PRO B C 1
ATOM 2472 O O . PRO B 1 92 ? -15.891 19.234 34.406 1 96.06 92 PRO B O 1
ATOM 2475 N N . GLU B 1 93 ? -15.727 17.141 35.062 1 97.25 93 GLU B N 1
ATOM 2476 C CA . GLU B 1 93 ? -14.602 17.422 35.938 1 97.25 93 GLU B CA 1
ATOM 2477 C C . GLU B 1 93 ? -13.359 17.844 35.156 1 97.25 93 GLU B C 1
ATOM 2479 O O . GLU B 1 93 ? -12.602 18.703 35.594 1 97.25 93 GLU B O 1
ATOM 2484 N N . VAL B 1 94 ? -13.141 17.266 34 1 97.25 94 VAL B N 1
ATOM 2485 C CA . VAL B 1 94 ? -12.016 17.625 33.156 1 97.25 94 VAL B CA 1
ATOM 2486 C C . VAL B 1 94 ? -12.219 19.016 32.562 1 97.25 94 VAL B C 1
ATOM 2488 O O . VAL B 1 94 ? -11.297 19.844 32.594 1 97.25 94 VAL B O 1
ATOM 2491 N N . GLN B 1 95 ? -13.43 19.312 32.094 1 96.69 95 GLN B N 1
ATOM 2492 C CA . GLN B 1 95 ? -13.727 20.625 31.547 1 96.69 95 GLN B CA 1
ATOM 2493 C C . GLN B 1 95 ? -13.547 21.719 32.594 1 96.69 95 GLN B C 1
ATOM 2495 O O . GLN B 1 95 ? -12.977 22.766 32.312 1 96.69 95 GLN B O 1
ATOM 2500 N N . LYS B 1 96 ? -13.945 21.422 33.812 1 96.38 96 LYS B N 1
ATOM 2501 C CA . LYS B 1 96 ? -13.734 22.344 34.906 1 96.38 96 LYS B CA 1
ATOM 2502 C C . LYS B 1 96 ? -12.25 22.578 35.156 1 96.38 96 LYS B C 1
ATOM 2504 O O . LYS B 1 96 ? -11.812 23.719 35.344 1 96.38 96 LYS B O 1
ATOM 2509 N N . ALA B 1 97 ? -11.516 21.484 35.125 1 97.06 97 ALA B N 1
ATOM 2510 C CA . ALA B 1 97 ? -10.078 21.562 35.375 1 97.06 97 ALA B CA 1
ATOM 2511 C C . ALA B 1 97 ? -9.375 22.375 34.281 1 97.06 97 ALA B C 1
ATOM 2513 O O . ALA B 1 97 ? -8.391 23.062 34.562 1 97.06 97 ALA B O 1
ATOM 2514 N N . LEU B 1 98 ? -9.836 22.328 33.094 1 95.44 98 LEU B N 1
ATOM 2515 C CA . LEU B 1 98 ? -9.25 23.016 31.938 1 95.44 98 LEU B CA 1
ATOM 2516 C C . LEU B 1 98 ? -9.742 24.469 31.859 1 95.44 98 LEU B C 1
ATOM 2518 O O . LEU B 1 98 ? -9.258 25.25 31.047 1 95.44 98 LEU B O 1
ATOM 2522 N N . HIS B 1 99 ? -10.695 24.812 32.688 1 96.5 99 HIS B N 1
ATOM 2523 C CA . HIS B 1 99 ? -11.273 26.156 32.75 1 96.5 99 HIS B CA 1
ATOM 2524 C C . HIS B 1 99 ? -11.961 26.531 31.453 1 96.5 99 HIS B C 1
ATOM 2526 O O . HIS B 1 99 ? -11.875 27.688 31.016 1 96.5 99 HIS B O 1
ATOM 2532 N N . VAL B 1 100 ? -12.625 25.578 30.844 1 93.94 100 VAL B N 1
ATOM 2533 C CA . VAL B 1 100 ? -13.391 25.859 29.625 1 93.94 100 VAL B CA 1
ATOM 2534 C C . VAL B 1 100 ? -14.867 26.016 29.984 1 93.94 100 VAL B C 1
ATOM 2536 O O . VAL B 1 100 ? -15.32 25.531 31.031 1 93.94 100 VAL B O 1
ATOM 2539 N N . ARG B 1 101 ? -15.586 26.812 29.172 1 92.38 101 ARG B N 1
ATOM 2540 C CA . ARG B 1 101 ? -17.047 26.844 29.297 1 92.38 101 ARG B CA 1
ATOM 2541 C C . ARG B 1 101 ? -17.641 25.484 28.969 1 92.38 101 ARG B C 1
ATOM 2543 O O . ARG B 1 101 ? -17.188 24.797 28.062 1 92.38 101 ARG B O 1
ATOM 2550 N N . THR B 1 102 ? -18.609 25.109 29.797 1 90.44 102 THR B N 1
ATOM 2551 C CA . THR B 1 102 ? -19.266 23.828 29.578 1 90.44 102 THR B CA 1
ATOM 2552 C C . THR B 1 102 ? -19.734 23.703 28.125 1 90.44 102 THR B C 1
ATOM 2554 O O . THR B 1 102 ? -20.438 24.594 27.625 1 90.44 102 THR B O 1
ATOM 2557 N N . THR B 1 103 ? -19.234 22.703 27.438 1 90 103 THR B N 1
ATOM 2558 C CA . THR B 1 103 ? -19.547 22.5 26.016 1 90 103 THR B CA 1
ATOM 2559 C C . THR B 1 103 ? -19.594 21.016 25.688 1 90 103 THR B C 1
ATOM 2561 O O . THR B 1 103 ? -19.141 20.188 26.469 1 90 103 THR B O 1
ATOM 2564 N N . LYS B 1 104 ? -20.312 20.75 24.609 1 90.94 104 LYS B N 1
ATOM 2565 C CA . LYS B 1 104 ? -20.203 19.422 24.016 1 90.94 104 LYS B CA 1
ATOM 2566 C C . LYS B 1 104 ? -19.016 19.359 23.047 1 90.94 104 LYS B C 1
ATOM 2568 O O . LYS B 1 104 ? -19.125 19.797 21.906 1 90.94 104 LYS B O 1
ATOM 2573 N N . TRP B 1 105 ? -17.969 18.781 23.578 1 89.94 105 TRP B N 1
ATOM 2574 C CA . TRP B 1 105 ? -16.734 18.719 22.812 1 89.94 105 TRP B CA 1
ATOM 2575 C C . TRP B 1 105 ? -16.828 17.672 21.703 1 89.94 105 TRP B C 1
ATOM 2577 O O . TRP B 1 105 ? -17.391 16.609 21.891 1 89.94 105 TRP B O 1
ATOM 2587 N N . ALA B 1 106 ? -16.297 18 20.562 1 87 106 ALA B N 1
ATOM 2588 C CA . ALA B 1 106 ? -16.125 17.078 19.438 1 87 106 ALA B CA 1
ATOM 2589 C C . ALA B 1 106 ? -14.828 17.328 18.703 1 87 106 ALA B C 1
ATOM 2591 O O . ALA B 1 106 ? -14.383 18.484 18.594 1 87 106 ALA B O 1
ATOM 2592 N N . GLY B 1 107 ? -14.18 16.266 18.312 1 80.38 107 GLY B N 1
ATOM 2593 C CA . GLY B 1 107 ? -12.953 16.391 17.547 1 80.38 107 GLY B CA 1
ATOM 2594 C C . GLY B 1 107 ? -13.141 17.125 16.234 1 80.38 107 GLY B C 1
ATOM 2595 O O . GLY B 1 107 ? -12.242 17.844 15.789 1 80.38 107 GLY B O 1
ATOM 2596 N N . CYS B 1 108 ? -14.195 16.812 15.5 1 76.19 108 CYS B N 1
ATOM 2597 C CA . CYS B 1 108 ? -14.523 17.484 14.242 1 76.19 108 CYS B CA 1
ATOM 2598 C C . CYS B 1 108 ? -15.961 17.984 14.25 1 76.19 108 CYS B C 1
ATOM 2600 O O . CYS B 1 108 ? -16.875 17.234 14.594 1 76.19 108 CYS B O 1
ATOM 2602 N N . THR B 1 109 ? -15.992 19.281 14.328 1 73.19 109 THR B N 1
ATOM 2603 C CA . THR B 1 109 ? -17.312 19.906 14.227 1 73.19 109 THR B CA 1
ATOM 2604 C C . THR B 1 109 ? -17.422 20.719 12.938 1 73.19 109 THR B C 1
ATOM 2606 O O . THR B 1 109 ? -16.422 21.188 12.398 1 73.19 109 THR B O 1
ATOM 2609 N N . ASP B 1 110 ? -18.656 20.594 12.359 1 75.38 110 ASP B N 1
ATOM 2610 C CA . ASP B 1 110 ? -18.875 21.422 11.172 1 75.38 110 ASP B CA 1
ATOM 2611 C C . ASP B 1 110 ? -18.844 22.906 11.531 1 75.38 110 ASP B C 1
ATOM 2613 O O . ASP B 1 110 ? -19.812 23.438 12.086 1 75.38 110 ASP B O 1
ATOM 2617 N N . LEU B 1 111 ? -17.688 23.453 11.492 1 69.31 111 LEU B N 1
ATOM 2618 C CA . LEU B 1 111 ? -17.562 24.859 11.805 1 69.31 111 LEU B CA 1
ATOM 2619 C C . LEU B 1 111 ? -17.906 25.719 10.594 1 69.31 111 LEU B C 1
ATOM 2621 O O . LEU B 1 111 ? -17.859 26.953 10.664 1 69.31 111 LEU B O 1
ATOM 2625 N N . HIS B 1 112 ? -18.516 25.062 9.641 1 71.62 112 HIS B N 1
ATOM 2626 C CA . HIS B 1 112 ? -18.797 25.781 8.414 1 71.62 112 HIS B CA 1
ATOM 2627 C C . HIS B 1 112 ? -17.625 26.672 8.016 1 71.62 112 HIS B C 1
ATOM 2629 O O . HIS B 1 112 ? -17.797 27.844 7.699 1 71.62 112 HIS B O 1
ATOM 2635 N N . TRP B 1 113 ? -16.484 26.109 8.242 1 67.38 113 TRP B N 1
ATOM 2636 C CA . TRP B 1 113 ? -15.234 26.812 7.973 1 67.38 113 TRP B CA 1
ATOM 2637 C C . TRP B 1 113 ? -15.117 27.156 6.492 1 67.38 113 TRP B C 1
ATOM 2639 O O . TRP B 1 113 ? -15.172 26.281 5.637 1 67.38 113 TRP B O 1
ATOM 2649 N N . LYS B 1 114 ? -15.227 28.453 6.105 1 68.62 114 LYS B N 1
ATOM 2650 C CA . LYS B 1 114 ? -15.172 28.906 4.723 1 68.62 114 LYS B CA 1
ATOM 2651 C C . LYS B 1 114 ? -13.828 29.578 4.422 1 68.62 114 LYS B C 1
ATOM 2653 O O . LYS B 1 114 ? -13.586 30 3.291 1 68.62 114 LYS B O 1
ATOM 2658 N N . ASP B 1 115 ? -12.938 29.594 5.449 1 68.62 115 ASP B N 1
ATOM 2659 C CA . ASP B 1 115 ? -11.703 30.359 5.289 1 68.62 115 ASP B CA 1
ATOM 2660 C C . ASP B 1 115 ? -10.57 29.469 4.789 1 68.62 115 ASP B C 1
ATOM 2662 O O . ASP B 1 115 ? -9.391 29.719 5.062 1 68.62 115 ASP B O 1
ATOM 2666 N N . SER B 1 116 ? -10.922 28.453 4.133 1 65.62 116 SER B N 1
ATOM 2667 C CA . SER B 1 116 ? -9.828 27.625 3.621 1 65.62 116 SER B CA 1
ATOM 2668 C C . SER B 1 116 ? -9.398 28.078 2.23 1 65.62 116 SER B C 1
ATOM 2670 O O . SER B 1 116 ? -10.242 28.391 1.383 1 65.62 116 SER B O 1
ATOM 2672 N N . SER B 1 117 ? -8.039 28.344 2.15 1 67.94 117 SER B N 1
ATOM 2673 C CA . SER B 1 117 ? -7.531 28.656 0.82 1 67.94 117 SER B CA 1
ATOM 2674 C C . SER B 1 117 ? -7.699 27.469 -0.127 1 67.94 117 SER B C 1
ATOM 2676 O O . SER B 1 117 ? -7.715 26.312 0.308 1 67.94 117 SER B O 1
ATOM 2678 N N . ALA B 1 118 ? -7.941 27.812 -1.397 1 67.56 118 ALA B N 1
ATOM 2679 C CA . ALA B 1 118 ? -8.133 26.797 -2.422 1 67.56 118 ALA B CA 1
ATOM 2680 C C . ALA B 1 118 ? -6.859 25.969 -2.625 1 67.56 118 ALA B C 1
ATOM 2682 O O . ALA B 1 118 ? -6.922 24.797 -3.01 1 67.56 118 ALA B O 1
ATOM 2683 N N . SER B 1 119 ? -5.773 26.656 -2.393 1 76.44 119 SER B N 1
ATOM 2684 C CA . SER B 1 119 ? -4.5 25.984 -2.619 1 76.44 119 SER B CA 1
ATOM 2685 C C . SER B 1 119 ? -3.434 26.469 -1.644 1 76.44 119 SER B C 1
ATOM 2687 O O . SER B 1 119 ? -3.365 27.656 -1.331 1 76.44 119 SER B O 1
ATOM 2689 N N . ILE B 1 120 ? -2.734 25.531 -1.117 1 82 120 ILE B N 1
ATOM 2690 C CA . ILE B 1 120 ? -1.632 25.859 -0.221 1 82 120 ILE B CA 1
ATOM 2691 C C . ILE B 1 120 ? -0.381 26.172 -1.037 1 82 120 ILE B C 1
ATOM 2693 O O . ILE B 1 120 ? 0.608 26.672 -0.498 1 82 120 ILE B O 1
ATOM 2697 N N . VAL B 1 121 ? -0.42 26.031 -2.303 1 83.44 121 VAL B N 1
ATOM 2698 C CA . VAL B 1 121 ? 0.73 26.188 -3.189 1 83.44 121 VAL B CA 1
ATOM 2699 C C . VAL B 1 121 ? 1.281 27.609 -3.094 1 83.44 121 VAL B C 1
ATOM 2701 O O . VAL B 1 121 ? 2.482 27.797 -2.896 1 83.44 121 VAL B O 1
ATOM 2704 N N . PRO B 1 122 ? 0.45 28.641 -3.104 1 85.19 122 PRO B N 1
ATOM 2705 C CA . PRO B 1 122 ? 0.994 29.984 -2.975 1 85.19 122 PRO B CA 1
ATOM 2706 C C . PRO B 1 122 ? 1.681 30.219 -1.632 1 85.19 122 PRO B C 1
ATOM 2708 O O . PRO B 1 122 ? 2.707 30.906 -1.569 1 85.19 122 PRO B O 1
ATOM 2711 N N . THR B 1 123 ? 1.112 29.672 -0.645 1 88.31 123 THR B N 1
ATOM 2712 C CA . THR B 1 123 ? 1.705 29.812 0.682 1 88.31 123 THR B CA 1
ATOM 2713 C C . THR B 1 123 ? 3.072 29.125 0.734 1 88.31 123 THR B C 1
ATOM 2715 O O . THR B 1 123 ? 4.035 29.703 1.251 1 88.31 123 THR B O 1
ATOM 2718 N N . LEU B 1 124 ? 3.162 27.969 0.197 1 89.5 124 LEU B N 1
ATOM 2719 C CA . LEU B 1 124 ? 4.43 27.234 0.17 1 89.5 124 LEU B CA 1
ATOM 2720 C C . LEU B 1 124 ? 5.477 28 -0.63 1 89.5 124 LEU B C 1
ATOM 2722 O O . LEU B 1 124 ? 6.629 28.125 -0.208 1 89.5 124 LEU B O 1
ATOM 2726 N N . LYS B 1 125 ? 5.098 28.547 -1.704 1 88.25 125 LYS B N 1
ATOM 2727 C CA . LYS B 1 125 ? 6.012 29.328 -2.533 1 88.25 125 LYS B CA 1
ATOM 2728 C C . LYS B 1 125 ? 6.516 30.547 -1.786 1 88.25 125 LYS B C 1
ATOM 2730 O O . LYS B 1 125 ? 7.695 30.906 -1.872 1 88.25 125 LYS B O 1
ATOM 2735 N N . TRP B 1 126 ? 5.555 31.203 -1.126 1 91.56 126 TRP B N 1
ATOM 2736 C CA . TRP B 1 126 ? 5.906 32.375 -0.346 1 91.56 126 TRP B CA 1
ATOM 2737 C C . TRP B 1 126 ? 6.914 32.031 0.745 1 91.56 126 TRP B C 1
ATOM 2739 O O . TRP B 1 126 ? 7.914 32.719 0.922 1 91.56 126 TRP B O 1
ATOM 2749 N N . LEU B 1 127 ? 6.676 30.969 1.493 1 93.56 127 LEU B N 1
ATOM 2750 C CA . LEU B 1 127 ? 7.57 30.531 2.559 1 93.56 127 LEU B CA 1
ATOM 2751 C C . LEU B 1 127 ? 8.961 30.234 2.014 1 93.56 127 LEU B C 1
ATOM 2753 O O . LEU B 1 127 ? 9.961 30.719 2.557 1 93.56 127 LEU B O 1
ATOM 2757 N N . MET B 1 128 ? 9.039 29.484 0.981 1 92.44 128 MET B N 1
ATOM 2758 C CA . MET B 1 128 ? 10.305 29.109 0.363 1 92.44 128 MET B CA 1
ATOM 2759 C C . MET B 1 128 ? 11.023 30.344 -0.188 1 92.44 128 MET B C 1
ATOM 2761 O O . MET B 1 128 ? 12.242 30.453 -0.072 1 92.44 128 MET B O 1
ATOM 2765 N N . GLY B 1 129 ? 10.305 31.266 -0.794 1 92.38 129 GLY B N 1
ATOM 2766 C CA . GLY B 1 129 ? 10.859 32.5 -1.302 1 92.38 129 GLY B CA 1
ATOM 2767 C C . GLY B 1 129 ? 11.508 33.375 -0.223 1 92.38 129 GLY B C 1
ATOM 2768 O O . GLY B 1 129 ? 12.375 34.188 -0.512 1 92.38 129 GLY B O 1
ATOM 2769 N N . HIS B 1 130 ? 11.117 33.156 1.005 1 95.44 130 HIS B N 1
ATOM 2770 C CA . HIS B 1 130 ? 11.664 33.938 2.119 1 95.44 130 HIS B CA 1
ATOM 2771 C C . HIS B 1 130 ? 12.719 33.125 2.871 1 95.44 130 HIS B C 1
ATOM 2773 O O . HIS B 1 130 ? 13.047 33.438 4.016 1 95.44 130 HIS B O 1
ATOM 2779 N N . GLY B 1 131 ? 13.148 32.062 2.348 1 92.31 131 GLY B N 1
ATOM 2780 C CA . GLY B 1 131 ? 14.32 31.359 2.838 1 92.31 131 GLY B CA 1
ATOM 2781 C C . GLY B 1 131 ? 13.984 30.281 3.859 1 92.31 131 GLY B C 1
ATOM 2782 O O . GLY B 1 131 ? 14.883 29.703 4.48 1 92.31 131 GLY B O 1
ATOM 2783 N N . LEU B 1 132 ? 12.719 30.016 4.039 1 94.44 132 LEU B N 1
ATOM 2784 C CA . LEU B 1 132 ? 12.336 28.969 4.98 1 94.44 132 LEU B CA 1
ATOM 2785 C C . LEU B 1 132 ? 12.398 27.594 4.324 1 94.44 132 LEU B C 1
ATOM 2787 O O . LEU B 1 132 ? 11.984 27.422 3.172 1 94.44 132 LEU B O 1
ATOM 2791 N N . ARG B 1 133 ? 13.008 26.688 5.012 1 93.56 133 ARG B N 1
ATOM 2792 C CA . ARG B 1 133 ? 13.008 25.297 4.551 1 93.56 133 ARG B CA 1
ATOM 2793 C C . ARG B 1 133 ? 11.664 24.625 4.82 1 93.56 133 ARG B C 1
ATOM 2795 O O . ARG B 1 133 ? 11.102 24.766 5.91 1 93.56 133 ARG B O 1
ATOM 2802 N N . VAL B 1 134 ? 11.117 23.891 3.834 1 95.5 134 VAL B N 1
ATOM 2803 C CA . VAL B 1 134 ? 9.836 23.219 3.965 1 95.5 134 VAL B CA 1
ATOM 2804 C C . VAL B 1 134 ? 10 21.734 3.639 1 95.5 134 VAL B C 1
ATOM 2806 O O . VAL B 1 134 ? 10.531 21.375 2.58 1 95.5 134 VAL B O 1
ATOM 2809 N N . TRP B 1 135 ? 9.617 20.906 4.574 1 96.88 135 TRP B N 1
ATOM 2810 C CA . TRP B 1 135 ? 9.57 19.453 4.332 1 96.88 135 TRP B CA 1
ATOM 2811 C C . TRP B 1 135 ? 8.133 18.953 4.309 1 96.88 135 TRP B C 1
ATOM 2813 O O . TRP B 1 135 ? 7.336 19.297 5.188 1 96.88 135 TRP B O 1
ATOM 2823 N N . LEU B 1 136 ? 7.816 18.297 3.291 1 95.62 136 LEU B N 1
ATOM 2824 C CA . LEU B 1 136 ? 6.555 17.578 3.191 1 95.62 136 LEU B CA 1
ATOM 2825 C C . LEU B 1 136 ? 6.773 16.062 3.303 1 95.62 136 LEU B C 1
ATOM 2827 O O . LEU B 1 136 ? 7.754 15.539 2.773 1 95.62 136 LEU B O 1
ATOM 2831 N N . PHE B 1 137 ? 5.957 15.375 4.008 1 97 137 PHE B N 1
ATOM 2832 C CA . PHE B 1 137 ? 6.047 13.922 4.055 1 97 137 PHE B CA 1
ATOM 2833 C C . PHE B 1 137 ? 4.66 13.289 4.023 1 97 137 PHE B C 1
ATOM 2835 O O . PHE B 1 137 ? 3.684 13.914 4.445 1 97 137 PHE B O 1
ATOM 2842 N N . SER B 1 138 ? 4.52 12.133 3.457 1 97.38 138 SER B N 1
ATOM 2843 C CA . SER B 1 138 ? 3.303 11.328 3.41 1 97.38 138 SER B CA 1
ATOM 2844 C C . SER B 1 138 ? 3.584 9.883 3.793 1 97.38 138 SER B C 1
ATOM 2846 O O . SER B 1 138 ? 4.559 9.289 3.328 1 97.38 138 SER B O 1
ATOM 2848 N N . GLY B 1 139 ? 2.697 9.352 4.688 1 97.88 139 GLY B N 1
ATOM 2849 C CA . GLY B 1 139 ? 2.76 7.918 4.926 1 97.88 139 GLY B CA 1
ATOM 2850 C C . GLY B 1 139 ? 2.23 7.098 3.766 1 97.88 139 GLY B C 1
ATOM 2851 O O . GLY B 1 139 ? 1.243 7.473 3.131 1 97.88 139 GLY B O 1
ATOM 2852 N N . ASP B 1 140 ? 2.83 5.93 3.582 1 97.19 140 ASP B N 1
ATOM 2853 C CA . ASP B 1 140 ? 2.482 5.074 2.453 1 97.19 140 ASP B CA 1
ATOM 2854 C C . ASP B 1 140 ? 1.046 4.57 2.566 1 97.19 140 ASP B C 1
ATOM 2856 O O . ASP B 1 140 ? 0.439 4.176 1.569 1 97.19 140 ASP B O 1
ATOM 2860 N N . PHE B 1 141 ? 0.521 4.566 3.779 1 97.5 141 PHE B N 1
ATOM 2861 C CA . PHE B 1 141 ? -0.785 3.959 4.008 1 97.5 141 PHE B CA 1
ATOM 2862 C C . PHE B 1 141 ? -1.837 5.027 4.285 1 97.5 141 PHE B C 1
ATOM 2864 O O . PHE B 1 141 ? -2.959 4.711 4.688 1 97.5 141 PHE B O 1
ATOM 2871 N N . ASP B 1 142 ? -1.481 6.289 4.086 1 97.38 142 ASP B N 1
ATOM 2872 C CA . ASP B 1 142 ? -2.344 7.438 4.348 1 97.38 142 ASP B CA 1
ATOM 2873 C C . ASP B 1 142 ? -3.25 7.727 3.152 1 97.38 142 ASP B C 1
ATOM 2875 O O . ASP B 1 142 ? -2.766 8.039 2.062 1 97.38 142 ASP B O 1
ATOM 2879 N N . SER B 1 143 ? -4.539 7.715 3.369 1 95.62 143 SER B N 1
ATOM 2880 C CA . SER B 1 143 ? -5.418 8.031 2.248 1 95.62 143 SER B CA 1
ATOM 2881 C C . SER B 1 143 ? -5.941 9.461 2.34 1 95.62 143 SER B C 1
ATOM 2883 O O . SER B 1 143 ? -6.598 9.945 1.418 1 95.62 143 SER B O 1
ATOM 2885 N N . VAL B 1 144 ? -5.656 10.164 3.408 1 93.5 144 VAL B N 1
ATOM 2886 C CA . VAL B 1 144 ? -6.121 11.531 3.598 1 93.5 144 VAL B CA 1
ATOM 2887 C C . VAL B 1 144 ? -5.191 12.5 2.865 1 93.5 144 VAL B C 1
ATOM 2889 O O . VAL B 1 144 ? -5.645 13.32 2.066 1 93.5 144 VAL B O 1
ATOM 2892 N N . CYS B 1 145 ? -3.969 12.359 3.133 1 93.75 145 CYS B N 1
ATOM 2893 C CA . CYS B 1 145 ? -2.898 13.062 2.438 1 93.75 145 CYS B CA 1
ATOM 2894 C C . CYS B 1 145 ? -1.913 12.078 1.816 1 93.75 145 CYS B C 1
ATOM 2896 O O . CYS B 1 145 ? -0.731 12.07 2.164 1 93.75 145 CYS B O 1
ATOM 2898 N N . PRO B 1 146 ? -2.441 11.312 0.871 1 96.75 146 PRO B N 1
ATOM 2899 C CA . PRO B 1 146 ? -1.606 10.234 0.333 1 96.75 146 PRO B CA 1
ATOM 2900 C C . PRO B 1 146 ? -0.403 10.758 -0.448 1 96.75 146 PRO B C 1
ATOM 2902 O O . PRO B 1 146 ? -0.395 11.914 -0.876 1 96.75 146 PRO B O 1
ATOM 2905 N N . PHE B 1 147 ? 0.546 9.914 -0.548 1 96.25 147 PHE B N 1
ATOM 2906 C CA . PHE B 1 147 ? 1.778 10.219 -1.267 1 96.25 147 PHE B CA 1
ATOM 2907 C C . PHE B 1 147 ? 1.474 10.758 -2.66 1 96.25 147 PHE B C 1
ATOM 2909 O O . PHE B 1 147 ? 2.105 11.711 -3.115 1 96.25 147 PHE B O 1
ATOM 2916 N N . THR B 1 148 ? 0.526 10.234 -3.398 1 95.94 148 THR B N 1
ATOM 2917 C CA . THR B 1 148 ? 0.174 10.656 -4.746 1 95.94 148 THR B CA 1
ATOM 2918 C C . THR B 1 148 ? -0.336 12.094 -4.746 1 95.94 148 THR B C 1
ATOM 2920 O O . THR B 1 148 ? 0.022 12.891 -5.621 1 95.94 148 THR B O 1
ATOM 2923 N N . ALA B 1 149 ? -1.151 12.406 -3.775 1 94.19 149 ALA B N 1
ATOM 2924 C CA . ALA B 1 149 ? -1.693 13.766 -3.686 1 94.19 149 ALA B CA 1
ATOM 2925 C C . ALA B 1 149 ? -0.587 14.781 -3.428 1 94.19 149 ALA B C 1
ATOM 2927 O O . ALA B 1 149 ? -0.564 15.852 -4.039 1 94.19 149 ALA B O 1
ATOM 2928 N N . THR B 1 150 ? 0.27 14.43 -2.527 1 94.44 150 THR B N 1
ATOM 2929 C CA . THR B 1 150 ? 1.386 15.32 -2.223 1 94.44 150 THR B CA 1
ATOM 2930 C C . THR B 1 150 ? 2.281 15.508 -3.445 1 94.44 150 THR B C 1
ATOM 2932 O O . THR B 1 150 ? 2.662 16.625 -3.779 1 94.44 150 THR B O 1
ATOM 2935 N N . ARG B 1 151 ? 2.525 14.43 -4.062 1 93.94 151 ARG B N 1
ATOM 2936 C CA . ARG B 1 151 ? 3.352 14.445 -5.266 1 93.94 151 ARG B CA 1
ATOM 2937 C C . ARG B 1 151 ? 2.746 15.352 -6.332 1 93.94 151 ARG B C 1
ATOM 2939 O O . ARG B 1 151 ? 3.453 16.156 -6.945 1 93.94 151 ARG B O 1
ATOM 2946 N N . TYR B 1 152 ? 1.502 15.227 -6.566 1 92.69 152 TYR B N 1
ATOM 2947 C CA . TYR B 1 152 ? 0.829 16.047 -7.566 1 92.69 152 TYR B CA 1
ATOM 2948 C C . TYR B 1 152 ? 0.86 17.516 -7.176 1 92.69 152 TYR B C 1
ATOM 2950 O O . TYR B 1 152 ? 1.031 18.391 -8.031 1 92.69 152 TYR B O 1
ATOM 2958 N N . SER B 1 153 ? 0.703 17.781 -5.906 1 91.12 153 SER B N 1
ATOM 2959 C CA . SER B 1 153 ? 0.748 19.156 -5.426 1 91.12 153 SER B CA 1
ATOM 2960 C C . SER B 1 153 ? 2.125 19.781 -5.648 1 91.12 153 SER B C 1
ATOM 2962 O O . SER B 1 153 ? 2.232 20.953 -6.012 1 91.12 153 SER B O 1
ATOM 2964 N N . ILE B 1 154 ? 3.133 19.016 -5.461 1 92.88 154 ILE B N 1
ATOM 2965 C CA . ILE B 1 154 ? 4.496 19.5 -5.652 1 92.88 154 ILE B CA 1
ATOM 2966 C C . ILE B 1 154 ? 4.738 19.797 -7.129 1 92.88 154 ILE B C 1
ATOM 2968 O O . ILE B 1 154 ? 5.41 20.766 -7.469 1 92.88 154 ILE B O 1
ATOM 2972 N N . HIS B 1 155 ? 4.219 18.938 -7.965 1 90.94 155 HIS B N 1
ATOM 2973 C CA . HIS B 1 155 ? 4.328 19.203 -9.398 1 90.94 155 HIS B CA 1
ATOM 2974 C C . HIS B 1 155 ? 3.768 20.562 -9.758 1 90.94 155 HIS B C 1
ATOM 2976 O O . HIS B 1 155 ? 4.32 21.266 -10.609 1 90.94 155 HIS B O 1
ATOM 2982 N N . ASP B 1 156 ? 2.771 20.984 -9.125 1 87.19 156 ASP B N 1
ATOM 2983 C CA . ASP B 1 156 ? 2.109 22.25 -9.398 1 87.19 156 ASP B CA 1
ATOM 2984 C C . ASP B 1 156 ? 2.957 23.422 -8.914 1 87.19 156 ASP B C 1
ATOM 2986 O O . ASP B 1 156 ? 2.719 24.578 -9.305 1 87.19 156 ASP B O 1
ATOM 2990 N N . LEU B 1 157 ? 3.92 23.188 -8.094 1 89.62 157 LEU B N 1
ATOM 2991 C CA . LEU B 1 157 ? 4.766 24.234 -7.551 1 89.62 157 LEU B CA 1
ATOM 2992 C C . LEU B 1 157 ? 5.793 24.703 -8.578 1 89.62 157 LEU B C 1
ATOM 2994 O O . LEU B 1 157 ? 6.348 25.797 -8.461 1 89.62 157 LEU B O 1
ATOM 2998 N N . GLY B 1 158 ? 6.039 23.875 -9.562 1 88.38 158 GLY B N 1
ATOM 2999 C CA . GLY B 1 158 ? 6.98 24.234 -10.609 1 88.38 158 GLY B CA 1
ATOM 3000 C C . GLY B 1 158 ? 8.422 24.297 -10.125 1 88.38 158 GLY B C 1
ATOM 3001 O O . GLY B 1 158 ? 9.211 25.094 -10.625 1 88.38 158 GLY B O 1
ATOM 3002 N N . VAL B 1 159 ? 8.766 23.641 -9.125 1 92.94 159 VAL B N 1
ATOM 3003 C CA . VAL B 1 159 ? 10.125 23.578 -8.594 1 92.94 159 VAL B CA 1
ATOM 3004 C C . VAL B 1 159 ? 10.914 22.484 -9.305 1 92.94 159 VAL B C 1
ATOM 3006 O O . VAL B 1 159 ? 10.328 21.547 -9.836 1 92.94 159 VAL B O 1
ATOM 3009 N N . ALA B 1 160 ? 12.211 22.656 -9.258 1 95.38 160 ALA B N 1
ATOM 3010 C CA . ALA B 1 160 ? 13.078 21.688 -9.93 1 95.38 160 ALA B CA 1
ATOM 3011 C C . ALA B 1 160 ? 13.727 20.734 -8.93 1 95.38 160 ALA B C 1
ATOM 3013 O O . ALA B 1 160 ? 14.023 21.125 -7.797 1 95.38 160 ALA B O 1
ATOM 3014 N N . ILE B 1 161 ? 13.961 19.562 -9.359 1 97.19 161 ILE B N 1
ATOM 3015 C CA . ILE B 1 161 ? 14.602 18.547 -8.523 1 97.19 161 ILE B CA 1
ATOM 3016 C C . ILE B 1 161 ? 16.094 18.859 -8.383 1 97.19 161 ILE B C 1
ATOM 3018 O O . ILE B 1 161 ? 16.766 19.125 -9.375 1 97.19 161 ILE B O 1
ATOM 3022 N N . THR B 1 162 ? 16.641 18.875 -7.195 1 97.19 162 THR B N 1
ATOM 3023 C CA . THR B 1 162 ? 18.062 19.094 -6.938 1 97.19 162 THR B CA 1
ATOM 3024 C C . THR B 1 162 ? 18.75 17.812 -6.492 1 97.19 162 THR B C 1
ATOM 3026 O O . THR B 1 162 ? 19.938 17.609 -6.73 1 97.19 162 THR B O 1
ATOM 3029 N N . GLU B 1 163 ? 18.062 16.906 -5.816 1 97.19 163 GLU B N 1
ATOM 3030 C CA . GLU B 1 163 ? 18.484 15.555 -5.465 1 97.19 163 GLU B CA 1
ATOM 3031 C C . GLU B 1 163 ? 17.406 14.531 -5.844 1 97.19 163 GLU B C 1
ATOM 3033 O O . GLU B 1 163 ? 16.266 14.609 -5.387 1 97.19 163 GLU B O 1
ATOM 3038 N N . PRO B 1 164 ? 17.812 13.594 -6.637 1 95.94 164 PRO B N 1
ATOM 3039 C CA . PRO B 1 164 ? 16.812 12.656 -7.16 1 95.94 164 PRO B CA 1
ATOM 3040 C C . PRO B 1 164 ? 16.219 11.766 -6.074 1 95.94 164 PRO B C 1
ATOM 3042 O O . PRO B 1 164 ? 16.844 11.547 -5.039 1 95.94 164 PRO B O 1
ATOM 3045 N N . TRP B 1 165 ? 15.062 11.289 -6.383 1 96.56 165 TRP B N 1
ATOM 3046 C CA . TRP B 1 165 ? 14.312 10.367 -5.535 1 96.56 165 TRP B CA 1
ATOM 3047 C C . TRP B 1 165 ? 15.148 9.133 -5.199 1 96.56 165 TRP B C 1
ATOM 3049 O O . TRP B 1 165 ? 15.656 8.461 -6.094 1 96.56 165 TRP B O 1
ATOM 3059 N N . ARG B 1 166 ? 15.344 8.867 -3.895 1 95.69 166 ARG B N 1
ATOM 3060 C CA . ARG B 1 166 ? 16.141 7.727 -3.447 1 95.69 166 ARG B CA 1
ATOM 3061 C C . ARG B 1 166 ? 15.633 7.199 -2.109 1 95.69 166 ARG B C 1
ATOM 3063 O O . ARG B 1 166 ? 14.969 7.922 -1.362 1 95.69 166 ARG B O 1
ATOM 3070 N N . PRO B 1 167 ? 16.016 5.945 -1.782 1 96.25 167 PRO B N 1
ATOM 3071 C CA . PRO B 1 167 ? 15.617 5.41 -0.478 1 96.25 167 PRO B CA 1
ATOM 3072 C C . PRO B 1 167 ? 16.391 6.039 0.678 1 96.25 167 PRO B C 1
ATOM 3074 O O . PRO B 1 167 ? 17.453 6.621 0.466 1 96.25 167 PRO B O 1
ATOM 3077 N N . TRP B 1 168 ? 15.836 6.047 1.792 1 97.31 168 TRP B N 1
ATOM 3078 C CA . TRP B 1 168 ? 16.516 6.258 3.061 1 97.31 168 TRP B CA 1
ATOM 3079 C C . TRP B 1 168 ? 16.234 5.117 4.031 1 97.31 168 TRP B C 1
ATOM 3081 O O . TRP B 1 168 ? 15.289 4.352 3.838 1 97.31 168 TRP B O 1
ATOM 3091 N N . THR B 1 169 ? 17.109 4.945 5.051 1 96.19 169 THR B N 1
ATOM 3092 C CA . THR B 1 169 ? 17.094 3.727 5.855 1 96.19 169 THR B CA 1
ATOM 3093 C C . THR B 1 169 ? 16.656 4.031 7.289 1 96.19 169 THR B C 1
ATOM 3095 O O . THR B 1 169 ? 17 5.07 7.844 1 96.19 169 THR B O 1
ATOM 3098 N N . ALA B 1 170 ? 15.875 3.174 7.781 1 95.25 170 ALA B N 1
ATOM 3099 C CA . ALA B 1 170 ? 15.523 3.133 9.195 1 95.25 170 ALA B CA 1
ATOM 3100 C C . ALA B 1 170 ? 15.594 1.707 9.742 1 95.25 170 ALA B C 1
ATOM 3102 O O . ALA B 1 170 ? 14.859 0.829 9.289 1 95.25 170 ALA B O 1
ATOM 3103 N N . ASN B 1 171 ? 16.453 1.429 10.727 1 90.56 171 ASN B N 1
ATOM 3104 C CA . ASN B 1 171 ? 16.562 0.129 11.383 1 90.56 171 ASN B CA 1
ATOM 3105 C C . ASN B 1 171 ? 16.781 -0.992 10.375 1 90.56 171 ASN B C 1
ATOM 3107 O O . ASN B 1 171 ? 16.047 -1.979 10.359 1 90.56 171 ASN B O 1
ATOM 3111 N N . LYS B 1 172 ? 17.656 -0.77 9.477 1 90.62 172 LYS B N 1
ATOM 3112 C CA . LYS B 1 172 ? 18.156 -1.746 8.508 1 90.62 172 LYS B CA 1
ATOM 3113 C C . LYS B 1 172 ? 17.094 -2.062 7.457 1 90.62 172 LYS B C 1
ATOM 3115 O O . LYS B 1 172 ? 17.188 -3.061 6.742 1 90.62 172 LYS B O 1
ATOM 3120 N N . GLU B 1 173 ? 16.094 -1.293 7.426 1 93.62 173 GLU B N 1
ATOM 3121 C CA . GLU B 1 173 ? 15.07 -1.367 6.387 1 93.62 173 GLU B CA 1
ATOM 3122 C C . GLU B 1 173 ? 14.953 -0.047 5.633 1 93.62 173 GLU B C 1
ATOM 3124 O O . GLU B 1 173 ? 15.492 0.974 6.07 1 93.62 173 GLU B O 1
ATOM 3129 N N . VAL B 1 174 ? 14.336 -0.172 4.52 1 95.38 174 VAL B N 1
ATOM 3130 C CA . VAL B 1 174 ? 13.938 1.07 3.865 1 95.38 174 VAL B CA 1
ATOM 3131 C C . VAL B 1 174 ? 12.953 1.831 4.754 1 95.38 174 VAL B C 1
ATOM 3133 O O . VAL B 1 174 ? 11.93 1.286 5.16 1 95.38 174 VAL B O 1
ATOM 3136 N N . GLY B 1 175 ? 13.336 3.021 5.109 1 96.75 175 GLY B N 1
ATOM 3137 C CA . GLY B 1 175 ? 12.43 3.883 5.852 1 96.75 175 GLY B CA 1
ATOM 3138 C C . GLY B 1 175 ? 11.406 4.57 4.969 1 96.75 175 GLY B C 1
ATOM 3139 O O . GLY B 1 175 ? 10.305 4.902 5.418 1 96.75 175 GLY B O 1
ATOM 3140 N N . GLY B 1 176 ? 11.734 4.797 3.785 1 97.31 176 GLY B N 1
ATOM 3141 C CA . GLY B 1 176 ? 10.977 5.477 2.744 1 97.31 176 GLY B CA 1
ATOM 3142 C C . GLY B 1 176 ? 11.852 6.008 1.622 1 97.31 176 GLY B C 1
ATOM 3143 O O . GLY B 1 176 ? 12.883 5.41 1.292 1 97.31 176 GLY B O 1
ATOM 3144 N N . TYR B 1 177 ? 11.367 7.004 0.997 1 97.31 177 TYR B N 1
ATOM 3145 C CA . TYR B 1 177 ? 12.094 7.652 -0.091 1 97.31 177 TYR B CA 1
ATOM 3146 C C . TYR B 1 177 ? 12.07 9.172 0.07 1 97.31 177 TYR B C 1
ATOM 3148 O O . TYR B 1 177 ? 11.203 9.719 0.746 1 97.31 177 TYR B O 1
ATOM 3156 N N . VAL B 1 178 ? 13.016 9.789 -0.535 1 98.06 178 VAL B N 1
ATOM 3157 C CA . VAL B 1 178 ? 13.141 11.227 -0.322 1 98.06 178 VAL B CA 1
ATOM 3158 C C . VAL B 1 178 ? 13.672 11.891 -1.589 1 98.06 178 VAL B C 1
ATOM 3160 O O . VAL B 1 178 ? 14.391 11.266 -2.373 1 98.06 178 VAL B O 1
ATOM 3163 N N . GLU B 1 179 ? 13.289 13.07 -1.777 1 97.75 179 GLU B N 1
ATOM 3164 C CA . GLU B 1 179 ? 13.68 13.914 -2.902 1 97.75 179 GLU B CA 1
ATOM 3165 C C . GLU B 1 179 ? 13.742 15.383 -2.494 1 97.75 179 GLU B C 1
ATOM 3167 O O . GLU B 1 179 ? 12.93 15.852 -1.701 1 97.75 179 GLU B O 1
ATOM 3172 N N . ALA B 1 180 ? 14.711 16.078 -3.023 1 97.81 180 ALA B N 1
ATOM 3173 C CA . ALA B 1 180 ? 14.852 17.5 -2.721 1 97.81 180 ALA B CA 1
ATOM 3174 C C . ALA B 1 180 ? 14.648 18.359 -3.971 1 97.81 180 ALA B C 1
ATOM 3176 O O . ALA B 1 180 ? 14.898 17.906 -5.086 1 97.81 180 ALA B O 1
ATOM 3177 N N . TYR B 1 181 ? 14.195 19.562 -3.76 1 96.56 181 TYR B N 1
ATOM 3178 C CA . TYR B 1 181 ? 13.875 20.516 -4.82 1 96.56 181 TYR B CA 1
ATOM 3179 C C . TYR B 1 181 ? 14.516 21.875 -4.559 1 96.56 181 TYR B C 1
ATOM 3181 O O . TYR B 1 181 ? 14.992 22.125 -3.451 1 96.56 181 TYR B O 1
ATOM 3189 N N . THR B 1 182 ? 14.531 22.656 -5.641 1 94.62 182 THR B N 1
ATOM 3190 C CA . THR B 1 182 ? 14.953 24.047 -5.48 1 94.62 182 THR B CA 1
ATOM 3191 C C . THR B 1 182 ? 14.102 24.75 -4.426 1 94.62 182 THR B C 1
ATOM 3193 O O . THR B 1 182 ? 12.961 24.359 -4.176 1 94.62 182 THR B O 1
ATOM 3196 N N . GLY B 1 183 ? 14.719 25.734 -3.719 1 91.31 183 GLY B N 1
ATOM 3197 C CA . GLY B 1 183 ? 14.008 26.531 -2.73 1 91.31 183 GLY B CA 1
ATOM 3198 C C . GLY B 1 183 ? 14 25.906 -1.352 1 91.31 183 GLY B C 1
ATOM 3199 O O . GLY B 1 183 ? 13.414 26.453 -0.417 1 91.31 183 GLY B O 1
ATOM 3200 N N . GLY B 1 184 ? 14.609 24.734 -1.297 1 93.19 184 GLY B N 1
ATOM 3201 C CA . GLY B 1 184 ? 14.727 24.094 0.008 1 93.19 184 GLY B CA 1
ATOM 3202 C C . GLY B 1 184 ? 13.586 23.141 0.315 1 93.19 184 GLY B C 1
ATOM 3203 O O . GLY B 1 184 ? 13.438 22.688 1.451 1 93.19 184 GLY B O 1
ATOM 3204 N N . LEU B 1 185 ? 12.75 22.812 -0.667 1 96.44 185 LEU B N 1
ATOM 3205 C CA . LEU B 1 185 ? 11.648 21.875 -0.493 1 96.44 185 LEU B CA 1
ATOM 3206 C C . LEU B 1 185 ? 12.156 20.422 -0.508 1 96.44 185 LEU B C 1
ATOM 3208 O O . LEU B 1 185 ? 12.984 20.062 -1.346 1 96.44 185 LEU B O 1
ATOM 3212 N N . VAL B 1 186 ? 11.734 19.688 0.455 1 97.88 186 VAL B N 1
ATOM 3213 C CA . VAL B 1 186 ? 12.016 18.266 0.509 1 97.88 186 VAL B CA 1
ATOM 3214 C C . VAL B 1 186 ? 10.711 17.469 0.62 1 97.88 186 VAL B C 1
ATOM 3216 O O . VAL B 1 186 ? 9.805 17.875 1.35 1 97.88 186 VAL B O 1
ATOM 3219 N N . PHE B 1 187 ? 10.602 16.484 -0.178 1 98 187 PHE B N 1
ATOM 3220 C CA . PHE B 1 187 ? 9.477 15.562 -0.097 1 98 187 PHE B CA 1
ATOM 3221 C C . PHE B 1 187 ? 9.945 14.172 0.317 1 98 187 PHE B C 1
ATOM 3223 O O . PHE B 1 187 ? 10.906 13.641 -0.246 1 98 187 PHE B O 1
ATOM 3230 N N . ALA B 1 188 ? 9.305 13.586 1.341 1 98.38 188 ALA B N 1
ATOM 3231 C CA . ALA B 1 188 ? 9.664 12.242 1.794 1 98.38 188 ALA B CA 1
ATOM 3232 C C . ALA B 1 188 ? 8.43 11.367 1.956 1 98.38 188 ALA B C 1
ATOM 3234 O O . ALA B 1 188 ? 7.379 11.836 2.402 1 98.38 188 ALA B O 1
ATOM 3235 N N . SER B 1 189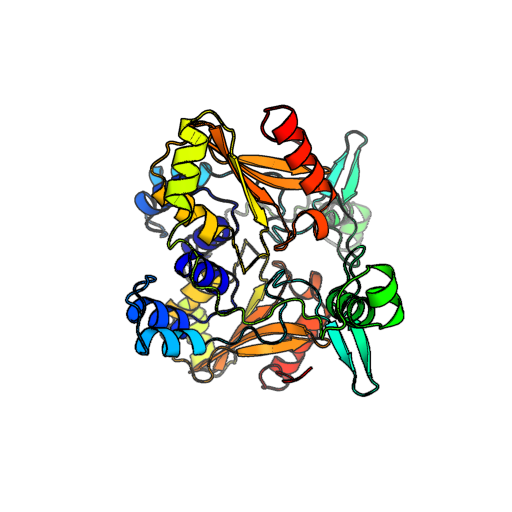 ? 8.562 10.156 1.535 1 98.06 189 SER B N 1
ATOM 3236 C CA . SER B 1 189 ? 7.594 9.133 1.922 1 98.06 189 SER B CA 1
ATOM 3237 C C . SER B 1 189 ? 8.039 8.391 3.176 1 98.06 189 SER B C 1
ATOM 3239 O O . SER B 1 189 ? 9.242 8.312 3.459 1 98.06 189 SER B O 1
ATOM 3241 N N . VAL B 1 190 ? 7.113 7.938 3.916 1 98.44 190 VAL B N 1
ATOM 3242 C CA . VAL B 1 190 ? 7.414 7.141 5.102 1 98.44 190 VAL B CA 1
ATOM 3243 C C . VAL B 1 190 ? 6.77 5.762 4.973 1 98.44 190 VAL B C 1
ATOM 3245 O O . VAL B 1 190 ? 5.543 5.633 5.047 1 98.44 190 VAL B O 1
ATOM 3248 N N . ARG B 1 191 ? 7.578 4.75 4.801 1 96.94 191 ARG B N 1
ATOM 3249 C CA . ARG B 1 191 ? 7.152 3.377 4.531 1 96.94 191 ARG B CA 1
ATOM 3250 C C . ARG B 1 191 ? 6.309 2.834 5.684 1 96.94 191 ARG B C 1
ATOM 3252 O O . ARG B 1 191 ? 6.727 2.879 6.84 1 96.94 191 ARG B O 1
ATOM 3259 N N . GLY B 1 192 ? 5.09 2.389 5.316 1 95.12 192 GLY B N 1
ATOM 3260 C CA . GLY B 1 192 ? 4.254 1.69 6.277 1 95.12 192 GLY B CA 1
ATOM 3261 C C . GLY B 1 192 ? 3.545 2.625 7.238 1 95.12 192 GLY B C 1
ATOM 3262 O O . GLY B 1 192 ? 2.979 2.18 8.242 1 95.12 192 GLY B O 1
ATOM 3263 N N . ALA B 1 193 ? 3.598 3.877 7.023 1 96.88 193 ALA B N 1
ATOM 3264 C CA . ALA B 1 193 ? 2.971 4.812 7.953 1 96.88 193 ALA B CA 1
ATOM 3265 C C . ALA B 1 193 ? 1.61 5.27 7.434 1 96.88 193 ALA B C 1
ATOM 3267 O O . ALA B 1 193 ? 1.421 5.43 6.227 1 96.88 193 ALA B O 1
ATOM 3268 N N . GLY B 1 194 ? 0.696 5.543 8.375 1 95.56 194 GLY B N 1
ATOM 3269 C CA . GLY B 1 194 ? -0.53 6.27 8.078 1 95.56 194 GLY B CA 1
ATOM 3270 C C . GLY B 1 194 ? -0.35 7.777 8.102 1 95.56 194 GLY B C 1
ATOM 3271 O O . GLY B 1 194 ? 0.756 8.281 7.891 1 95.56 194 GLY B O 1
ATOM 3272 N N . HIS B 1 195 ? -1.426 8.453 8.344 1 93 195 HIS B N 1
ATOM 3273 C CA . HIS B 1 195 ? -1.483 9.906 8.242 1 93 195 HIS B CA 1
ATOM 3274 C C . HIS B 1 195 ? -0.631 10.562 9.32 1 93 195 HIS B C 1
ATOM 3276 O O . HIS B 1 195 ? 0.126 11.492 9.039 1 93 195 HIS B O 1
ATOM 3282 N N . GLN B 1 196 ? -0.855 10.102 10.586 1 94.06 196 GLN B N 1
ATOM 3283 C CA . GLN B 1 196 ? -0.063 10.617 11.695 1 94.06 196 GLN B CA 1
ATOM 3284 C C . GLN B 1 196 ? 1.252 9.859 11.836 1 94.06 196 GLN B C 1
ATOM 3286 O O . GLN B 1 196 ? 1.417 9.055 12.758 1 94.06 196 GLN B O 1
ATOM 3291 N N . VAL B 1 197 ? 2.234 10.25 11.07 1 95.69 197 VAL B N 1
ATOM 3292 C CA . VAL B 1 197 ? 3.486 9.516 10.914 1 95.69 197 VAL B CA 1
ATOM 3293 C C . VAL B 1 197 ? 4.129 9.289 12.281 1 95.69 197 VAL B C 1
ATOM 3295 O O . VAL B 1 197 ? 4.531 8.172 12.617 1 95.69 197 VAL B O 1
ATOM 3298 N N . PRO B 1 198 ? 4.219 10.352 13.148 1 95.06 198 PRO B N 1
ATOM 3299 C CA . PRO B 1 198 ? 4.852 10.102 14.445 1 95.06 198 PRO B CA 1
ATOM 3300 C C . PRO B 1 198 ? 4.109 9.062 15.273 1 95.06 198 PRO B C 1
ATOM 3302 O O . PRO B 1 198 ? 4.73 8.344 16.062 1 95.06 198 PRO B O 1
ATOM 3305 N N . TYR B 1 199 ? 2.836 8.977 15.031 1 93.31 199 TYR B N 1
ATOM 3306 C CA . TYR B 1 199 ? 2.02 8.008 15.758 1 93.31 199 TYR B CA 1
ATOM 3307 C C . TYR B 1 199 ? 2.211 6.605 15.203 1 93.31 199 TYR B C 1
ATOM 3309 O O . TYR B 1 199 ? 2.381 5.648 15.969 1 93.31 199 TYR B O 1
ATOM 3317 N N . PHE B 1 200 ? 2.307 6.453 13.938 1 93.88 200 PHE B N 1
ATOM 3318 C CA . PHE B 1 200 ? 2.328 5.148 13.289 1 93.88 200 PHE B CA 1
ATOM 3319 C C . PHE B 1 200 ? 3.752 4.617 13.188 1 93.88 200 PHE B C 1
ATOM 3321 O O . PHE B 1 200 ? 3.971 3.404 13.242 1 93.88 200 PHE B O 1
ATOM 3328 N N . GLN B 1 201 ? 4.688 5.555 12.961 1 96 201 GLN B N 1
ATOM 3329 C CA . GLN B 1 201 ? 6.094 5.195 12.805 1 96 201 GLN B CA 1
ATOM 3330 C C . GLN B 1 201 ? 7 6.18 13.539 1 96 201 GLN B C 1
ATOM 3332 O O . GLN B 1 201 ? 7.699 6.98 12.914 1 96 201 GLN B O 1
ATOM 3337 N N . PRO B 1 202 ? 7.043 6.031 14.844 1 96.19 202 PRO B N 1
ATOM 3338 C CA . PRO B 1 202 ? 7.75 7.039 15.641 1 96.19 202 PRO B CA 1
ATOM 3339 C C . PRO B 1 202 ? 9.242 7.086 15.336 1 96.19 202 PRO B C 1
ATOM 3341 O O . PRO B 1 202 ? 9.836 8.164 15.312 1 96.19 202 PRO B O 1
ATOM 3344 N N . GLU B 1 203 ? 9.859 5.93 15.148 1 96.06 203 GLU B N 1
ATOM 3345 C CA . GLU B 1 203 ? 11.289 5.918 14.852 1 96.06 203 GLU B CA 1
ATOM 3346 C C . GLU B 1 203 ? 11.586 6.617 13.531 1 96.06 203 GLU B C 1
ATOM 3348 O O . GLU B 1 203 ? 12.508 7.434 13.445 1 96.06 203 GLU B O 1
ATOM 3353 N N . LYS B 1 204 ? 10.867 6.312 12.547 1 97.5 204 LYS B N 1
ATOM 3354 C CA . LYS B 1 204 ? 11.062 6.941 11.25 1 97.5 204 LYS B CA 1
ATOM 3355 C C . LYS B 1 204 ? 10.781 8.445 11.312 1 97.5 204 LYS B C 1
ATOM 3357 O O . LYS B 1 204 ? 11.484 9.234 10.688 1 97.5 204 LYS B O 1
ATOM 3362 N N . ALA B 1 205 ? 9.781 8.766 12.055 1 98 205 ALA B N 1
ATOM 3363 C CA . ALA B 1 205 ? 9.469 10.18 12.258 1 98 205 ALA B CA 1
ATOM 3364 C C . ALA B 1 205 ? 10.648 10.914 12.898 1 98 205 ALA B C 1
ATOM 3366 O O . ALA B 1 205 ? 10.992 12.031 12.484 1 98 205 ALA B O 1
ATOM 3367 N N . LEU B 1 206 ? 11.219 10.273 13.875 1 98.38 206 LEU B N 1
ATOM 3368 C CA . LEU B 1 206 ? 12.359 10.875 14.555 1 98.38 206 LEU B CA 1
ATOM 3369 C C . LEU B 1 206 ? 13.523 11.07 13.594 1 98.38 206 LEU B C 1
ATOM 3371 O O . LEU B 1 206 ? 14.195 12.102 13.625 1 98.38 206 LEU B O 1
ATOM 3375 N N . ILE B 1 207 ? 13.781 10.148 12.734 1 98.19 207 ILE B N 1
ATOM 3376 C CA . ILE B 1 207 ? 14.859 10.234 11.758 1 98.19 207 ILE B CA 1
ATOM 3377 C C . ILE B 1 207 ? 14.617 11.422 10.828 1 98.19 207 ILE B C 1
ATOM 3379 O O . ILE B 1 207 ? 15.523 12.219 10.57 1 98.19 207 ILE B O 1
ATOM 3383 N N . LEU B 1 208 ? 13.398 11.57 10.352 1 98.25 208 LEU B N 1
ATOM 3384 C CA . LEU B 1 208 ? 13.07 12.68 9.461 1 98.25 208 LEU B CA 1
ATOM 3385 C C . LEU B 1 208 ? 13.219 14.016 10.18 1 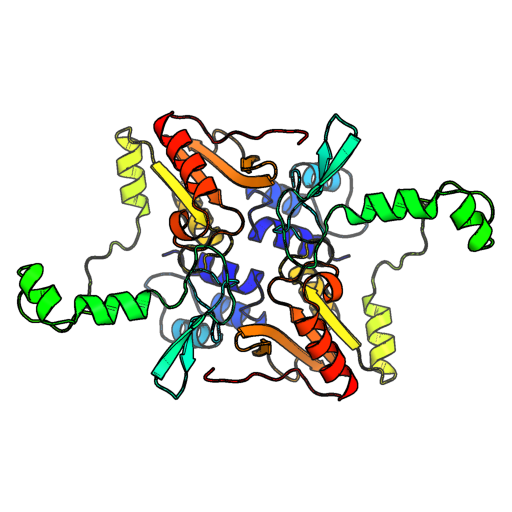98.25 208 LEU B C 1
ATOM 3387 O O . LEU B 1 208 ? 13.82 14.945 9.641 1 98.25 208 LEU B O 1
ATOM 3391 N N . PHE B 1 209 ? 12.664 14.055 11.391 1 98.19 209 PHE B N 1
ATOM 3392 C CA . PHE B 1 209 ? 12.719 15.289 12.156 1 98.19 209 PHE B CA 1
ATOM 3393 C C . PHE B 1 209 ? 14.156 15.68 12.461 1 98.19 209 PHE B C 1
ATOM 3395 O O . PHE B 1 209 ? 14.531 16.844 12.328 1 98.19 209 PHE B O 1
ATOM 3402 N N . SER B 1 210 ? 14.961 14.711 12.852 1 98.38 210 SER B N 1
ATOM 3403 C CA . SER B 1 210 ? 16.359 14.961 13.148 1 98.38 210 SER B CA 1
ATOM 3404 C C . SER B 1 210 ? 17.109 15.43 11.898 1 98.38 210 SER B C 1
ATOM 3406 O O . SER B 1 210 ? 17.938 16.344 11.977 1 98.38 210 SER B O 1
ATOM 3408 N N . SER B 1 211 ? 16.875 14.797 10.82 1 98.12 211 SER B N 1
ATOM 3409 C CA . SER B 1 211 ? 17.5 15.188 9.555 1 98.12 211 SER B CA 1
ATOM 3410 C C . SER B 1 211 ? 17.125 16.609 9.18 1 98.12 211 SER B C 1
ATOM 3412 O O . SER B 1 211 ? 17.969 17.391 8.734 1 98.12 211 SER B O 1
ATOM 3414 N N . PHE B 1 212 ? 15.859 16.984 9.344 1 98 212 PHE B N 1
ATOM 3415 C CA . PHE B 1 212 ? 15.383 18.328 9.07 1 98 212 PHE B CA 1
ATOM 3416 C C . PHE B 1 212 ? 16.141 19.359 9.906 1 98 212 PHE B C 1
ATOM 3418 O O . PHE B 1 212 ? 16.609 20.359 9.383 1 98 212 PHE B O 1
ATOM 3425 N N . LEU B 1 213 ? 16.266 19.047 11.219 1 97.62 213 LEU B N 1
ATOM 3426 C CA . LEU B 1 213 ? 16.922 19.969 12.133 1 97.62 213 LEU B CA 1
ATOM 3427 C C . LEU B 1 213 ? 18.391 20.109 11.789 1 97.62 213 LEU B C 1
ATOM 3429 O O . LEU B 1 213 ? 18.969 21.188 11.945 1 97.62 213 LEU B O 1
ATOM 3433 N N . LYS B 1 214 ? 19.016 19.078 11.273 1 97 214 LYS B N 1
ATOM 3434 C CA . LYS B 1 214 ? 20.438 19.078 10.922 1 97 214 LYS B CA 1
ATOM 3435 C C . LYS B 1 214 ? 20.656 19.672 9.531 1 97 214 LYS B C 1
ATOM 3437 O O . LYS B 1 214 ? 21.797 19.984 9.156 1 97 214 LYS B O 1
ATOM 3442 N N . GLY B 1 215 ? 19.609 19.766 8.766 1 94.94 215 GLY B N 1
ATOM 3443 C CA . GLY B 1 215 ? 19.719 20.297 7.418 1 94.94 215 GLY B CA 1
ATOM 3444 C C . GLY B 1 215 ? 20.297 19.297 6.426 1 94.94 215 GLY B C 1
ATOM 3445 O O . GLY B 1 215 ? 20.984 19.672 5.48 1 94.94 215 GLY B O 1
ATOM 3446 N N . THR B 1 216 ? 20.094 18.016 6.762 1 96.94 216 THR B N 1
ATOM 3447 C CA . THR B 1 216 ? 20.547 16.953 5.875 1 96.94 216 THR B CA 1
ATOM 3448 C C . THR B 1 216 ? 19.422 15.984 5.574 1 96.94 216 THR B C 1
ATOM 3450 O O . THR B 1 216 ? 18.516 15.805 6.391 1 96.94 216 THR B O 1
ATOM 3453 N N . LEU B 1 217 ? 19.453 15.414 4.375 1 97.94 217 LEU B N 1
ATOM 3454 C CA . LEU B 1 217 ? 18.469 14.391 4.062 1 97.94 217 LEU B CA 1
ATOM 3455 C C . LEU B 1 217 ? 18.734 13.125 4.859 1 97.94 217 LEU B C 1
ATOM 3457 O O . LEU B 1 217 ? 19.859 12.852 5.246 1 97.94 217 LEU B O 1
ATOM 3461 N N . PRO B 1 218 ? 17.703 12.391 5.152 1 98.06 218 PRO B N 1
ATOM 3462 C CA . PRO B 1 218 ? 17.938 11.125 5.855 1 98.06 218 PRO B CA 1
ATOM 3463 C C . PRO B 1 218 ? 18.859 10.188 5.082 1 98.06 218 PRO B C 1
ATOM 3465 O O . PRO B 1 218 ? 18.812 10.133 3.85 1 98.06 218 PRO B O 1
ATOM 3468 N N . LEU B 1 219 ? 19.609 9.406 5.785 1 96.12 219 LEU B N 1
ATOM 3469 C CA . LEU B 1 219 ? 20.688 8.625 5.195 1 96.12 219 LEU B CA 1
ATOM 3470 C C . LEU B 1 219 ? 20.156 7.344 4.562 1 96.12 219 LEU B C 1
ATOM 3472 O O . LEU B 1 219 ? 19.125 6.82 4.996 1 96.12 219 LEU B O 1
ATOM 3476 N N . TYR B 1 220 ? 20.828 6.992 3.564 1 94.12 220 TYR B N 1
ATOM 3477 C CA . TYR B 1 220 ? 20.641 5.688 2.939 1 94.12 220 TYR B CA 1
ATOM 3478 C C . TYR B 1 220 ? 21.828 4.777 3.191 1 94.12 220 TYR B C 1
ATOM 3480 O O . TYR B 1 220 ? 22.922 5.031 2.689 1 94.12 220 TYR B O 1
ATOM 3488 N N . GLU B 1 221 ? 21.656 3.824 3.949 1 86.44 221 GLU B N 1
ATOM 3489 C CA . GLU B 1 221 ? 22.703 2.85 4.207 1 86.44 221 GLU B CA 1
ATOM 3490 C C . GLU B 1 221 ? 22.609 1.666 3.248 1 86.44 221 GLU B C 1
ATOM 3492 O O . GLU B 1 221 ? 21.781 0.776 3.434 1 86.44 221 GLU B O 1
ATOM 3497 N N . LYS B 1 222 ? 23.578 1.768 2.221 1 73.19 222 LYS B N 1
ATOM 3498 C CA . LYS B 1 222 ? 23.594 0.698 1.226 1 73.19 222 LYS B CA 1
ATOM 3499 C C . LYS B 1 222 ? 24.156 -0.593 1.817 1 73.19 222 LYS B C 1
ATOM 3501 O O . LYS B 1 222 ? 25.047 -0.559 2.656 1 73.19 222 LYS B O 1
ATOM 3506 N N . GLY B 1 223 ? 23.766 -1.799 1.356 1 61.22 223 GLY B N 1
ATOM 3507 C CA . GLY B 1 223 ? 24.422 -3.047 1.721 1 61.22 223 GLY B CA 1
ATOM 3508 C C . GLY B 1 223 ? 23.922 -3.629 3.025 1 61.22 223 GLY B C 1
ATOM 3509 O O . GLY B 1 223 ? 24.5 -4.57 3.562 1 61.22 223 GLY B O 1
ATOM 3510 N N . GLN B 1 224 ? 23.047 -2.975 3.664 1 48.03 224 GLN B N 1
ATOM 3511 C CA . GLN B 1 224 ? 22.531 -3.646 4.855 1 48.03 224 GLN B CA 1
ATOM 3512 C C . GLN B 1 224 ? 21.297 -4.488 4.535 1 48.03 224 GLN B C 1
ATOM 3514 O O . GLN B 1 224 ? 20.547 -4.168 3.615 1 48.03 224 GLN B O 1
#

Solvent-accessible surface area (backbone atoms only — not comparable to full-atom values): 25072 Å² total; per-residue (Å²): 127,50,56,60,22,31,52,52,46,37,38,74,67,61,54,33,44,71,67,46,48,50,46,27,59,71,45,35,80,75,50,93,83,49,52,65,64,20,54,56,31,62,63,66,57,65,72,70,64,46,33,55,46,22,60,79,52,54,34,50,35,79,43,94,87,71,48,74,44,54,56,50,92,42,93,84,54,63,61,45,50,65,58,54,50,47,56,50,59,50,30,65,70,49,31,57,73,69,69,50,78,92,62,88,62,63,97,78,65,91,71,75,76,78,85,67,73,91,57,65,56,66,56,52,50,52,44,26,74,69,71,40,72,44,77,47,73,18,12,68,32,9,53,77,60,13,49,51,16,52,52,55,53,50,60,72,64,70,63,49,78,74,38,74,71,39,62,19,50,42,79,74,29,64,31,28,28,34,32,31,29,56,62,49,35,30,44,33,43,33,58,80,7,16,56,56,35,58,64,62,31,45,70,55,36,50,48,49,52,51,19,58,76,68,72,43,78,61,55,58,70,80,94,85,128,51,57,60,21,33,52,52,46,37,38,74,70,60,56,33,44,72,68,48,48,50,45,27,60,73,46,35,79,75,52,92,82,49,50,66,64,20,54,57,32,61,63,66,56,65,73,70,66,47,34,54,47,20,60,80,52,54,34,50,35,79,44,93,88,71,48,74,42,55,56,48,92,43,93,84,54,64,62,44,50,66,58,54,49,46,55,50,59,50,29,66,71,48,31,56,72,70,69,51,77,92,63,87,62,62,97,78,65,92,70,74,77,76,84,67,72,90,58,65,56,64,57,51,52,52,44,27,74,71,70,39,74,43,78,47,73,18,13,68,33,9,53,76,60,13,48,52,16,52,51,53,53,52,61,72,63,70,62,48,78,74,38,73,69,39,62,19,50,41,80,74,28,64,32,27,28,35,31,32,30,54,61,50,36,32,45,31,44,33,56,78,9,17,57,58,34,57,64,60,31,45,68,57,38,48,47,50,51,50,20,59,76,72,71,42,78,61,56,59,70,81,95,85

Sequence (448 aa):
MNTKGVIDFLWSHAVISDEVYANITKNCNFNLSDGNACSDAMAAYDTANTLLFDIYGPVCIDAPDGKYYPSRYVPGYDPCTGYYIDAYLNDPEVQKALHVRTTKWAGCTDLHWKDSSASIVPTLKWLMGHGLRVWLFSGDFDSVCPFTATRYSIHDLGVAITEPWRPWTANKEVGGYVEAYTGGLVFASVRGAGHQVPYFQPEKALILFSSFLKGTLPLYEKGQMNTKGVIDFLWSHAVISDEVYANITKNCNFNLSDGNACSDAMAAYDTANTLLFDIYGPVCIDAPDGKYYPSRYVPGYDPCTGYYIDAYLNDPEVQKALHVRTTKWAGCTDLHWKDSSASIVPTLKWLMGHGLRVWLFSGDFDSVCPFTATRYSIHDLGVAITEPWRPWTANKEVGGYVEAYTGGLVFASVRGAGHQVPYFQPEKALILFSSFLKGTLPLYEKGQ

Organism: Aegilops tauschii subsp. strangulata (NCBI:txid200361)

Foldseek 3Di:
DQVLLLLVLCVVVVQDDPVLSVQLVVQDPRAPPRDDSNVVSVVPTDLDQADQQFRPAWAWDQDPVRDIATPDDDPLDGNCVQVVVQVQCQDPVNCVVVVHDNDNDDPDDPPVDPPDDRACLVVVLVCLVVPHADEAEAECRHSVCHPSSVVVNVVVNVWAWPADWDFADDPNHTQWIKTATPSNYIYTYGYNGGNPCCSRPVRSVVQCVVCVVVVHHHHHDPPD/DQVLLLLVLCVVVVQDDPVLSVQLVVQDPRAPPRDDSNVVSVVPTDLDQADQQFRPDWAWDQDPVRDIATPDDDPLDGNCVQVVVQVQCQDPVNCVVVVHPNDNDDPDDPPVDPPDDRACLVVVLVCLVVPHADEAEAECRHSVCHPSSVVVNVVVNVWAWPADWDFADDPNHTQWIKTATPSNYIYTYGYNGGNPRCSRPVRSVVQCVVCVVVVHHHHHDPPD

Radius of gyration: 24.19 Å; Cα contacts (8 Å, |Δi|>4): 741; chains: 2; bounding box: 53×74×65 Å

InterPro domains:
  IPR001563 Peptidase S10, serine carboxypeptidase [PF00450] (3-215)
  IPR001563 Peptidase S10, serine carboxypeptidase [PTHR11802] (2-202)
  IPR029058 Alpha/Beta hydrolase fold [G3DSA:3.40.50.1820] (1-218)
  IPR029058 Alpha/Beta hydrolase fold [SSF53474] (5-216)
  IPR033124 Serine carboxypeptidases, histidine active site [PS00560] (185-202)